Protein AF-0000000067870098 (afdb_homodimer)

Sequence (428 aa):
MPPAHSPTTKEAILSLLLEQGQATSAAIAEALAISLQAVRRHLKDLATEGLIEQEAVVAGLGRPQYHFRLSRQGRSQFPSSHDRFAVDLLDSLSEMLPPQEFEAVLAHQWRRKAETYRRQLGQGSLADRLQQLAALRQAEGFMAEVHPAPDRSPPAFVITEYNCAIASVAESFPRVCDHELALFAETLPDCHVERTHWLIDGEHRCGYLIQPQPMPPAHSPTTKEAILSLLLEQGQATSAAIAEALAISLQAVRRHLKDLATEGLIEQEAVVAGLGRPQYHFRLSRQGRSQFPSSHDRFAVDLLDSLSEMLPPQEFEAVLAHQWRRKAETYRRQLGQGSLADRLQQLAALRQAEGFMAEVHPAPDRSPPAFVITEYNCAIASVAESFPRVCDHELALFAETLPDCHVERTHWLIDGEHRCGYLIQPQP

Solvent-accessible surface area (backbone atoms only — not comparable to full-atom values): 22541 Å² total; per-residue (Å²): 120,79,74,76,69,75,70,49,71,65,51,48,50,52,52,49,24,38,70,58,36,48,42,34,61,65,55,48,13,61,74,68,71,49,51,58,67,57,42,51,52,47,49,51,51,37,39,73,69,46,30,36,42,76,42,79,37,91,45,74,100,52,74,72,40,48,36,32,26,61,25,75,62,31,55,65,72,48,58,64,32,28,48,59,49,38,43,45,47,49,51,33,40,61,73,74,39,57,70,68,57,44,50,47,46,55,50,49,38,36,50,53,49,16,53,56,47,42,73,66,35,67,87,62,54,70,69,54,26,44,50,45,48,24,48,55,38,32,75,48,22,19,55,36,42,71,44,78,41,82,98,45,87,69,72,26,33,30,43,36,27,43,37,64,21,48,47,68,42,34,73,76,40,54,69,54,56,55,44,52,53,48,24,55,31,63,42,35,74,65,35,46,66,42,79,73,42,46,37,90,75,71,41,48,31,32,29,34,39,39,31,68,53,131,118,79,74,77,69,75,70,50,70,64,52,48,50,53,51,50,23,39,70,59,37,49,43,34,61,64,55,48,14,63,75,68,70,48,53,57,67,57,42,51,50,48,48,50,50,36,40,73,72,47,31,35,42,77,43,78,38,90,46,76,99,52,74,70,41,50,37,33,27,63,24,75,61,30,56,64,73,48,58,62,31,26,47,58,48,37,43,45,48,50,51,32,40,61,71,74,37,56,70,68,57,41,50,47,44,56,51,51,37,35,51,52,49,16,51,56,48,43,73,68,34,67,87,64,54,70,71,54,26,44,49,45,47,23,50,55,39,33,74,47,22,18,54,35,42,70,44,78,41,81,97,45,89,70,73,27,33,32,42,36,26,42,36,65,22,48,46,68,42,36,72,76,38,55,70,52,56,56,45,52,53,49,25,55,32,62,42,35,75,65,36,45,64,43,78,72,44,47,38,92,75,70,41,50,32,31,28,34,39,39,31,69,52,131

Structure (mmCIF, N/CA/C/O backbone):
data_AF-0000000067870098-model_v1
#
loop_
_entity.id
_entity.type
_entity.pdbx_description
1 polymer 'Transcriptional regulator'
#
loop_
_atom_site.group_PDB
_atom_site.id
_atom_site.type_symbol
_atom_site.label_atom_id
_atom_site.label_alt_id
_atom_site.label_comp_id
_atom_site.label_asym_id
_atom_site.label_entity_id
_atom_site.label_seq_id
_atom_site.pdbx_PDB_ins_code
_atom_site.Cartn_x
_atom_site.Cartn_y
_atom_site.Cartn_z
_atom_site.occupancy
_atom_site.B_iso_or_equiv
_atom_site.auth_seq_id
_atom_site.auth_comp_id
_atom_site.auth_asym_id
_atom_site.auth_atom_id
_atom_site.pdbx_PDB_model_num
ATOM 1 N N . MET A 1 1 ? -13.336 15.953 -10.945 1 25.05 1 MET A N 1
ATOM 2 C CA . MET A 1 1 ? -13.078 15.469 -9.586 1 25.05 1 MET A CA 1
ATOM 3 C C . MET A 1 1 ? -14.094 14.414 -9.18 1 25.05 1 MET A C 1
ATOM 5 O O . MET A 1 1 ? -15.305 14.633 -9.297 1 25.05 1 MET A O 1
ATOM 9 N N . PRO A 1 2 ? -13.844 13.156 -9.312 1 34.94 2 PRO A N 1
ATOM 10 C CA . PRO A 1 2 ? -15 12.305 -9.008 1 34.94 2 PRO A CA 1
ATOM 11 C C . PRO A 1 2 ? -15.844 12.852 -7.855 1 34.94 2 PRO A C 1
ATOM 13 O O . PRO A 1 2 ? -15.32 13.555 -6.984 1 34.94 2 PRO A O 1
ATOM 16 N N . PRO A 1 3 ? -17.016 13.078 -8.07 1 39 3 PRO A N 1
ATOM 17 C CA . PRO A 1 3 ? -17.828 13.664 -7 1 39 3 PRO A CA 1
ATOM 18 C C . PRO A 1 3 ? -17.516 13.055 -5.633 1 39 3 PRO A C 1
ATOM 20 O O . PRO A 1 3 ? -17.219 11.859 -5.535 1 39 3 PRO A O 1
ATOM 23 N N . ALA A 1 4 ? -16.875 13.82 -4.824 1 45.72 4 ALA A N 1
ATOM 24 C CA . ALA A 1 4 ? -16.641 13.492 -3.42 1 45.72 4 ALA A CA 1
ATOM 25 C C . ALA A 1 4 ? -17.828 12.758 -2.818 1 45.72 4 ALA A C 1
ATOM 27 O O . ALA A 1 4 ? -18.938 13.281 -2.801 1 45.72 4 ALA A O 1
ATOM 28 N N . HIS A 1 5 ? -18.016 11.461 -3.234 1 54.72 5 HIS A N 1
ATOM 29 C CA . HIS A 1 5 ? -19.109 10.789 -2.555 1 54.72 5 HIS A CA 1
ATOM 30 C C . HIS A 1 5 ? -19.141 11.141 -1.071 1 54.72 5 HIS A C 1
ATOM 32 O O . HIS A 1 5 ? -18.094 11.375 -0.465 1 54.72 5 HIS A O 1
ATOM 38 N N . SER A 1 6 ? -20.203 11.695 -0.686 1 68.44 6 SER A N 1
ATOM 39 C CA . SER A 1 6 ? -20.422 11.984 0.728 1 68.44 6 SER A CA 1
ATOM 40 C C . SER A 1 6 ? -20.109 10.766 1.595 1 68.44 6 SER A C 1
ATOM 42 O O . SER A 1 6 ? -20.594 9.664 1.313 1 68.44 6 SER A O 1
ATOM 44 N N . PRO A 1 7 ? -19.188 10.977 2.477 1 73.5 7 PRO A N 1
ATOM 45 C CA . PRO A 1 7 ? -18.844 9.828 3.33 1 73.5 7 PRO A CA 1
ATOM 46 C C . PRO A 1 7 ? -20.078 9.258 4.043 1 73.5 7 PRO A C 1
ATOM 48 O O . PRO A 1 7 ? -20.984 10 4.406 1 73.5 7 PRO A O 1
ATOM 51 N N . THR A 1 8 ? -20.141 8.031 4.086 1 88.94 8 THR A N 1
ATOM 52 C CA . THR A 1 8 ? -21.141 7.375 4.926 1 88.94 8 THR A CA 1
ATOM 53 C C . THR A 1 8 ? -20.922 7.727 6.395 1 88.94 8 THR A C 1
ATOM 55 O O . THR A 1 8 ? -19.859 8.258 6.762 1 88.94 8 THR A O 1
ATOM 58 N N . THR A 1 9 ? -21.922 7.562 7.215 1 92.44 9 THR A N 1
ATOM 59 C CA . THR A 1 9 ? -21.812 7.832 8.648 1 92.44 9 THR A CA 1
ATOM 60 C C . THR A 1 9 ? -20.672 7.02 9.258 1 92.44 9 THR A C 1
ATOM 62 O O . THR A 1 9 ? -19.938 7.52 10.109 1 92.44 9 THR A O 1
ATOM 65 N N . LYS A 1 10 ? -20.531 5.809 8.828 1 93.88 10 LYS A N 1
ATOM 66 C CA . LYS A 1 10 ? -19.438 4.969 9.32 1 93.88 10 LYS A CA 1
ATOM 67 C C . LYS A 1 10 ? -18.078 5.578 9 1 93.88 10 LYS A C 1
ATOM 69 O O . LYS A 1 10 ? -17.188 5.613 9.859 1 93.88 10 LYS A O 1
ATOM 74 N N . GLU A 1 11 ? -18 6.086 7.754 1 94.06 11 GLU A N 1
ATOM 75 C CA . GLU A 1 11 ? -16.75 6.715 7.344 1 94.06 11 GLU A CA 1
ATOM 76 C C . GLU A 1 11 ? -16.469 7.977 8.156 1 94.06 11 GLU A C 1
ATOM 78 O O . GLU A 1 11 ? -15.32 8.25 8.523 1 94.06 11 GLU A O 1
ATOM 83 N N . ALA A 1 12 ? -17.5 8.664 8.422 1 96 12 ALA A N 1
ATOM 84 C CA . ALA A 1 12 ? -17.359 9.891 9.211 1 96 12 ALA A CA 1
ATOM 85 C C . ALA A 1 12 ? -16.906 9.578 10.633 1 96 12 ALA A C 1
ATOM 87 O O . ALA A 1 12 ? -16.078 10.305 11.195 1 96 12 ALA A O 1
ATOM 88 N N . ILE A 1 13 ? -17.406 8.555 11.18 1 97 13 ILE A N 1
ATOM 89 C CA . ILE A 1 13 ? -17.016 8.148 12.523 1 97 13 ILE A CA 1
ATOM 90 C C . ILE A 1 13 ? -15.539 7.746 12.539 1 97 13 ILE A C 1
ATOM 92 O O . ILE A 1 13 ? -14.789 8.156 13.43 1 97 13 ILE A O 1
ATOM 96 N N . LEU A 1 14 ? -15.148 7.004 11.547 1 96.62 14 LEU A N 1
ATOM 97 C CA . LEU A 1 14 ? -13.75 6.59 11.461 1 96.62 14 LEU A CA 1
ATOM 98 C C . LEU A 1 14 ? -12.828 7.805 11.352 1 96.62 14 LEU A C 1
ATOM 100 O O . LEU A 1 14 ? -11.781 7.859 12 1 96.62 14 LEU A O 1
ATOM 104 N N . SER A 1 15 ? -13.234 8.711 10.531 1 95.75 15 SER A N 1
ATOM 105 C CA . SER A 1 15 ? -12.445 9.922 10.352 1 95.75 15 SER A CA 1
ATOM 106 C C . SER A 1 15 ? -12.328 10.703 11.664 1 95.75 15 SER A C 1
ATOM 108 O O . SER A 1 15 ? -11.258 11.211 11.992 1 95.75 15 SER A O 1
ATOM 110 N N . LEU A 1 16 ? -13.406 10.773 12.359 1 96.06 16 LEU A N 1
ATOM 111 C CA . LEU A 1 16 ? -13.414 11.469 13.641 1 96.06 16 LEU A CA 1
ATOM 112 C C . LEU A 1 16 ? -12.469 10.797 14.625 1 96.06 16 LEU A C 1
ATOM 114 O O . LEU A 1 16 ? -11.711 11.469 15.32 1 96.06 16 LEU A O 1
ATOM 118 N N . LEU A 1 17 ? -12.531 9.508 14.68 1 96.06 17 LEU A N 1
ATOM 119 C CA . LEU A 1 17 ? -11.68 8.758 15.594 1 96.06 17 LEU A CA 1
ATOM 120 C C . LEU A 1 17 ? -10.211 8.898 15.203 1 96.06 17 LEU A C 1
ATOM 122 O O . LEU A 1 17 ? -9.336 8.914 16.062 1 96.06 17 LEU A O 1
ATOM 126 N N . LEU A 1 18 ? -9.977 9 13.93 1 94.69 18 LEU A N 1
ATOM 127 C CA . LEU A 1 18 ? -8.609 9.234 13.469 1 94.69 18 LEU A CA 1
ATOM 128 C C . LEU A 1 18 ? -8.078 10.562 13.984 1 94.69 18 LEU A C 1
ATOM 130 O O . LEU A 1 18 ? -6.973 10.633 14.523 1 94.69 18 LEU A O 1
ATOM 134 N N . GLU A 1 19 ? -8.859 11.531 13.852 1 93.31 19 GLU A N 1
ATOM 135 C CA . GLU A 1 19 ? -8.461 12.891 14.195 1 93.31 19 GLU A CA 1
ATOM 136 C C . GLU A 1 19 ? -8.352 13.07 15.711 1 93.31 19 GLU A C 1
ATOM 138 O O . GLU A 1 19 ? -7.418 13.719 16.188 1 93.31 19 GLU A O 1
ATOM 143 N N . GLN A 1 20 ? -9.195 12.391 16.438 1 93.69 20 GLN A N 1
ATOM 144 C CA . GLN A 1 20 ? -9.289 12.641 17.875 1 93.69 20 GLN A CA 1
ATOM 145 C C . GLN A 1 20 ? -8.531 11.578 18.656 1 93.69 20 GLN A C 1
ATOM 147 O O . GLN A 1 20 ? -8.258 11.766 19.844 1 93.69 20 GLN A O 1
ATOM 152 N N . GLY A 1 21 ? -8.258 10.547 18.047 1 93.25 21 GLY A N 1
ATOM 153 C CA . GLY A 1 21 ? -7.617 9.445 18.75 1 93.25 21 GLY A CA 1
ATOM 154 C C . GLY A 1 21 ? -8.602 8.5 19.391 1 93.25 21 GLY A C 1
ATOM 155 O O . GLY A 1 21 ? -8.523 7.281 19.203 1 93.25 21 GLY A O 1
ATOM 156 N N . GLN A 1 22 ? -9.492 9.07 20.141 1 94.06 22 GLN A N 1
ATOM 157 C CA . GLN A 1 22 ? -10.57 8.328 20.781 1 94.06 22 GLN A CA 1
ATOM 158 C C . GLN A 1 22 ? -11.758 9.234 21.094 1 94.06 22 GLN A C 1
ATOM 160 O O . GLN A 1 22 ? -11.617 10.453 21.141 1 94.06 22 GLN A O 1
ATOM 165 N N . ALA A 1 23 ? -12.938 8.578 21.281 1 95.5 23 ALA A N 1
ATOM 166 C CA . ALA A 1 23 ? -14.133 9.344 21.609 1 95.5 23 ALA A CA 1
ATOM 167 C C . ALA A 1 23 ? -15.219 8.453 22.203 1 95.5 23 ALA A C 1
ATOM 169 O O . ALA A 1 23 ? -15.234 7.242 21.969 1 95.5 23 ALA A O 1
ATOM 170 N N . THR A 1 24 ? -16.016 9.062 23.016 1 95 24 THR A N 1
ATOM 171 C CA . THR A 1 24 ? -17.203 8.367 23.516 1 95 24 THR A CA 1
ATOM 172 C C . THR A 1 24 ? -18.328 8.43 22.5 1 95 24 THR A C 1
ATOM 174 O O . THR A 1 24 ? -18.297 9.242 21.578 1 95 24 THR A O 1
ATOM 177 N N . SER A 1 25 ? -19.328 7.562 22.766 1 95.44 25 SER A N 1
ATOM 178 C CA . SER A 1 25 ? -20.5 7.602 21.891 1 95.44 25 SER A CA 1
ATOM 179 C C . SER A 1 25 ? -21.172 8.969 21.922 1 95.44 25 SER A C 1
ATOM 181 O O . SER A 1 25 ? -21.609 9.484 20.891 1 95.44 25 SER A O 1
ATOM 183 N N . ALA A 1 26 ? -21.219 9.531 23.047 1 94.62 26 ALA A N 1
ATOM 184 C CA . ALA A 1 26 ? -21.859 10.844 23.203 1 94.62 26 ALA A CA 1
ATOM 185 C C . ALA A 1 26 ? -21.094 11.922 22.453 1 94.62 26 ALA A C 1
ATOM 187 O O . ALA A 1 26 ? -21.688 12.758 21.766 1 94.62 26 ALA A O 1
ATOM 188 N N . ALA A 1 27 ? -19.828 11.867 22.531 1 95.94 27 ALA A N 1
ATOM 189 C CA . ALA A 1 27 ? -18.984 12.844 21.844 1 95.94 27 ALA A CA 1
ATOM 190 C C . ALA A 1 27 ? -19.109 12.711 20.344 1 95.94 27 ALA A C 1
ATOM 192 O O . ALA A 1 27 ? -19.141 13.711 19.625 1 95.94 27 ALA A O 1
ATOM 193 N N . ILE A 1 28 ? -19.188 11.531 19.875 1 97.38 28 ILE A N 1
ATOM 194 C CA . ILE A 1 28 ? -19.328 11.266 18.453 1 97.38 28 ILE A CA 1
ATOM 195 C C . ILE A 1 28 ? -20.688 11.789 17.969 1 97.38 28 ILE A C 1
ATOM 197 O O . ILE A 1 28 ? -20.766 12.445 16.922 1 97.38 28 ILE A O 1
ATOM 201 N N . ALA A 1 29 ? -21.656 11.516 18.734 1 97.19 29 ALA A N 1
ATOM 202 C CA . ALA A 1 29 ? -23 11.984 18.375 1 97.19 29 ALA A CA 1
ATOM 203 C C . ALA A 1 29 ? -23.031 13.508 18.266 1 97.19 29 ALA A C 1
ATOM 205 O O . ALA A 1 29 ? -23.609 14.047 17.312 1 97.19 29 ALA A O 1
ATOM 206 N N . GLU A 1 30 ? -22.453 14.109 19.156 1 97.25 30 GLU A N 1
ATOM 207 C CA . GLU A 1 30 ? -22.406 15.562 19.172 1 97.25 30 GLU A CA 1
ATOM 208 C C . GLU A 1 30 ? -21.625 16.109 17.969 1 97.25 30 GLU A C 1
ATOM 210 O O . GLU A 1 30 ? -22.078 17.016 17.281 1 97.25 30 GLU A O 1
ATOM 215 N N . ALA A 1 31 ? -20.531 15.5 17.719 1 96.75 31 ALA A N 1
ATOM 216 C CA . ALA A 1 31 ? -19.656 15.969 16.656 1 96.75 31 ALA A CA 1
ATOM 217 C C . ALA A 1 31 ? -20.297 15.789 15.289 1 96.75 31 ALA A C 1
ATOM 219 O O . ALA A 1 31 ? -20.125 16.625 14.398 1 96.75 31 ALA A O 1
ATOM 220 N N . LEU A 1 32 ? -21.062 14.727 15.078 1 96.38 32 LEU A N 1
ATOM 221 C CA . LEU A 1 32 ? -21.625 14.406 13.766 1 96.38 32 LEU A CA 1
ATOM 222 C C . LEU A 1 32 ? -23.078 14.852 13.672 1 96.38 32 LEU A C 1
ATOM 224 O O . LEU A 1 32 ? -23.703 14.727 12.617 1 96.38 32 LEU A O 1
ATOM 228 N N . ALA A 1 33 ? -23.531 15.336 14.711 1 96.62 33 ALA A N 1
ATOM 229 C CA . ALA A 1 33 ? -24.906 15.836 14.766 1 96.62 33 ALA A CA 1
ATOM 230 C C . ALA A 1 33 ? -25.891 14.75 14.359 1 96.62 33 ALA A C 1
ATOM 232 O O . ALA A 1 33 ? -26.75 14.969 13.508 1 96.62 33 ALA A O 1
ATOM 233 N N . ILE A 1 34 ? -25.75 13.586 14.969 1 96.19 34 ILE A N 1
ATOM 234 C CA . ILE A 1 34 ? -26.688 12.484 14.789 1 96.19 34 ILE A CA 1
ATOM 235 C C . ILE A 1 34 ? -27.078 11.914 16.141 1 96.19 34 ILE A C 1
ATOM 237 O O . ILE A 1 34 ? -26.5 12.266 17.172 1 96.19 34 ILE A O 1
ATOM 241 N N . SER A 1 35 ? -28.109 11.062 16.156 1 96.62 35 SER A N 1
ATOM 242 C CA . SER A 1 35 ? -28.641 10.539 17.406 1 96.62 35 SER A CA 1
ATOM 243 C C . SER A 1 35 ? -27.672 9.57 18.062 1 96.62 35 SER A C 1
ATOM 245 O O . SER A 1 35 ? -26.891 8.906 17.375 1 96.62 35 SER A O 1
ATOM 247 N N . LEU A 1 36 ? -27.781 9.602 19.359 1 95.81 36 LEU A N 1
ATOM 248 C CA . LEU A 1 36 ? -26.984 8.664 20.141 1 95.81 36 LEU A CA 1
ATOM 249 C C . LEU A 1 36 ? -27.281 7.227 19.734 1 95.81 36 LEU A C 1
ATOM 251 O O . LEU A 1 36 ? -26.359 6.406 19.625 1 95.81 36 LEU A O 1
ATOM 255 N N . GLN A 1 37 ? -28.5 6.98 19.469 1 96 37 GLN A N 1
ATOM 256 C CA . GLN A 1 37 ? -28.906 5.641 19.062 1 96 37 GLN A CA 1
ATOM 257 C C . GLN A 1 37 ? -28.281 5.238 17.734 1 96 37 GLN A C 1
ATOM 259 O O . GLN A 1 37 ? -27.828 4.105 17.578 1 96 37 GLN A O 1
ATOM 264 N N . ALA A 1 38 ? -28.266 6.113 16.844 1 96.44 38 ALA A N 1
ATOM 265 C CA . ALA A 1 38 ? -27.656 5.848 15.547 1 96.44 38 ALA A CA 1
ATOM 266 C C . ALA A 1 38 ? -26.156 5.594 15.68 1 96.44 38 ALA A C 1
ATOM 268 O O . ALA A 1 38 ? -25.625 4.66 15.078 1 96.44 38 ALA A O 1
ATOM 269 N N . VAL A 1 39 ? -25.531 6.41 16.469 1 96.88 39 VAL A N 1
ATOM 270 C CA . VAL A 1 39 ? -24.094 6.262 16.688 1 96.88 39 VAL A CA 1
ATOM 271 C C . VAL A 1 39 ? -23.797 4.891 17.281 1 96.88 39 VAL A C 1
ATOM 273 O O . VAL A 1 39 ? -22.875 4.203 16.859 1 96.88 39 VAL A O 1
ATOM 276 N N . ARG A 1 40 ? -24.547 4.512 18.234 1 95.31 40 ARG A N 1
ATOM 277 C CA . ARG A 1 40 ? -24.328 3.232 18.906 1 95.31 40 ARG A CA 1
ATOM 278 C C . ARG A 1 40 ? -24.484 2.07 17.938 1 95.31 40 ARG A C 1
ATOM 280 O O . ARG A 1 40 ? -23.719 1.098 18 1 95.31 40 ARG A O 1
ATOM 287 N N . ARG A 1 41 ? -25.422 2.193 17.047 1 96.88 41 ARG A N 1
ATOM 288 C CA . ARG A 1 41 ? -25.594 1.166 16.031 1 96.88 41 ARG A CA 1
ATOM 289 C C . ARG A 1 41 ? -24.391 1.086 15.117 1 96.88 41 ARG A C 1
ATOM 291 O O . ARG A 1 41 ? -23.891 -0.004 14.836 1 96.88 41 ARG A O 1
ATOM 298 N N . HIS A 1 42 ? -23.953 2.191 14.656 1 97.19 42 HIS A N 1
ATOM 299 C CA . HIS A 1 42 ? -22.797 2.227 13.773 1 97.19 42 HIS A CA 1
ATOM 300 C C . HIS A 1 42 ? -21.547 1.71 14.477 1 97.19 42 HIS A C 1
ATOM 302 O O . HIS A 1 42 ? -20.734 1.001 13.875 1 97.19 42 HIS A O 1
ATOM 308 N N . LEU A 1 43 ? -21.438 2.049 15.711 1 97.19 43 LEU A N 1
ATOM 309 C CA . LEU A 1 43 ? -20.281 1.601 16.484 1 97.19 43 LEU A CA 1
ATOM 310 C C . LEU A 1 43 ? -20.297 0.085 16.641 1 97.19 43 LEU A C 1
ATOM 312 O O . LEU A 1 43 ? -19.25 -0.561 16.594 1 97.19 43 LEU A O 1
ATOM 316 N N . LYS A 1 44 ? -21.438 -0.401 16.875 1 96.12 44 LYS A N 1
ATOM 317 C CA . LYS A 1 44 ? -21.562 -1.853 16.953 1 96.12 44 LYS A CA 1
ATOM 318 C C . LYS A 1 44 ? -21.141 -2.521 15.656 1 96.12 44 LYS A C 1
ATOM 320 O O . LYS A 1 44 ? -20.406 -3.514 15.672 1 96.12 44 LYS A O 1
ATOM 325 N N . ASP A 1 45 ? -21.625 -1.958 14.602 1 96.31 45 ASP A N 1
ATOM 326 C CA . ASP A 1 45 ? -21.266 -2.482 13.289 1 96.31 45 ASP A CA 1
ATOM 327 C C . ASP A 1 45 ? -19.7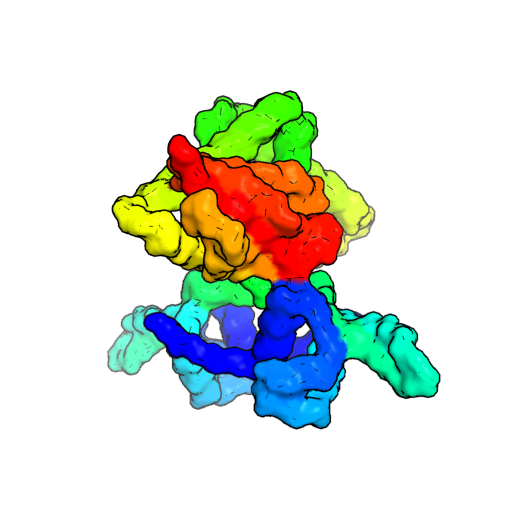5 -2.404 13.062 1 96.31 45 ASP A C 1
ATOM 329 O O . ASP A 1 45 ? -19.125 -3.375 12.617 1 96.31 45 ASP A O 1
ATOM 333 N N . LEU A 1 46 ? -19.203 -1.308 13.344 1 97.25 46 LEU A N 1
ATOM 334 C CA . LEU A 1 46 ? -17.766 -1.081 13.141 1 97.25 46 LEU A CA 1
ATOM 335 C C . LEU A 1 46 ? -16.953 -2.012 14.023 1 97.25 46 LEU A C 1
ATOM 337 O O . LEU A 1 46 ? -15.891 -2.492 13.609 1 97.25 46 LEU A O 1
ATOM 341 N N . ALA A 1 47 ? -17.422 -2.238 15.211 1 96.38 47 ALA A N 1
ATOM 342 C CA . ALA A 1 47 ? -16.75 -3.168 16.109 1 96.38 47 ALA A CA 1
ATOM 343 C C . ALA A 1 47 ? -16.812 -4.594 15.57 1 96.38 47 ALA A C 1
ATOM 345 O O . ALA A 1 47 ? -15.82 -5.328 15.609 1 96.38 47 ALA A O 1
ATOM 346 N N . THR A 1 48 ? -17.953 -4.949 15.078 1 95.56 48 THR A N 1
ATOM 347 C CA . THR A 1 48 ? -18.141 -6.273 14.5 1 95.56 48 THR A CA 1
ATOM 348 C C . THR A 1 48 ? -17.234 -6.48 13.297 1 95.56 48 THR A C 1
ATOM 350 O O . THR A 1 48 ? -16.719 -7.578 13.078 1 95.56 48 THR A O 1
ATOM 353 N N . GLU A 1 49 ? -17.078 -5.395 12.602 1 94.56 49 GLU A N 1
ATOM 354 C CA . GLU A 1 49 ? -16.219 -5.449 11.43 1 94.56 49 GLU A CA 1
ATOM 355 C C . GLU A 1 49 ? -14.742 -5.395 11.82 1 94.56 49 GLU A C 1
ATOM 357 O O . GLU A 1 49 ? -13.859 -5.531 10.969 1 94.56 49 GLU A O 1
ATOM 362 N N . GLY A 1 50 ? -14.43 -5.16 13.047 1 96.38 50 GLY A N 1
ATOM 363 C CA . GLY A 1 50 ? -13.062 -5.148 13.562 1 96.38 50 GLY A CA 1
ATOM 364 C C . GLY A 1 50 ? -12.344 -3.84 13.305 1 96.38 50 GLY A C 1
ATOM 365 O O . GLY A 1 50 ? -11.117 -3.777 13.383 1 96.38 50 GLY A O 1
ATOM 366 N N . LEU A 1 51 ? -13.07 -2.789 12.992 1 97 51 LEU A N 1
ATOM 367 C CA . LEU A 1 51 ? -12.445 -1.537 12.57 1 97 51 LEU A CA 1
ATOM 368 C C . LEU A 1 51 ? -12.195 -0.624 13.766 1 97 51 LEU A C 1
ATOM 370 O O . LEU A 1 51 ? -11.414 0.327 13.672 1 97 51 LEU A O 1
ATOM 374 N N . ILE A 1 52 ? -12.844 -0.891 14.914 1 97.69 52 ILE A N 1
ATOM 375 C CA . ILE A 1 52 ? -12.641 -0.084 16.109 1 97.69 52 ILE A CA 1
ATOM 376 C C . ILE A 1 52 ? -12.508 -0.994 17.328 1 97.69 52 ILE A C 1
ATOM 378 O O . ILE A 1 52 ? -12.844 -2.182 17.266 1 97.69 52 ILE A O 1
ATOM 382 N N . GLU A 1 53 ? -11.922 -0.42 18.312 1 96.5 53 GLU A N 1
ATOM 383 C CA . GLU A 1 53 ? -11.805 -1.041 19.641 1 96.5 53 GLU A CA 1
ATOM 384 C C . GLU A 1 53 ? -12.422 -0.159 20.719 1 96.5 53 GLU A C 1
ATOM 386 O O . GLU A 1 53 ? -12.547 1.054 20.547 1 96.5 53 GLU A O 1
ATOM 391 N N . GLN A 1 54 ? -12.906 -0.814 21.766 1 93.5 54 GLN A N 1
ATOM 392 C CA . GLN A 1 54 ? -13.5 -0.075 22.875 1 93.5 54 GLN A CA 1
ATOM 393 C C . GLN A 1 54 ? -12.742 -0.335 24.172 1 93.5 54 GLN A C 1
ATOM 395 O O . GLN A 1 54 ? -12.234 -1.437 24.391 1 93.5 54 GLN A O 1
ATOM 400 N N . GLU A 1 55 ? -12.547 0.694 24.891 1 89.44 55 GLU A N 1
ATOM 401 C CA . GLU A 1 55 ? -11.953 0.603 26.219 1 89.44 55 GLU A CA 1
ATOM 402 C C . GLU A 1 55 ? -12.875 1.216 27.281 1 89.44 55 GLU A C 1
ATOM 404 O O . GLU A 1 55 ? -13.414 2.307 27.078 1 89.44 55 GLU A O 1
ATOM 409 N N . ALA A 1 56 ? -13.008 0.428 28.359 1 84.12 56 ALA A N 1
ATOM 410 C CA . ALA A 1 56 ? -13.859 0.911 29.438 1 84.12 56 ALA A CA 1
ATOM 411 C C . ALA A 1 56 ? -13.172 2.027 30.219 1 84.12 56 ALA A C 1
ATOM 413 O O . ALA A 1 56 ? -11.969 1.962 30.484 1 84.12 56 ALA A O 1
ATOM 414 N N . VAL A 1 57 ? -13.836 3.062 30.328 1 74.38 57 VAL A N 1
ATOM 415 C CA . VAL A 1 57 ? -13.344 4.152 31.156 1 74.38 57 VAL A CA 1
ATOM 416 C C . VAL A 1 57 ? -14.109 4.172 32.5 1 74.38 57 VAL A C 1
ATOM 418 O O . VAL A 1 57 ? -15.336 4.012 32.5 1 74.38 57 VAL A O 1
ATOM 421 N N . VAL A 1 58 ? -13.414 3.629 33.625 1 63.84 58 VAL A N 1
ATOM 422 C CA . VAL A 1 58 ? -14.031 3.633 34.938 1 63.84 58 VAL A CA 1
ATOM 423 C C . VAL A 1 58 ? -14.461 5.051 35.312 1 63.84 58 VAL A C 1
ATOM 425 O O . VAL A 1 58 ? -13.625 5.945 35.438 1 63.84 58 VAL A O 1
ATOM 428 N N . ALA A 1 59 ? -15.516 5.504 34.656 1 58.78 59 ALA A N 1
ATOM 429 C CA . ALA A 1 59 ? -15.969 6.801 35.156 1 58.78 59 ALA A CA 1
ATOM 430 C C . ALA A 1 59 ? -17 6.637 36.281 1 58.78 59 ALA A C 1
ATOM 432 O O . ALA A 1 59 ? -18.109 6.172 36.031 1 58.78 59 ALA A O 1
ATOM 433 N N . GLY A 1 60 ? -16.609 6.941 37.469 1 62.31 60 GLY A N 1
ATOM 434 C CA . GLY A 1 60 ? -17.438 7.035 38.688 1 62.31 60 GLY A CA 1
ATOM 435 C C . GLY A 1 60 ? -18.438 5.902 38.812 1 62.31 60 GLY A C 1
ATOM 436 O O . GLY A 1 60 ? -18.281 4.852 38.188 1 62.31 60 GLY A O 1
ATOM 437 N N . LEU A 1 61 ? -19.391 6.082 39.75 1 63.78 61 LEU A N 1
ATOM 438 C CA . LEU A 1 61 ? -20.391 5.141 40.25 1 63.78 61 LEU A CA 1
ATOM 439 C C . LEU A 1 61 ? -21.406 4.82 39.156 1 63.78 61 LEU A C 1
ATOM 441 O O . LEU A 1 61 ? -22.266 3.955 39.344 1 63.78 61 LEU A O 1
ATOM 445 N N . GLY A 1 62 ? -21.188 5.188 37.906 1 61.72 62 GLY A N 1
ATOM 446 C CA . GLY A 1 62 ? -22.188 5 36.875 1 61.72 62 GLY A CA 1
ATOM 447 C C . GLY A 1 62 ? -21.797 3.961 35.844 1 61.72 62 GLY A C 1
ATOM 448 O O . GLY A 1 62 ? -20.812 3.232 36.031 1 61.72 62 GLY A O 1
ATOM 449 N N . ARG A 1 63 ? -22.734 3.742 34.938 1 65.81 63 ARG A N 1
ATOM 450 C CA . ARG A 1 63 ? -22.516 2.844 33.812 1 65.81 63 ARG A CA 1
ATOM 451 C C . ARG A 1 63 ? -21.156 3.1 33.156 1 65.81 63 ARG A C 1
ATOM 453 O O . ARG A 1 63 ? -20.75 4.25 33 1 65.81 63 ARG A O 1
ATOM 460 N N . PRO A 1 64 ? -20.484 2.057 33.094 1 72.31 64 PRO A N 1
ATOM 461 C CA . PRO A 1 64 ? -19.156 2.232 32.5 1 72.31 64 PRO A CA 1
ATOM 462 C C . PRO A 1 64 ? -19.203 2.996 31.172 1 72.31 64 PRO A C 1
ATOM 464 O O . PRO A 1 64 ? -20.141 2.834 30.391 1 72.31 64 PRO A O 1
ATOM 467 N N . GLN A 1 65 ? -18.562 4.086 31.047 1 81.88 65 GLN A N 1
ATOM 468 C CA . GLN A 1 65 ? -18.359 4.781 29.781 1 81.88 65 GLN A CA 1
ATOM 469 C C . GLN A 1 65 ? -17.234 4.148 28.984 1 81.88 65 GLN A C 1
ATOM 471 O O . GLN A 1 65 ? -16.281 3.621 29.562 1 81.88 65 GLN A O 1
ATOM 476 N N . TYR A 1 66 ? -17.578 4.012 27.641 1 90.62 66 TYR A N 1
ATOM 477 C CA . TYR A 1 66 ? -16.562 3.422 26.781 1 90.62 66 TYR A CA 1
ATOM 478 C C . TYR A 1 66 ? -15.938 4.477 25.875 1 90.62 66 TYR A C 1
ATOM 480 O O . TYR A 1 66 ? -16.641 5.355 25.359 1 90.62 66 TYR A O 1
ATOM 488 N N . HIS A 1 67 ? -14.656 4.387 25.781 1 94.62 67 HIS A N 1
ATOM 489 C CA . HIS A 1 67 ? -13.938 5.102 24.719 1 94.62 67 HIS A CA 1
ATOM 490 C C . HIS A 1 67 ? -13.672 4.199 23.531 1 94.62 67 HIS A C 1
ATOM 492 O O . HIS A 1 67 ? -13.266 3.043 23.688 1 94.62 67 HIS A O 1
ATOM 498 N N . PHE A 1 68 ? -13.984 4.812 22.391 1 96.56 68 PHE A N 1
ATOM 499 C CA . PHE A 1 68 ? -13.742 4.086 21.156 1 96.56 68 PHE A CA 1
ATOM 500 C C . PHE A 1 68 ? -12.516 4.633 20.438 1 96.56 68 PHE A C 1
ATOM 502 O O . PHE A 1 68 ? -12.289 5.844 20.422 1 96.56 68 PHE A O 1
ATOM 509 N N . ARG A 1 69 ? -11.758 3.691 19.891 1 96.19 69 ARG A N 1
ATOM 510 C CA . ARG A 1 69 ? -10.586 4.066 19.094 1 96.19 69 ARG A CA 1
ATOM 511 C C . ARG A 1 69 ? -10.461 3.184 17.859 1 96.19 69 ARG A C 1
ATOM 513 O O . ARG A 1 69 ? -11.062 2.109 17.797 1 96.19 69 ARG A O 1
ATOM 520 N N . LEU A 1 70 ? -9.703 3.707 16.875 1 95.19 70 LEU A N 1
ATOM 521 C CA . LEU A 1 70 ? -9.453 2.893 15.695 1 95.19 70 LEU A CA 1
ATOM 522 C C . LEU A 1 70 ? -8.609 1.67 16.047 1 95.19 70 LEU A C 1
ATOM 524 O O . LEU A 1 70 ? -7.668 1.764 16.828 1 95.19 70 LEU A O 1
ATOM 528 N N . SER A 1 71 ? -8.992 0.506 15.516 1 94 71 SER A N 1
ATOM 529 C CA . SER A 1 71 ? -8.109 -0.656 15.523 1 94 71 SER A CA 1
ATOM 530 C C . SER A 1 71 ? -7.031 -0.541 14.461 1 94 71 SER A C 1
ATOM 532 O O . SER A 1 71 ? -7.02 0.416 13.68 1 94 71 SER A O 1
ATOM 534 N N . ARG A 1 72 ? -6.113 -1.542 14.469 1 87.56 72 ARG A N 1
ATOM 535 C CA . ARG A 1 72 ? -5.129 -1.597 13.398 1 87.56 72 ARG A CA 1
ATOM 536 C C . ARG A 1 72 ? -5.809 -1.719 12.039 1 87.56 72 ARG A C 1
ATOM 538 O O . ARG A 1 72 ? -5.414 -1.052 11.078 1 87.56 72 ARG A O 1
ATOM 545 N N . GLN A 1 73 ? -6.766 -2.551 11.984 1 91 73 GLN A N 1
ATOM 546 C CA . GLN A 1 73 ? -7.531 -2.717 10.75 1 91 73 GLN A CA 1
ATOM 547 C C . GLN A 1 73 ? -8.266 -1.432 10.383 1 91 73 GLN A C 1
ATOM 549 O O . GLN A 1 73 ? -8.391 -1.096 9.203 1 91 73 GLN A O 1
ATOM 554 N N . GLY A 1 74 ? -8.781 -0.764 11.375 1 93.25 74 GLY A N 1
ATOM 555 C CA . GLY A 1 74 ? -9.422 0.52 11.133 1 93.25 74 GLY A CA 1
ATOM 556 C C . GLY A 1 74 ? -8.492 1.547 10.523 1 93.25 74 GLY A C 1
ATOM 557 O O . GLY A 1 74 ? -8.867 2.262 9.594 1 93.25 74 GLY A O 1
ATOM 558 N N . ARG A 1 75 ? -7.305 1.581 10.992 1 90.94 75 ARG A N 1
ATOM 559 C CA . ARG A 1 75 ? -6.32 2.521 10.477 1 90.94 75 ARG A CA 1
ATOM 560 C C . ARG A 1 75 ? -5.941 2.182 9.039 1 90.94 75 ARG A C 1
ATOM 562 O O . ARG A 1 75 ? -5.625 3.07 8.242 1 90.94 75 ARG A O 1
ATOM 569 N N . SER A 1 76 ? -6.027 0.929 8.68 1 88.69 76 SER A N 1
ATOM 570 C CA . SER A 1 76 ? -5.672 0.475 7.34 1 88.69 76 SER A CA 1
ATOM 571 C C . SER A 1 76 ? -6.711 0.917 6.312 1 88.69 76 SER A C 1
ATOM 573 O O . SER A 1 76 ? -6.496 0.785 5.105 1 88.69 76 SER A O 1
ATOM 575 N N . GLN A 1 77 ? -7.836 1.514 6.848 1 90.38 77 GLN A N 1
ATOM 576 C CA . GLN A 1 77 ? -8.867 2.023 5.945 1 90.38 77 GLN A CA 1
ATOM 577 C C . GLN A 1 77 ? -8.453 3.359 5.34 1 90.38 77 GLN A C 1
ATOM 579 O O . GLN A 1 77 ? -9.078 3.834 4.387 1 90.38 77 GLN A O 1
ATOM 584 N N . PHE A 1 78 ? -7.484 3.938 5.809 1 93 78 PHE A N 1
ATOM 585 C CA . PHE A 1 78 ? -7.004 5.223 5.32 1 93 78 PHE A CA 1
ATOM 586 C C . PHE A 1 78 ? -5.871 5.035 4.32 1 93 78 PHE A C 1
ATOM 588 O O . PHE A 1 78 ? -5.258 3.967 4.262 1 93 78 PHE A O 1
ATOM 595 N N . PRO A 1 79 ? -5.652 6.074 3.516 1 91.81 79 PRO A N 1
ATOM 596 C CA . PRO A 1 79 ? -4.707 5.918 2.404 1 91.81 79 PRO A CA 1
ATOM 597 C C . PRO A 1 79 ? -3.291 5.598 2.875 1 91.81 79 PRO A C 1
ATOM 599 O O . PRO A 1 79 ? -2.9 5.988 3.979 1 91.81 79 PRO A O 1
ATOM 602 N N . SER A 1 80 ? -2.613 4.828 2.068 1 93.75 80 SER A N 1
ATOM 603 C CA . SER A 1 80 ? -1.202 4.516 2.271 1 93.75 80 SER A CA 1
ATOM 604 C C . SER A 1 80 ? -0.379 4.848 1.032 1 93.75 80 SER A C 1
ATOM 606 O O . SER A 1 80 ? -0.925 4.98 -0.065 1 93.75 80 SER A O 1
ATOM 608 N N . SER A 1 81 ? 0.892 5.07 1.249 1 95.44 81 SER A N 1
ATOM 609 C CA . SER A 1 81 ? 1.789 5.375 0.139 1 95.44 81 SER A CA 1
ATOM 610 C C . SER A 1 81 ? 3.039 4.504 0.184 1 95.44 81 SER A C 1
ATOM 612 O O . SER A 1 81 ? 4.137 4.965 -0.142 1 95.44 81 SER A O 1
ATOM 614 N N . HIS A 1 82 ? 2.869 3.281 0.639 1 96.25 82 HIS A N 1
ATOM 615 C CA . HIS A 1 82 ? 4.004 2.367 0.695 1 96.25 82 HIS A CA 1
ATOM 616 C C . HIS A 1 82 ? 4.547 2.076 -0.7 1 96.25 82 HIS A C 1
ATOM 618 O O . HIS A 1 82 ? 5.738 1.799 -0.862 1 96.25 82 HIS A O 1
ATOM 624 N N . ASP A 1 83 ? 3.654 2.08 -1.675 1 95.75 83 ASP A N 1
ATOM 625 C CA . ASP A 1 83 ? 4.102 1.88 -3.051 1 95.75 83 ASP A CA 1
ATOM 626 C C . ASP A 1 83 ? 5.051 2.994 -3.486 1 95.75 83 ASP A C 1
ATOM 628 O O . ASP A 1 83 ? 6.156 2.723 -3.955 1 95.75 83 ASP A O 1
ATOM 632 N N . ARG A 1 84 ? 4.641 4.199 -3.283 1 94.38 84 ARG A N 1
ATOM 633 C CA . ARG A 1 84 ? 5.484 5.336 -3.635 1 94.38 84 ARG A CA 1
ATOM 634 C C . ARG A 1 84 ? 6.785 5.316 -2.842 1 94.38 84 ARG A C 1
ATOM 636 O O . ARG A 1 84 ? 7.859 5.57 -3.396 1 94.38 84 ARG A O 1
ATOM 643 N N . PHE A 1 85 ? 6.691 5.008 -1.611 1 96.06 85 PHE A N 1
ATOM 644 C CA . PHE A 1 85 ? 7.883 4.918 -0.774 1 96.06 85 PHE A CA 1
ATOM 645 C C . PHE A 1 85 ? 8.859 3.891 -1.329 1 96.06 85 PHE A C 1
ATOM 647 O O . PHE A 1 85 ? 10.062 4.156 -1.431 1 96.06 85 PHE A O 1
ATOM 654 N N . ALA A 1 86 ? 8.359 2.76 -1.646 1 96.75 86 ALA A N 1
ATOM 655 C CA . ALA A 1 86 ? 9.195 1.673 -2.15 1 96.75 86 ALA A CA 1
ATOM 656 C C . ALA A 1 86 ? 9.875 2.068 -3.457 1 96.75 86 ALA A C 1
ATOM 658 O O . ALA A 1 86 ? 11.078 1.836 -3.631 1 96.75 86 ALA A O 1
ATOM 659 N N . VAL A 1 87 ? 9.125 2.66 -4.352 1 96.69 87 VAL A N 1
ATOM 660 C CA . VAL A 1 87 ? 9.672 3.074 -5.637 1 96.69 87 VAL A CA 1
ATOM 661 C C . VAL A 1 87 ? 10.742 4.141 -5.422 1 96.69 87 VAL A C 1
ATOM 663 O O . VAL A 1 87 ? 11.828 4.066 -6.012 1 96.69 87 VAL A O 1
ATOM 666 N N . ASP A 1 88 ? 10.453 5.086 -4.562 1 95.56 88 ASP A N 1
ATOM 667 C CA . ASP A 1 88 ? 11.422 6.137 -4.273 1 95.56 88 ASP A CA 1
ATOM 668 C C . ASP A 1 88 ? 12.695 5.559 -3.66 1 95.56 88 ASP A C 1
ATOM 670 O O . ASP A 1 88 ? 13.805 6.008 -3.973 1 95.56 88 ASP A O 1
ATOM 674 N N . LEU A 1 89 ? 12.523 4.645 -2.775 1 95.19 89 LEU A N 1
ATOM 675 C CA . LEU A 1 89 ? 13.672 3.996 -2.146 1 95.19 89 LEU A CA 1
ATOM 676 C C . LEU A 1 89 ? 14.523 3.27 -3.182 1 95.19 89 LEU A C 1
ATOM 678 O O . LEU A 1 89 ? 15.75 3.395 -3.182 1 95.19 89 LEU A O 1
ATOM 682 N N . LEU A 1 90 ? 13.914 2.553 -4.07 1 96 90 LEU A N 1
ATOM 683 C CA . LEU A 1 90 ? 14.625 1.834 -5.121 1 96 90 LEU A CA 1
ATOM 684 C C . LEU A 1 90 ? 15.336 2.805 -6.055 1 96 90 LEU A C 1
ATOM 686 O O . LEU A 1 90 ? 16.453 2.537 -6.496 1 96 90 LEU A O 1
ATOM 690 N N . ASP A 1 91 ? 14.648 3.881 -6.352 1 95.62 91 ASP A N 1
ATOM 691 C CA . ASP A 1 91 ? 15.289 4.914 -7.156 1 95.62 91 ASP A CA 1
ATOM 692 C C . ASP A 1 91 ? 16.562 5.426 -6.488 1 95.62 91 ASP A C 1
ATOM 694 O O . ASP A 1 91 ? 17.609 5.527 -7.129 1 95.62 91 ASP A O 1
ATOM 698 N N . SER A 1 92 ? 16.453 5.719 -5.246 1 94.56 92 SER A N 1
ATOM 699 C CA . SER A 1 92 ? 17.609 6.207 -4.496 1 94.56 92 SER A CA 1
ATOM 700 C C . SER A 1 92 ? 18.719 5.168 -4.465 1 94.56 92 SER A C 1
ATOM 702 O O . SER A 1 92 ? 19.891 5.5 -4.656 1 94.56 92 SER A O 1
ATOM 704 N N . LEU A 1 93 ? 18.391 3.947 -4.238 1 94.81 93 LEU A N 1
ATOM 705 C CA . LEU A 1 93 ? 19.375 2.863 -4.223 1 94.81 93 LEU A CA 1
ATOM 706 C C . LEU A 1 93 ? 20.062 2.74 -5.57 1 94.81 93 LEU A C 1
ATOM 708 O O . LEU A 1 93 ? 21.297 2.617 -5.629 1 94.81 93 LEU A O 1
ATOM 712 N N . SER A 1 94 ? 19.281 2.783 -6.613 1 94.75 94 SER A N 1
ATOM 713 C CA . SER A 1 94 ? 19.828 2.629 -7.957 1 94.75 94 SER A CA 1
ATOM 714 C C . SER A 1 94 ? 20.781 3.764 -8.297 1 94.75 94 SER A C 1
ATOM 716 O O . SER A 1 94 ? 21.719 3.58 -9.078 1 94.75 94 SER A O 1
ATOM 718 N N . GLU A 1 95 ? 20.578 4.926 -7.699 1 94.25 95 GLU A N 1
ATOM 719 C CA . GLU A 1 95 ? 21.422 6.094 -7.949 1 94.25 95 GLU A CA 1
ATOM 720 C C . GLU A 1 95 ? 22.688 6.055 -7.094 1 94.25 95 GLU A C 1
ATOM 722 O O . GLU A 1 95 ? 23.75 6.492 -7.535 1 94.25 95 GLU A O 1
ATOM 727 N N . MET A 1 96 ? 22.625 5.539 -5.953 1 94.12 96 MET A N 1
ATOM 728 C CA . MET A 1 96 ? 23.703 5.695 -4.98 1 94.12 96 MET A CA 1
ATOM 729 C C . MET A 1 96 ? 24.625 4.484 -4.992 1 94.12 96 MET A C 1
ATOM 731 O O . MET A 1 96 ? 25.812 4.605 -4.68 1 94.12 96 MET A O 1
ATOM 735 N N . LEU A 1 97 ? 24.109 3.34 -5.312 1 93.88 97 LEU A N 1
ATOM 736 C CA . LEU A 1 97 ? 24.906 2.115 -5.27 1 93.88 97 LEU A CA 1
ATOM 737 C C . LEU A 1 97 ? 25.344 1.707 -6.668 1 93.88 97 LEU A C 1
ATOM 739 O O . LEU A 1 97 ? 24.609 1.896 -7.641 1 93.88 97 LEU A O 1
ATOM 743 N N . PRO A 1 98 ? 26.531 1.042 -6.695 1 94.5 98 PRO A N 1
ATOM 744 C CA . PRO A 1 98 ? 26.875 0.376 -7.957 1 94.5 98 PRO A CA 1
ATOM 745 C C . PRO A 1 98 ? 25.844 -0.672 -8.367 1 94.5 98 PRO A C 1
ATOM 747 O O . PRO A 1 98 ? 25.25 -1.336 -7.504 1 94.5 98 PRO A O 1
ATOM 750 N N . PRO A 1 99 ? 25.641 -0.907 -9.664 1 93.88 99 PRO A N 1
ATOM 751 C CA . PRO A 1 99 ? 24.609 -1.829 -10.164 1 93.88 99 PRO A CA 1
ATOM 752 C C . PRO A 1 99 ? 24.719 -3.215 -9.531 1 93.88 99 PRO A C 1
ATOM 754 O O . PRO A 1 99 ? 23.688 -3.818 -9.195 1 93.88 99 PRO A O 1
ATOM 757 N N . GLN A 1 100 ? 25.906 -3.668 -9.312 1 93.81 100 GLN A N 1
ATOM 758 C CA . GLN A 1 100 ? 26.078 -5.004 -8.758 1 93.81 100 GLN A CA 1
ATOM 759 C C . GLN A 1 100 ? 25.609 -5.062 -7.305 1 93.81 100 GLN A C 1
ATOM 761 O O . GLN A 1 100 ? 25.016 -6.059 -6.879 1 93.81 100 GLN A O 1
ATOM 766 N N . GLU A 1 101 ? 25.938 -4 -6.617 1 93.06 101 GLU A N 1
ATOM 767 C CA . GLU A 1 101 ? 25.5 -3.941 -5.227 1 93.06 101 GLU A CA 1
ATOM 768 C C . GLU A 1 101 ? 23.984 -3.811 -5.125 1 93.06 101 GLU A C 1
ATOM 770 O O . GLU A 1 101 ? 23.359 -4.406 -4.242 1 93.06 101 GLU A O 1
ATOM 775 N N . PHE A 1 102 ? 23.438 -3 -6.012 1 94.06 102 PHE A N 1
ATOM 776 C CA . PHE A 1 102 ? 21.984 -2.865 -6.09 1 94.06 102 PHE A CA 1
ATOM 777 C C . PHE A 1 102 ? 21.328 -4.219 -6.32 1 94.06 102 PHE A C 1
ATOM 779 O O . PHE A 1 102 ? 20.406 -4.598 -5.598 1 94.06 102 PHE A O 1
ATOM 786 N N . GLU A 1 103 ? 21.828 -4.977 -7.199 1 93.5 103 GLU A N 1
ATOM 787 C CA . GLU A 1 103 ? 21.297 -6.297 -7.523 1 93.5 103 GLU A CA 1
ATOM 788 C C . GLU A 1 103 ? 21.469 -7.262 -6.355 1 93.5 103 GLU A C 1
ATOM 790 O O . GLU A 1 103 ? 20.609 -8.117 -6.113 1 93.5 103 GLU A O 1
ATOM 795 N N . ALA A 1 104 ? 22.562 -7.09 -5.691 1 94.25 104 ALA A N 1
ATOM 796 C CA . ALA A 1 104 ? 22.844 -7.98 -4.566 1 94.25 104 ALA A CA 1
ATOM 797 C C . ALA A 1 104 ? 21.828 -7.777 -3.441 1 94.25 104 ALA A C 1
ATOM 799 O O . ALA A 1 104 ? 21.438 -8.734 -2.779 1 94.25 104 ALA A O 1
ATOM 800 N N . VAL A 1 105 ? 21.453 -6.555 -3.221 1 93.75 105 VAL A N 1
ATOM 801 C CA . VAL A 1 105 ? 20.484 -6.258 -2.178 1 93.75 105 VAL A CA 1
ATOM 802 C C . VAL A 1 105 ? 19.141 -6.895 -2.525 1 93.75 105 VAL A C 1
ATOM 804 O O . VAL A 1 105 ? 18.5 -7.516 -1.672 1 93.75 105 VAL A O 1
ATOM 807 N N . LEU A 1 106 ? 18.688 -6.754 -3.758 1 93.38 106 LEU A N 1
ATOM 808 C CA . LEU A 1 106 ? 17.406 -7.328 -4.191 1 93.38 106 LEU A CA 1
ATOM 809 C C . LEU A 1 106 ? 17.453 -8.852 -4.121 1 93.38 106 LEU A C 1
ATOM 811 O O . LEU A 1 106 ? 16.5 -9.484 -3.652 1 93.38 106 LEU A O 1
ATOM 815 N N . ALA A 1 107 ? 18.594 -9.391 -4.559 1 93.56 107 ALA A N 1
ATOM 816 C CA . ALA A 1 107 ? 18.75 -10.836 -4.516 1 93.56 107 ALA A CA 1
ATOM 817 C C . ALA A 1 107 ? 18.672 -11.352 -3.08 1 93.56 107 ALA A C 1
ATOM 819 O O . ALA A 1 107 ? 18.094 -12.406 -2.824 1 93.56 107 ALA A O 1
ATOM 820 N N . HIS A 1 108 ? 19.281 -10.594 -2.201 1 94.5 108 HIS A N 1
ATOM 821 C CA . HIS A 1 108 ? 19.266 -10.969 -0.792 1 94.5 108 HIS A CA 1
ATOM 822 C C . HIS A 1 108 ? 17.844 -11.023 -0.255 1 94.5 108 HIS A C 1
ATOM 824 O O . HIS A 1 108 ? 17.484 -11.945 0.476 1 94.5 108 HIS A O 1
ATOM 830 N N . GLN A 1 109 ? 17.031 -10.07 -0.558 1 91.94 109 GLN A N 1
ATOM 831 C CA . GLN A 1 109 ? 15.641 -10.008 -0.125 1 91.94 109 GLN A CA 1
ATOM 832 C C . GLN A 1 109 ? 14.859 -11.227 -0.608 1 91.94 109 GLN A C 1
ATOM 834 O O . GLN A 1 109 ? 14.117 -11.836 0.161 1 91.94 109 GLN A O 1
ATOM 839 N N . TRP A 1 110 ? 15.062 -11.617 -1.791 1 93.06 110 TRP A N 1
ATOM 840 C CA . TRP A 1 110 ? 14.297 -12.711 -2.385 1 93.06 110 TRP A CA 1
ATOM 841 C C . TRP A 1 110 ? 14.75 -14.055 -1.834 1 93.06 110 TRP A C 1
ATOM 843 O O . TRP A 1 110 ? 13.945 -14.977 -1.681 1 93.06 110 TRP A O 1
ATOM 853 N N . ARG A 1 111 ? 16.062 -14.164 -1.584 1 93.31 111 ARG A N 1
ATOM 854 C CA . ARG A 1 111 ? 16.562 -15.391 -0.976 1 93.31 111 ARG A CA 1
ATOM 855 C C . ARG A 1 111 ? 15.984 -15.594 0.418 1 93.31 111 ARG A C 1
ATOM 857 O O . ARG A 1 111 ? 15.609 -16.719 0.788 1 93.31 111 ARG A O 1
ATOM 864 N N . ARG A 1 112 ? 15.938 -14.539 1.133 1 94.12 112 ARG A N 1
ATOM 865 C CA . ARG A 1 112 ? 15.352 -14.602 2.467 1 94.12 112 ARG A CA 1
ATOM 866 C C . ARG A 1 112 ? 13.883 -15.008 2.404 1 94.12 112 ARG A C 1
ATOM 868 O O . ARG A 1 112 ? 13.422 -15.828 3.199 1 94.12 112 ARG A O 1
ATOM 875 N N . LYS A 1 113 ? 13.188 -14.461 1.531 1 95.75 113 LYS A N 1
ATOM 876 C CA . LYS A 1 113 ? 11.773 -14.797 1.358 1 95.75 113 LYS A CA 1
ATOM 877 C C . LYS A 1 113 ? 11.609 -16.266 0.946 1 95.75 113 LYS A C 1
ATOM 879 O O . LYS A 1 113 ? 10.719 -16.953 1.436 1 95.75 113 LYS A O 1
ATOM 884 N N . ALA A 1 114 ? 12.461 -16.703 0.038 1 96.56 114 ALA A N 1
ATOM 885 C CA . ALA A 1 114 ? 12.414 -18.094 -0.406 1 96.56 114 ALA A CA 1
ATOM 886 C C . ALA A 1 114 ? 12.641 -19.047 0.761 1 96.56 114 ALA A C 1
ATOM 888 O O . ALA A 1 114 ? 11.977 -20.078 0.859 1 96.56 114 ALA A O 1
ATOM 889 N N . GLU A 1 115 ? 13.562 -18.672 1.597 1 95.31 115 GLU A N 1
ATOM 890 C CA . GLU A 1 115 ? 13.828 -19.5 2.775 1 95.31 115 GLU A CA 1
ATOM 891 C C . GLU A 1 115 ? 12.602 -19.578 3.678 1 95.31 115 GLU A C 1
ATOM 893 O O . GLU A 1 115 ? 12.266 -20.641 4.191 1 95.31 115 GLU A O 1
ATOM 898 N N . THR A 1 116 ? 12.039 -18.422 3.824 1 95.25 116 THR A N 1
ATOM 899 C CA . THR A 1 116 ? 10.82 -18.375 4.629 1 95.25 116 THR A CA 1
ATOM 900 C C . THR A 1 116 ? 9.742 -19.266 4.027 1 95.25 116 THR A C 1
ATOM 902 O O . THR A 1 116 ? 9.07 -20.016 4.742 1 95.25 116 THR A O 1
ATOM 905 N N . TYR A 1 117 ? 9.539 -19.234 2.707 1 97 117 TYR A N 1
ATOM 906 C CA . TYR A 1 117 ? 8.555 -20.062 2.016 1 97 117 TYR A CA 1
ATOM 907 C C . TYR A 1 117 ? 8.875 -21.547 2.197 1 97 117 TYR A C 1
ATOM 909 O O . TYR A 1 117 ? 7.992 -22.344 2.516 1 97 117 TYR A O 1
ATOM 917 N N . ARG A 1 118 ? 10.102 -21.875 2.062 1 95.31 118 ARG A N 1
ATOM 918 C CA . ARG A 1 118 ? 10.516 -23.281 2.148 1 95.31 118 ARG A CA 1
ATOM 919 C C . ARG A 1 118 ? 10.156 -23.875 3.502 1 95.31 118 ARG A C 1
ATOM 921 O O . ARG A 1 118 ? 9.703 -25.016 3.58 1 95.31 118 ARG A O 1
ATOM 928 N N . ARG A 1 119 ? 10.305 -23.031 4.488 1 94.94 119 ARG A N 1
ATOM 929 C CA . ARG A 1 119 ? 10.023 -23.5 5.844 1 94.94 119 ARG A CA 1
ATOM 930 C C . ARG A 1 119 ? 8.531 -23.734 6.035 1 94.94 119 ARG A C 1
ATOM 932 O O . ARG A 1 119 ? 8.125 -24.531 6.891 1 94.94 119 ARG A O 1
ATOM 939 N N . GLN A 1 120 ? 7.781 -23.203 5.152 1 96.31 120 GLN A N 1
ATOM 940 C CA . GLN A 1 120 ? 6.336 -23.266 5.34 1 96.31 120 GLN A CA 1
ATOM 941 C C . GLN A 1 120 ? 5.703 -24.281 4.395 1 96.31 120 GLN A C 1
ATOM 943 O O . GLN A 1 120 ? 4.527 -24.625 4.535 1 96.31 120 GLN A O 1
ATOM 948 N N . LEU A 1 121 ? 6.348 -24.719 3.326 1 94.88 121 LEU A N 1
ATOM 949 C CA . LEU A 1 121 ? 5.781 -25.594 2.305 1 94.88 121 LEU A CA 1
ATOM 950 C C . LEU A 1 121 ? 5.609 -27 2.838 1 94.88 121 LEU A C 1
ATOM 952 O O . LEU A 1 121 ? 4.746 -27.75 2.365 1 94.88 121 LEU A O 1
ATOM 956 N N . GLY A 1 122 ? 6.406 -27.469 3.768 1 86.75 122 GLY A N 1
ATOM 957 C CA . GLY A 1 122 ? 6.344 -28.828 4.277 1 86.75 122 GLY A CA 1
ATOM 958 C C . GLY A 1 122 ? 7.055 -29.844 3.393 1 86.75 122 GLY A C 1
ATOM 959 O O . GLY A 1 122 ? 7.844 -29.469 2.523 1 86.75 122 GLY A O 1
ATOM 960 N N . GLN A 1 123 ? 6.773 -31.234 3.641 1 87.06 123 GLN A N 1
ATOM 961 C CA . GLN A 1 123 ? 7.488 -32.312 2.969 1 87.06 123 GLN A CA 1
ATOM 962 C C . GLN A 1 123 ? 6.531 -33.188 2.164 1 87.06 123 GLN A C 1
ATOM 964 O O . GLN A 1 123 ? 6.863 -34.344 1.82 1 87.06 123 GLN A O 1
ATOM 969 N N . GLY A 1 124 ? 5.438 -32.625 1.823 1 92.06 124 GLY A N 1
ATOM 970 C CA . GLY A 1 124 ? 4.461 -33.375 1.074 1 92.06 124 GLY A CA 1
ATOM 971 C C . GLY A 1 124 ? 4.793 -33.5 -0.402 1 92.06 124 GLY A C 1
ATOM 972 O O . GLY A 1 124 ? 5.922 -33.219 -0.812 1 92.06 124 GLY A O 1
ATOM 973 N N . SER A 1 125 ? 3.785 -34.031 -1.204 1 94.06 125 SER A N 1
ATOM 974 C CA . SER A 1 125 ? 3.943 -34.125 -2.65 1 94.06 125 SER A CA 1
ATOM 975 C C . SER A 1 125 ? 4.172 -32.75 -3.287 1 94.06 125 SER A C 1
ATOM 977 O O . SER A 1 125 ? 3.924 -31.734 -2.658 1 94.06 125 SER A O 1
ATOM 979 N N . LEU A 1 126 ? 4.629 -32.75 -4.484 1 94.69 126 LEU A N 1
ATOM 980 C CA . LEU A 1 126 ? 4.809 -31.484 -5.195 1 94.69 126 LEU A CA 1
ATOM 981 C C . LEU A 1 126 ? 3.492 -30.719 -5.281 1 94.69 126 LEU A C 1
ATOM 983 O O . LEU A 1 126 ? 3.465 -29.5 -5.094 1 94.69 126 LEU A O 1
ATOM 987 N N . ALA A 1 127 ? 2.428 -31.469 -5.578 1 94.62 127 ALA A N 1
ATOM 988 C CA . ALA A 1 127 ? 1.107 -30.844 -5.668 1 94.62 127 ALA A CA 1
ATOM 989 C C . ALA A 1 127 ? 0.73 -30.172 -4.355 1 94.62 127 ALA A C 1
ATOM 991 O O . ALA A 1 127 ? 0.224 -29.047 -4.352 1 94.62 127 ALA A O 1
ATOM 992 N N . ASP A 1 128 ? 0.976 -30.828 -3.244 1 96 128 ASP A N 1
ATOM 993 C CA . ASP A 1 128 ? 0.672 -30.266 -1.928 1 96 128 ASP A CA 1
ATOM 994 C C . ASP A 1 128 ? 1.519 -29.031 -1.643 1 96 128 ASP A C 1
ATOM 996 O O . ASP A 1 128 ? 1.012 -28.031 -1.133 1 96 128 ASP A O 1
ATOM 1000 N N . ARG A 1 129 ? 2.764 -29.156 -1.941 1 97.25 129 ARG A N 1
ATOM 1001 C CA . ARG A 1 129 ? 3.68 -28.047 -1.705 1 97.25 129 ARG A CA 1
ATOM 1002 C C . ARG A 1 129 ? 3.299 -26.828 -2.551 1 97.25 129 ARG A C 1
ATOM 1004 O O . ARG A 1 129 ? 3.354 -25.703 -2.076 1 97.25 129 ARG A O 1
ATOM 1011 N N . LEU A 1 130 ? 2.881 -27.078 -3.723 1 97.38 130 LEU A N 1
ATOM 1012 C CA . LEU A 1 130 ? 2.52 -25.984 -4.621 1 97.38 130 LEU A CA 1
ATOM 1013 C C . LEU A 1 130 ? 1.213 -25.328 -4.184 1 97.38 130 LEU A C 1
ATOM 1015 O O . LEU A 1 130 ? 1.038 -24.109 -4.336 1 97.38 130 LEU A O 1
ATOM 1019 N N . GLN A 1 131 ? 0.331 -26.094 -3.672 1 97.25 131 GLN A N 1
ATOM 1020 C CA . GLN A 1 131 ? -0.889 -25.531 -3.111 1 97.25 131 GLN A CA 1
ATOM 1021 C C . GLN A 1 131 ? -0.576 -24.609 -1.926 1 97.25 131 GLN A C 1
ATOM 1023 O O . GLN A 1 131 ? -1.177 -23.547 -1.779 1 97.25 131 GLN A O 1
ATOM 1028 N N . GLN A 1 132 ? 0.296 -25.047 -1.123 1 97.88 132 GLN A N 1
ATOM 1029 C CA . GLN A 1 132 ? 0.721 -24.219 -0 1 97.88 132 GLN A CA 1
ATOM 1030 C C . GLN A 1 132 ? 1.417 -22.953 -0.485 1 97.88 132 GLN A C 1
ATOM 1032 O O . GLN A 1 132 ? 1.209 -21.875 0.072 1 97.88 132 GLN A O 1
ATOM 1037 N N . LEU A 1 133 ? 2.246 -23.094 -1.483 1 98.06 133 LEU A N 1
ATOM 1038 C CA . LEU A 1 133 ? 2.928 -21.953 -2.061 1 98.06 133 LEU A CA 1
ATOM 1039 C C . LEU A 1 133 ? 1.923 -20.953 -2.623 1 98.06 133 LEU A C 1
ATOM 1041 O O . LEU A 1 133 ? 2.051 -19.734 -2.402 1 98.06 133 LEU A O 1
ATOM 1045 N N . ALA A 1 134 ? 0.95 -21.469 -3.314 1 97.69 134 ALA A N 1
ATOM 1046 C CA . ALA A 1 134 ? -0.096 -20.609 -3.855 1 97.69 134 ALA A CA 1
ATOM 1047 C C . ALA A 1 134 ? -0.853 -19.906 -2.738 1 97.69 134 ALA A C 1
ATOM 1049 O O . ALA A 1 134 ? -1.21 -18.719 -2.869 1 97.69 134 ALA A O 1
ATOM 1050 N N . ALA A 1 135 ? -1.094 -20.594 -1.68 1 97.56 135 ALA A N 1
ATOM 1051 C CA . ALA A 1 135 ? -1.783 -20.016 -0.536 1 97.56 135 ALA A CA 1
ATOM 1052 C C . ALA A 1 135 ? -0.962 -18.875 0.073 1 97.56 135 ALA A C 1
ATOM 1054 O O . ALA A 1 135 ? -1.512 -17.844 0.458 1 97.56 135 ALA A O 1
ATOM 1055 N N . LEU A 1 136 ? 0.33 -19.078 0.208 1 97.44 136 LEU A N 1
ATOM 1056 C CA . LEU A 1 136 ? 1.216 -18.031 0.72 1 97.44 136 LEU A CA 1
ATOM 1057 C C . LEU A 1 136 ? 1.201 -16.812 -0.191 1 97.44 136 LEU A C 1
ATOM 1059 O O . LEU A 1 136 ? 1.104 -15.68 0.286 1 97.44 136 LEU A O 1
ATOM 1063 N N . ARG A 1 137 ? 1.247 -17.078 -1.479 1 97.25 137 ARG A N 1
ATOM 1064 C CA . ARG A 1 137 ? 1.216 -15.984 -2.451 1 97.25 137 ARG A CA 1
ATOM 1065 C C . ARG A 1 137 ? -0.132 -15.273 -2.43 1 97.25 137 ARG A C 1
ATOM 1067 O O . ARG A 1 137 ? -0.196 -14.047 -2.572 1 97.25 137 ARG A O 1
ATOM 1074 N N . GLN A 1 138 ? -1.208 -16.016 -2.225 1 96.12 138 GLN A N 1
ATOM 1075 C CA . GLN A 1 138 ? -2.539 -15.422 -2.104 1 96.12 138 GLN A CA 1
ATOM 1076 C C . GLN A 1 138 ? -2.627 -14.508 -0.887 1 96.12 138 GLN A C 1
ATOM 1078 O O . GLN A 1 138 ? -3.191 -13.414 -0.969 1 96.12 138 GLN A O 1
ATOM 1083 N N . ALA A 1 139 ? -2.076 -14.969 0.15 1 95.5 139 ALA A N 1
ATOM 1084 C CA . ALA A 1 139 ? -2.102 -14.195 1.389 1 95.5 139 ALA A CA 1
ATOM 1085 C C . ALA A 1 139 ? -1.356 -12.875 1.226 1 95.5 139 ALA A C 1
ATOM 1087 O O . ALA A 1 139 ? -1.684 -11.891 1.885 1 95.5 139 ALA A O 1
ATOM 1088 N N . GLU A 1 140 ? -0.443 -12.883 0.308 1 95.81 140 GLU A N 1
ATOM 1089 C CA . GLU A 1 140 ? 0.339 -11.68 0.065 1 95.81 140 GLU A CA 1
ATOM 1090 C C . GLU A 1 140 ? -0.313 -10.805 -1.002 1 95.81 140 GLU A C 1
ATOM 1092 O O . GLU A 1 140 ? 0.171 -9.703 -1.296 1 95.81 140 GLU A O 1
ATOM 1097 N N . GLY A 1 141 ? -1.352 -11.297 -1.604 1 96.06 141 GLY A N 1
ATOM 1098 C CA . GLY A 1 141 ? -2.139 -10.438 -2.471 1 96.06 141 GLY A CA 1
ATOM 1099 C C . GLY A 1 141 ? -1.926 -10.719 -3.945 1 96.06 141 GLY A C 1
ATOM 1100 O O . GLY A 1 141 ? -2.375 -9.953 -4.801 1 96.06 141 GLY A O 1
ATOM 1101 N N . PHE A 1 142 ? -1.333 -11.852 -4.352 1 96.38 142 PHE A N 1
ATOM 1102 C CA . PHE A 1 142 ? -0.972 -12.094 -5.742 1 96.38 142 PHE A CA 1
ATOM 1103 C C . PHE A 1 142 ? -2.086 -12.836 -6.469 1 96.38 142 PHE A C 1
ATOM 1105 O O . PHE A 1 142 ? -2.027 -13.016 -7.688 1 96.38 142 PHE A O 1
ATOM 1112 N N . MET A 1 143 ? -3.096 -13.258 -5.727 1 95.5 143 MET A N 1
ATOM 1113 C CA . MET A 1 143 ? -4.195 -14.031 -6.297 1 95.5 143 MET A CA 1
ATOM 1114 C C . MET A 1 143 ? -3.67 -15.211 -7.105 1 95.5 143 MET A C 1
ATOM 1116 O O . MET A 1 143 ? -4 -15.359 -8.281 1 95.5 143 MET A O 1
ATOM 1120 N N . ALA A 1 144 ? -2.99 -16.031 -6.488 1 96.94 144 ALA A N 1
ATOM 1121 C CA . ALA A 1 144 ? -2.271 -17.141 -7.113 1 96.94 144 ALA A CA 1
ATOM 1122 C C . ALA A 1 144 ? -3.107 -18.422 -7.098 1 96.94 144 ALA A C 1
ATOM 1124 O O . ALA A 1 144 ? -3.832 -18.688 -6.137 1 96.94 144 ALA A O 1
ATOM 1125 N N . GLU A 1 145 ? -3.012 -19.172 -8.133 1 96.25 145 GLU A N 1
ATOM 1126 C CA . GLU A 1 145 ? -3.625 -20.5 -8.258 1 96.25 145 GLU A CA 1
ATOM 1127 C C . GLU A 1 145 ? -2.66 -21.5 -8.883 1 96.25 145 GLU A C 1
ATOM 1129 O O . GLU A 1 145 ? -1.727 -21.109 -9.586 1 96.25 145 GLU A O 1
ATOM 1134 N N . VAL A 1 146 ? -2.902 -22.766 -8.562 1 96.94 146 VAL A N 1
ATOM 1135 C CA . VAL A 1 146 ? -2.109 -23.844 -9.141 1 96.94 146 VAL A CA 1
ATOM 1136 C C . VAL A 1 146 ? -3.004 -24.734 -10 1 96.94 146 VAL A C 1
ATOM 1138 O O . VAL A 1 146 ? -4.121 -25.078 -9.602 1 96.94 146 VAL A O 1
ATOM 1141 N N . HIS A 1 147 ? -2.553 -25.031 -11.172 1 94.5 147 HIS A N 1
ATOM 1142 C CA . HIS A 1 147 ? -3.229 -25.953 -12.07 1 94.5 147 HIS A CA 1
ATOM 1143 C C . HIS A 1 147 ? -2.25 -26.969 -12.656 1 94.5 147 HIS A C 1
ATOM 1145 O O . HIS A 1 147 ? -1.087 -26.641 -12.906 1 94.5 147 HIS A O 1
ATOM 1151 N N . PRO A 1 148 ? -2.705 -28.188 -12.875 1 93.75 148 PRO A N 1
ATOM 1152 C CA . PRO A 1 148 ? -1.842 -29.141 -13.578 1 93.75 148 PRO A CA 1
ATOM 1153 C C . PRO A 1 148 ? -1.547 -28.734 -15.016 1 93.75 148 PRO A C 1
ATOM 1155 O O . PRO A 1 148 ? -2.408 -28.156 -15.688 1 93.75 148 PRO A O 1
ATOM 1158 N N . ALA A 1 149 ? -0.301 -28.953 -15.391 1 91.69 149 ALA A N 1
ATOM 1159 C CA . ALA A 1 149 ? 0.048 -28.766 -16.797 1 91.69 149 ALA A CA 1
ATOM 1160 C C . ALA A 1 149 ? -0.308 -30 -17.625 1 91.69 149 ALA A C 1
ATOM 1162 O O . ALA A 1 149 ? 0.025 -31.125 -17.234 1 91.69 149 ALA A O 1
ATOM 1163 N N . PRO A 1 150 ? -0.986 -29.797 -18.719 1 84.62 150 PRO A N 1
ATOM 1164 C CA . PRO A 1 150 ? -1.407 -30.984 -19.484 1 84.62 150 PRO A CA 1
ATOM 1165 C C . PRO A 1 150 ? -0.24 -31.688 -20.172 1 84.62 150 PRO A C 1
ATOM 1167 O O . PRO A 1 150 ? 0.75 -31.047 -20.531 1 84.62 150 PRO A O 1
ATOM 1170 N N . ASP A 1 151 ? -0.397 -33 -20.375 1 81.69 151 ASP A N 1
ATOM 1171 C CA . ASP A 1 151 ? 0.363 -33.938 -21.219 1 81.69 151 ASP A CA 1
ATOM 1172 C C . ASP A 1 151 ? 1.854 -33.875 -20.891 1 81.69 151 ASP A C 1
ATOM 1174 O O . ASP A 1 151 ? 2.689 -33.812 -21.797 1 81.69 151 ASP A O 1
ATOM 1178 N N . ARG A 1 152 ? 2.094 -33.75 -19.609 1 78.38 152 ARG A N 1
ATOM 1179 C CA . ARG A 1 152 ? 3.496 -33.75 -19.203 1 78.38 152 ARG A CA 1
ATOM 1180 C C . ARG A 1 152 ? 3.812 -34.969 -18.328 1 78.38 152 ARG A C 1
ATOM 1182 O O . ARG A 1 152 ? 2.975 -35.406 -17.547 1 78.38 152 ARG A O 1
ATOM 1189 N N . SER A 1 153 ? 4.965 -35.688 -18.609 1 82.56 153 SER A N 1
ATOM 1190 C CA . SER A 1 153 ? 5.523 -36.75 -17.797 1 82.56 153 SER A CA 1
ATOM 1191 C C . SER A 1 153 ? 6.988 -36.469 -17.469 1 82.56 153 SER A C 1
ATOM 1193 O O . SER A 1 153 ? 7.816 -36.312 -18.359 1 82.56 153 SER A O 1
ATOM 1195 N N . PRO A 1 154 ? 7.223 -36.344 -16.109 1 86.31 154 PRO A N 1
ATOM 1196 C CA . PRO A 1 154 ? 6.375 -36.375 -14.914 1 86.31 154 PRO A CA 1
ATOM 1197 C C . PRO A 1 154 ? 5.41 -35.188 -14.828 1 86.31 154 PRO A C 1
ATOM 1199 O O . PRO A 1 154 ? 5.574 -34.219 -15.547 1 86.31 154 PRO A O 1
ATOM 1202 N N . PRO A 1 155 ? 4.453 -35.344 -13.93 1 89 155 PRO A N 1
ATOM 1203 C CA . PRO A 1 155 ? 3.459 -34.281 -13.805 1 89 155 PRO A CA 1
ATOM 1204 C C . PRO A 1 155 ? 4.09 -32.906 -13.508 1 89 155 PRO A C 1
ATOM 1206 O O . PRO A 1 155 ? 5.039 -32.844 -12.727 1 89 155 PRO A O 1
ATOM 1209 N N . ALA A 1 156 ? 3.66 -31.953 -14.25 1 93.94 156 ALA A N 1
ATOM 1210 C CA . ALA A 1 156 ? 4.078 -30.562 -14.062 1 93.94 156 ALA A CA 1
ATOM 1211 C C . ALA A 1 156 ? 2.887 -29.672 -13.695 1 93.94 156 ALA A C 1
ATOM 1213 O O . ALA A 1 156 ? 1.736 -30.109 -13.766 1 93.94 156 ALA A O 1
ATOM 1214 N N . PHE A 1 157 ? 3.215 -28.547 -13.156 1 96.56 157 PHE A N 1
ATOM 1215 C CA . PHE A 1 157 ? 2.172 -27.625 -12.703 1 96.56 157 PHE A CA 1
ATOM 1216 C C . PHE A 1 157 ? 2.453 -26.219 -13.18 1 96.56 157 PHE A C 1
ATOM 1218 O O . PHE A 1 157 ? 3.59 -25.875 -13.516 1 96.56 157 PHE A O 1
ATOM 1225 N N . VAL A 1 158 ? 1.379 -25.469 -13.219 1 96.12 158 VAL A N 1
ATOM 1226 C CA . VAL A 1 158 ? 1.507 -24.047 -13.5 1 96.12 158 VAL A CA 1
ATOM 1227 C C . VAL A 1 158 ? 0.941 -23.234 -12.336 1 96.12 158 VAL A C 1
ATOM 1229 O O . VAL A 1 158 ? -0.194 -23.453 -11.906 1 96.12 158 VAL A O 1
ATOM 1232 N N . ILE A 1 159 ? 1.758 -22.375 -11.781 1 96.75 159 ILE A N 1
ATOM 1233 C CA . ILE A 1 159 ? 1.256 -21.375 -10.867 1 96.75 159 ILE A CA 1
ATOM 1234 C C . ILE A 1 159 ? 0.904 -20.094 -11.633 1 96.75 159 ILE A C 1
ATOM 1236 O O . ILE A 1 159 ? 1.732 -19.562 -12.375 1 96.75 159 ILE A O 1
ATOM 1240 N N . THR A 1 160 ? -0.315 -19.656 -11.469 1 96.25 160 THR A N 1
ATOM 1241 C CA . THR A 1 160 ? -0.79 -18.438 -12.125 1 96.25 160 THR A CA 1
ATOM 1242 C C . THR A 1 160 ? -1.095 -17.359 -11.102 1 96.25 160 THR A C 1
ATOM 1244 O O . THR A 1 160 ? -1.78 -17.609 -10.109 1 96.25 160 THR A O 1
ATOM 1247 N N . GLU A 1 161 ? -0.584 -16.203 -11.336 1 96.25 161 GLU A N 1
ATOM 1248 C CA . GLU A 1 161 ? -0.888 -15.023 -10.531 1 96.25 161 GLU A CA 1
ATOM 1249 C C . GLU A 1 161 ? -1.661 -13.984 -11.344 1 96.25 161 GLU A C 1
ATOM 1251 O O . GLU A 1 161 ? -1.165 -13.484 -12.359 1 96.25 161 GLU A O 1
ATOM 1256 N N . TYR A 1 162 ? -2.795 -13.617 -10.859 1 94.81 162 TYR A N 1
ATOM 1257 C CA . TYR A 1 162 ? -3.664 -12.719 -11.609 1 94.81 162 TYR A CA 1
ATOM 1258 C C . TYR A 1 162 ? -3.459 -11.273 -11.188 1 94.81 162 TYR A C 1
ATOM 1260 O O . TYR A 1 162 ? -3.887 -10.352 -11.883 1 94.81 162 TYR A O 1
ATOM 1268 N N . ASN A 1 163 ? -2.846 -11.125 -10.102 1 93.94 163 ASN A N 1
ATOM 1269 C CA . ASN A 1 163 ? -2.564 -9.805 -9.547 1 93.94 163 ASN A CA 1
ATOM 1270 C C . ASN A 1 163 ? -1.114 -9.688 -9.086 1 93.94 163 ASN A C 1
ATOM 1272 O O . ASN A 1 163 ? -0.569 -10.617 -8.492 1 93.94 163 ASN A O 1
ATOM 1276 N N . CYS A 1 164 ? -0.564 -8.586 -9.453 1 93.88 164 CYS A N 1
ATOM 1277 C CA . CYS A 1 164 ? 0.755 -8.289 -8.906 1 93.88 164 CYS A CA 1
ATOM 1278 C C . CYS A 1 164 ? 0.649 -7.398 -7.672 1 93.88 164 CYS A C 1
ATOM 1280 O O . CYS A 1 164 ? 0.339 -6.211 -7.785 1 93.88 164 CYS A O 1
ATOM 1282 N N . ALA A 1 165 ? 1.005 -7.969 -6.531 1 95.25 165 ALA A N 1
ATOM 1283 C CA . ALA A 1 165 ? 0.856 -7.273 -5.258 1 95.25 165 ALA A CA 1
ATOM 1284 C C . ALA A 1 165 ? 1.884 -6.152 -5.117 1 95.25 165 ALA A C 1
ATOM 1286 O O . ALA A 1 165 ? 1.798 -5.332 -4.203 1 95.25 165 ALA A O 1
ATOM 1287 N N . ILE A 1 166 ? 2.861 -6.078 -5.973 1 95.62 166 ILE A N 1
ATOM 1288 C CA . ILE A 1 166 ? 3.857 -5.016 -5.977 1 95.62 166 ILE A CA 1
ATOM 1289 C C . ILE A 1 166 ? 3.922 -4.375 -7.363 1 95.62 166 ILE A C 1
ATOM 1291 O O . ILE A 1 166 ? 5.008 -4.133 -7.891 1 95.62 166 ILE A O 1
ATOM 1295 N N . ALA A 1 167 ? 2.803 -4.102 -7.953 1 92.62 167 ALA A N 1
ATOM 1296 C CA . ALA A 1 167 ? 2.66 -3.666 -9.344 1 92.62 167 ALA A CA 1
ATOM 1297 C C . ALA A 1 167 ? 3.424 -2.369 -9.594 1 92.62 167 ALA A C 1
ATOM 1299 O O . ALA A 1 167 ? 4.102 -2.229 -10.609 1 92.62 167 ALA A O 1
ATOM 1300 N N . SER A 1 168 ? 3.32 -1.401 -8.688 1 93.12 168 SER A N 1
ATOM 1301 C CA . SER A 1 168 ? 3.996 -0.121 -8.859 1 93.12 168 SER A CA 1
ATOM 1302 C C . SER A 1 168 ? 5.508 -0.301 -8.938 1 93.12 168 SER A C 1
ATOM 1304 O O . SER A 1 168 ? 6.18 0.343 -9.742 1 93.12 168 SER A O 1
ATOM 1306 N N . VAL A 1 169 ? 6.035 -1.147 -8.109 1 94.69 169 VAL A N 1
ATOM 1307 C CA . VAL A 1 169 ? 7.461 -1.457 -8.109 1 94.69 169 VAL A CA 1
ATOM 1308 C C . VAL A 1 169 ? 7.848 -2.141 -9.414 1 94.69 169 VAL A C 1
ATOM 1310 O O . VAL A 1 169 ? 8.82 -1.752 -10.062 1 94.69 169 VAL A O 1
ATOM 1313 N N . ALA A 1 170 ? 7.055 -3.104 -9.82 1 92.62 170 ALA A N 1
ATOM 1314 C CA . ALA A 1 170 ? 7.324 -3.85 -11.047 1 92.62 170 ALA A CA 1
ATOM 1315 C C . ALA A 1 170 ? 7.293 -2.93 -12.266 1 92.62 170 ALA A C 1
ATOM 1317 O O . ALA A 1 170 ? 8.07 -3.109 -13.203 1 92.62 170 ALA A O 1
ATOM 1318 N N . GLU A 1 171 ? 6.402 -1.988 -12.281 1 90.62 171 GLU A N 1
ATOM 1319 C CA . GLU A 1 171 ? 6.277 -1.047 -13.391 1 90.62 171 GLU A CA 1
ATOM 1320 C C . GLU A 1 171 ? 7.504 -0.149 -13.5 1 90.62 171 GLU A C 1
ATOM 1322 O O . GLU A 1 171 ? 7.988 0.121 -14.602 1 90.62 171 GLU A O 1
ATOM 1327 N N . SER A 1 172 ? 8.031 0.223 -12.383 1 92.12 172 SER A N 1
ATOM 1328 C CA . SER A 1 172 ? 9.164 1.143 -12.359 1 92.12 172 SER A CA 1
ATOM 1329 C C . SER A 1 172 ? 10.484 0.393 -12.477 1 92.12 172 SER A C 1
ATOM 1331 O O . SER A 1 172 ? 11.461 0.922 -13.008 1 92.12 172 SER A O 1
ATOM 1333 N N . PHE A 1 173 ? 10.5 -0.781 -11.969 1 92.75 173 PHE A N 1
ATOM 1334 C CA . PHE A 1 173 ? 11.68 -1.634 -11.977 1 92.75 173 PHE A CA 1
ATOM 1335 C C . PHE A 1 173 ? 11.328 -3.043 -12.438 1 92.75 173 PHE A C 1
ATOM 1337 O O . PHE A 1 173 ? 11.336 -3.982 -11.633 1 92.75 173 PHE A O 1
ATOM 1344 N N . PRO A 1 174 ? 11.195 -3.264 -13.711 1 90.06 174 PRO A N 1
ATOM 1345 C CA . PRO A 1 174 ? 10.711 -4.539 -14.242 1 90.06 174 PRO A CA 1
ATOM 1346 C C . PRO A 1 174 ? 11.617 -5.711 -13.875 1 90.06 174 PRO A C 1
ATOM 1348 O O . PRO A 1 174 ? 11.156 -6.852 -13.797 1 90.06 174 PRO A O 1
ATOM 1351 N N . ARG A 1 175 ? 12.852 -5.465 -13.594 1 88 175 ARG A N 1
ATOM 1352 C CA . ARG A 1 175 ? 13.797 -6.516 -13.234 1 88 175 ARG A CA 1
ATOM 1353 C C . ARG A 1 175 ? 13.359 -7.23 -11.961 1 88 175 ARG A C 1
ATOM 1355 O O . ARG A 1 175 ? 13.789 -8.352 -11.688 1 88 175 ARG A O 1
ATOM 1362 N N . VAL A 1 176 ? 12.508 -6.656 -11.18 1 90.56 176 VAL A N 1
ATOM 1363 C CA . VAL A 1 176 ? 12.008 -7.289 -9.961 1 90.56 176 VAL A CA 1
ATOM 1364 C C . VAL A 1 176 ? 11.203 -8.531 -10.312 1 90.56 176 VAL A C 1
ATOM 1366 O O . VAL A 1 176 ? 11.094 -9.461 -9.516 1 90.56 176 VAL A O 1
ATOM 1369 N N . CYS A 1 177 ? 10.555 -8.539 -11.492 1 90.75 177 CYS A N 1
ATOM 1370 C CA . CYS A 1 177 ? 9.789 -9.703 -11.93 1 90.75 177 CYS A CA 1
ATOM 1371 C C . CYS A 1 177 ? 10.695 -10.914 -12.125 1 90.75 177 CYS A C 1
ATOM 1373 O O . CYS A 1 177 ? 10.281 -12.047 -11.898 1 90.75 177 CYS A O 1
ATOM 1375 N N . ASP A 1 178 ? 11.93 -10.648 -12.555 1 90.81 178 ASP A N 1
ATOM 1376 C CA . ASP A 1 178 ? 12.922 -11.719 -12.633 1 90.81 178 ASP A CA 1
ATOM 1377 C C . ASP A 1 178 ? 13.227 -12.289 -11.25 1 90.81 178 ASP A C 1
ATOM 1379 O O . ASP A 1 178 ? 13.477 -13.492 -11.109 1 90.81 178 ASP A O 1
ATOM 1383 N N . HIS A 1 179 ? 13.234 -11.492 -10.336 1 89.06 179 HIS A N 1
ATOM 1384 C CA . HIS A 1 179 ? 13.492 -11.938 -8.977 1 89.06 179 HIS A CA 1
ATOM 1385 C C . HIS A 1 179 ? 12.344 -12.781 -8.445 1 89.06 179 HIS A C 1
ATOM 1387 O O . HIS A 1 179 ? 12.555 -13.695 -7.633 1 89.06 179 HIS A O 1
ATOM 1393 N N . GLU A 1 180 ? 11.156 -12.5 -8.891 1 90.62 180 GLU A N 1
ATOM 1394 C CA . GLU A 1 180 ? 10.039 -13.367 -8.531 1 90.62 180 GLU A CA 1
ATOM 1395 C C . GLU A 1 180 ? 10.227 -14.781 -9.07 1 90.62 180 GLU A C 1
ATOM 1397 O O . GLU A 1 180 ? 9.922 -15.758 -8.391 1 90.62 180 GLU A O 1
ATOM 1402 N N . LEU A 1 181 ? 10.68 -14.875 -10.336 1 93.44 181 LEU A N 1
ATOM 1403 C CA . LEU A 1 181 ? 11.031 -16.172 -10.906 1 93.44 181 LEU A CA 1
ATOM 1404 C C . LEU A 1 181 ? 12.078 -16.891 -10.047 1 93.44 181 LEU A C 1
ATOM 1406 O O . LEU A 1 181 ? 11.938 -18.078 -9.75 1 93.44 181 LEU A O 1
ATOM 1410 N N . ALA A 1 182 ? 13.102 -16.125 -9.703 1 93.94 182 ALA A N 1
ATOM 1411 C CA . ALA A 1 182 ? 14.164 -16.672 -8.867 1 93.94 182 ALA A CA 1
ATOM 1412 C C . ALA A 1 182 ? 13.617 -17.125 -7.516 1 93.94 182 ALA A C 1
ATOM 1414 O O . ALA A 1 182 ? 14.078 -18.109 -6.949 1 93.94 182 ALA A O 1
ATOM 1415 N N . LEU A 1 183 ? 12.656 -16.422 -7.02 1 95.69 183 LEU A N 1
ATOM 1416 C CA . LEU A 1 183 ? 12.008 -16.766 -5.758 1 95.69 183 LEU A CA 1
ATOM 1417 C C . LEU A 1 183 ? 11.398 -18.156 -5.824 1 95.69 183 LEU A C 1
ATOM 1419 O O . LEU A 1 183 ? 11.625 -18.984 -4.938 1 95.69 183 LEU A O 1
ATOM 1423 N N . PHE A 1 184 ? 10.625 -18.406 -6.895 1 96.5 184 PHE A N 1
ATOM 1424 C CA . PHE A 1 184 ? 9.992 -19.703 -7.043 1 96.5 184 PHE A CA 1
ATOM 1425 C C . PHE A 1 184 ? 11.031 -20.812 -7.215 1 96.5 184 PHE A C 1
ATOM 1427 O O . PHE A 1 184 ? 10.922 -21.875 -6.605 1 96.5 184 PHE A O 1
ATOM 1434 N N . ALA A 1 185 ? 12.07 -20.516 -7.988 1 95.88 185 ALA A N 1
ATOM 1435 C CA . ALA A 1 185 ? 13.125 -21.484 -8.242 1 95.88 185 ALA A CA 1
ATOM 1436 C C . ALA A 1 185 ? 13.859 -21.844 -6.953 1 95.88 185 ALA A C 1
ATOM 1438 O O . ALA A 1 185 ? 14.164 -23.016 -6.703 1 95.88 185 ALA A O 1
ATOM 1439 N N . GLU A 1 186 ? 14.148 -20.844 -6.176 1 95.62 186 GLU A N 1
ATOM 1440 C CA . GLU A 1 186 ? 14.859 -21.062 -4.918 1 95.62 186 GLU A CA 1
ATOM 1441 C C . GLU A 1 186 ? 13.984 -21.766 -3.895 1 95.62 186 GLU A C 1
ATOM 1443 O O . GLU A 1 186 ? 14.484 -22.531 -3.061 1 95.62 186 GLU A O 1
ATOM 1448 N N . THR A 1 187 ? 12.719 -21.5 -3.941 1 97.25 187 THR A N 1
ATOM 1449 C CA . THR A 1 187 ? 11.773 -22.125 -3.018 1 97.25 187 THR A CA 1
ATOM 1450 C C . THR A 1 187 ? 11.625 -23.609 -3.32 1 97.25 187 THR A C 1
ATOM 1452 O O . THR A 1 187 ? 11.367 -24.406 -2.418 1 97.25 187 THR A O 1
ATOM 1455 N N . LEU A 1 188 ? 11.781 -23.984 -4.617 1 96.56 188 LEU A N 1
ATOM 1456 C CA . LEU A 1 188 ? 11.602 -25.359 -5.078 1 96.56 188 LEU A CA 1
ATOM 1457 C C . LEU A 1 188 ? 12.875 -25.875 -5.742 1 96.56 188 LEU A C 1
ATOM 1459 O O . LEU A 1 188 ? 12.898 -26.109 -6.953 1 96.56 188 LEU A O 1
ATOM 1463 N N . PRO A 1 189 ? 13.891 -26.25 -4.914 1 93.5 189 PRO A N 1
ATOM 1464 C CA . PRO A 1 189 ? 15.18 -26.625 -5.5 1 93.5 189 PRO A CA 1
ATOM 1465 C C . PRO A 1 189 ? 15.125 -27.938 -6.273 1 93.5 189 PRO A C 1
ATOM 1467 O O . PRO A 1 189 ? 16 -28.219 -7.086 1 93.5 189 PRO A O 1
ATOM 1470 N N . ASP A 1 190 ? 14.203 -28.656 -6.059 1 95 190 ASP A N 1
ATOM 1471 C CA . ASP A 1 190 ? 14.062 -29.953 -6.73 1 95 190 ASP A CA 1
ATOM 1472 C C . A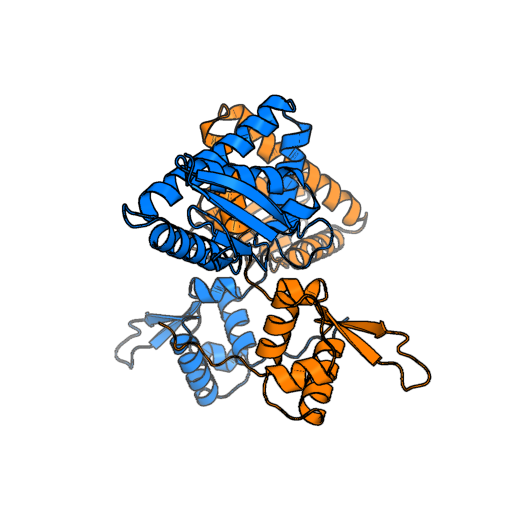SP A 1 190 ? 13.242 -29.812 -8.016 1 95 190 ASP A C 1
ATOM 1474 O O . ASP A 1 190 ? 12.898 -30.812 -8.648 1 95 190 ASP A O 1
ATOM 1478 N N . CYS A 1 191 ? 12.938 -28.562 -8.414 1 96.56 191 CYS A N 1
ATOM 1479 C CA . CYS A 1 191 ? 12.141 -28.328 -9.609 1 96.56 191 CYS A CA 1
ATOM 1480 C C . CYS A 1 191 ? 12.82 -27.328 -10.539 1 96.56 191 CYS A C 1
ATOM 1482 O O . CYS A 1 191 ? 13.68 -26.562 -10.109 1 96.56 191 CYS A O 1
ATOM 1484 N N . HIS A 1 192 ? 12.484 -27.453 -11.82 1 95.69 192 HIS A N 1
ATOM 1485 C CA . HIS A 1 192 ? 12.773 -26.422 -12.797 1 95.69 192 HIS A CA 1
ATOM 1486 C C . HIS A 1 192 ? 11.594 -25.469 -12.953 1 95.69 192 HIS A C 1
ATOM 1488 O O . HIS A 1 192 ? 10.453 -25.906 -13.117 1 95.69 192 HIS A O 1
ATOM 1494 N N . VAL A 1 193 ? 11.883 -24.188 -12.891 1 96 193 VAL A N 1
ATOM 1495 C CA . VAL A 1 193 ? 10.828 -23.188 -12.977 1 96 193 VAL A CA 1
ATOM 1496 C C . VAL A 1 193 ? 11.07 -22.281 -14.188 1 96 193 VAL A C 1
ATOM 1498 O O . VAL A 1 193 ? 12.188 -21.797 -14.391 1 96 193 VAL A O 1
ATOM 1501 N N . GLU A 1 194 ? 9.984 -22.109 -14.953 1 94.44 194 GLU A N 1
ATOM 1502 C CA . GLU A 1 194 ? 10.062 -21.25 -16.125 1 94.44 194 GLU A CA 1
ATOM 1503 C C . GLU A 1 194 ? 8.867 -20.297 -16.203 1 94.44 194 GLU A C 1
ATOM 1505 O O . GLU A 1 194 ? 7.73 -20.703 -15.945 1 94.44 194 GLU A O 1
ATOM 1510 N N . ARG A 1 195 ? 9.148 -19.062 -16.562 1 92.38 195 ARG A N 1
ATOM 1511 C CA . ARG A 1 195 ? 8.062 -18.109 -16.75 1 92.38 195 ARG A CA 1
ATOM 1512 C C . ARG A 1 195 ? 7.316 -18.375 -18.047 1 92.38 195 ARG A C 1
ATOM 1514 O O . ARG A 1 195 ? 7.938 -18.609 -19.094 1 92.38 195 ARG A O 1
ATOM 1521 N N . THR A 1 196 ? 6.043 -18.359 -17.969 1 89.44 196 THR A N 1
ATOM 1522 C CA . THR A 1 196 ? 5.25 -18.609 -19.156 1 89.44 196 THR A CA 1
ATOM 1523 C C . THR A 1 196 ? 4.523 -17.359 -19.625 1 89.44 196 THR A C 1
ATOM 1525 O O . THR A 1 196 ? 4.293 -17.156 -20.812 1 89.44 196 THR A O 1
ATOM 1528 N N . HIS A 1 197 ? 4.086 -16.516 -18.719 1 84 197 HIS A N 1
ATOM 1529 C CA . HIS A 1 197 ? 3.379 -15.266 -18.969 1 84 197 HIS A CA 1
ATOM 1530 C C . HIS A 1 197 ? 3.912 -14.141 -18.094 1 84 197 HIS A C 1
ATOM 1532 O O . HIS A 1 197 ? 4.453 -14.391 -17.016 1 84 197 HIS A O 1
ATOM 1538 N N . TRP A 1 198 ? 3.85 -12.812 -18.641 1 80.5 198 TRP A N 1
ATOM 1539 C CA . TRP A 1 198 ? 4.293 -11.633 -17.922 1 80.5 198 TRP A CA 1
ATOM 1540 C C . TRP A 1 198 ? 3.186 -10.586 -17.844 1 80.5 198 TRP A C 1
ATOM 1542 O O . TRP A 1 198 ? 2.777 -10.031 -18.859 1 80.5 198 TRP A O 1
ATOM 1552 N N . LEU A 1 199 ? 2.84 -10.258 -16.719 1 78.12 199 LEU A N 1
ATOM 1553 C CA . LEU A 1 199 ? 1.853 -9.203 -16.516 1 78.12 199 LEU A CA 1
ATOM 1554 C C . LEU A 1 199 ? 2.396 -7.855 -16.984 1 78.12 199 LEU A C 1
ATOM 1556 O O . LEU A 1 199 ? 1.687 -7.086 -17.625 1 78.12 199 LEU A O 1
ATOM 1560 N N . ILE A 1 200 ? 3.621 -7.598 -16.75 1 72.44 200 ILE A N 1
ATOM 1561 C CA . ILE A 1 200 ? 4.207 -6.293 -17.031 1 72.44 200 ILE A CA 1
ATOM 1562 C C . ILE A 1 200 ? 4.297 -6.09 -18.547 1 72.44 200 ILE A C 1
ATOM 1564 O O . ILE A 1 200 ? 4.426 -4.957 -19.016 1 72.44 200 ILE A O 1
ATOM 1568 N N . ASP A 1 201 ? 4.215 -7.094 -19.203 1 66.75 201 ASP A N 1
ATOM 1569 C CA . ASP A 1 201 ? 4.285 -7.023 -20.656 1 66.75 201 ASP A CA 1
ATOM 1570 C C . ASP A 1 201 ? 2.889 -6.977 -21.281 1 66.75 201 ASP A C 1
ATOM 1572 O O . ASP A 1 201 ? 2.715 -7.289 -22.453 1 66.75 201 ASP A O 1
ATOM 1576 N N . GLY A 1 202 ? 1.984 -6.738 -20.469 1 73.31 202 GLY A N 1
ATOM 1577 C CA . GLY A 1 202 ? 0.66 -6.469 -21.016 1 73.31 202 GLY A CA 1
ATOM 1578 C C . GLY A 1 202 ? -0.295 -7.637 -20.859 1 73.31 202 GLY A C 1
ATOM 1579 O O . GLY A 1 202 ? -1.493 -7.504 -21.125 1 73.31 202 GLY A O 1
ATOM 1580 N N . GLU A 1 203 ? 0.316 -8.727 -20.438 1 81.06 203 GLU A N 1
ATOM 1581 C CA . GLU A 1 203 ? -0.583 -9.836 -20.156 1 81.06 203 GLU A CA 1
ATOM 1582 C C . GLU A 1 203 ? -1.412 -9.578 -18.906 1 81.06 203 GLU A C 1
ATOM 1584 O O . GLU A 1 203 ? -1.117 -8.664 -18.141 1 81.06 203 GLU A O 1
ATOM 1589 N N . HIS A 1 204 ? -2.49 -10.305 -18.766 1 83.44 204 HIS A N 1
ATOM 1590 C CA . HIS A 1 204 ? -3.389 -10.047 -17.656 1 83.44 204 HIS A CA 1
ATOM 1591 C C . HIS A 1 204 ? -3.018 -10.898 -16.438 1 83.44 204 HIS A C 1
ATOM 1593 O O . HIS A 1 204 ? -3.666 -10.805 -15.398 1 83.44 204 HIS A O 1
ATOM 1599 N N . ARG A 1 205 ? -1.943 -11.711 -16.641 1 90.94 205 ARG A N 1
ATOM 1600 C CA . ARG A 1 205 ? -1.503 -12.586 -15.562 1 90.94 205 ARG A CA 1
ATOM 1601 C C . ARG A 1 205 ? -0.019 -12.914 -15.695 1 90.94 205 ARG A C 1
ATOM 1603 O O . ARG A 1 205 ? 0.571 -12.727 -16.766 1 90.94 205 ARG A O 1
ATOM 1610 N N . CYS A 1 206 ? 0.571 -13.359 -14.602 1 94.88 206 CYS A N 1
ATOM 1611 C CA . CYS A 1 206 ? 1.881 -14 -14.609 1 94.88 206 CYS A CA 1
ATOM 1612 C C . CYS A 1 206 ? 1.751 -15.508 -14.414 1 94.88 206 CYS A C 1
ATOM 1614 O O . CYS A 1 206 ? 0.892 -15.969 -13.664 1 94.88 206 CYS A O 1
ATOM 1616 N N . GLY A 1 207 ? 2.566 -16.219 -15.148 1 95.25 207 GLY A N 1
ATOM 1617 C CA . GLY A 1 207 ? 2.543 -17.672 -15.07 1 95.25 207 GLY A CA 1
ATOM 1618 C C . GLY A 1 207 ? 3.924 -18.281 -14.914 1 95.25 207 GLY A C 1
ATOM 1619 O O . GLY A 1 207 ? 4.895 -17.781 -15.484 1 95.25 207 GLY A O 1
ATOM 1620 N N . TYR A 1 208 ? 3.994 -19.391 -14.188 1 96.5 208 TYR A N 1
ATOM 1621 C CA . TYR A 1 208 ? 5.23 -20.125 -13.938 1 96.5 208 TYR A CA 1
ATOM 1622 C C . TYR A 1 208 ? 5.02 -21.625 -14.109 1 96.5 208 TYR A C 1
ATOM 1624 O O . TYR A 1 208 ? 4.219 -22.219 -13.391 1 96.5 208 TYR A O 1
ATOM 1632 N N . LEU A 1 209 ? 5.746 -22.172 -15.031 1 96 209 LEU A N 1
ATOM 1633 C CA . LEU A 1 209 ? 5.738 -23.609 -15.203 1 96 209 LEU A CA 1
ATOM 1634 C C . LEU A 1 209 ? 6.73 -24.281 -14.258 1 96 209 LEU A C 1
ATOM 1636 O O . LEU A 1 209 ? 7.906 -23.906 -14.227 1 96 209 LEU A O 1
ATOM 1640 N N . ILE A 1 210 ? 6.246 -25.203 -13.492 1 96.62 210 ILE A N 1
ATOM 1641 C CA . ILE A 1 210 ? 7.055 -25.906 -12.5 1 96.62 210 ILE A CA 1
ATOM 1642 C C . ILE A 1 210 ? 7.137 -27.391 -12.859 1 96.62 210 ILE A C 1
ATOM 1644 O O . ILE A 1 210 ? 6.125 -28.094 -12.844 1 96.62 210 ILE A O 1
ATOM 1648 N N . GLN A 1 211 ? 8.328 -27.781 -13.078 1 95.19 211 GLN A N 1
ATOM 1649 C CA . GLN A 1 211 ? 8.57 -29.172 -13.469 1 95.19 211 GLN A CA 1
ATOM 1650 C C . GLN A 1 211 ? 9.602 -29.828 -12.555 1 95.19 211 GLN A C 1
ATOM 1652 O O . GLN A 1 211 ? 10.648 -29.234 -12.273 1 95.19 211 GLN A O 1
ATOM 1657 N N . PRO A 1 212 ? 9.242 -31.078 -12.078 1 93.12 212 PRO A N 1
ATOM 1658 C CA . PRO A 1 212 ? 10.273 -31.766 -11.297 1 93.12 212 PRO A CA 1
ATOM 1659 C C . PRO A 1 212 ? 11.555 -32 -12.086 1 93.12 212 PRO A C 1
ATOM 1661 O O . PRO A 1 212 ? 11.5 -32.25 -13.289 1 93.12 212 PRO A O 1
ATOM 1664 N N . GLN A 1 213 ? 12.648 -31.734 -11.352 1 87.94 213 GLN A N 1
ATOM 1665 C CA . GLN A 1 213 ? 13.914 -32.062 -11.992 1 87.94 213 GLN A CA 1
ATOM 1666 C C . GLN A 1 213 ? 14.133 -33.594 -12.008 1 87.94 213 GLN A C 1
ATOM 1668 O O . GLN A 1 213 ? 13.734 -34.281 -11.07 1 87.94 213 GLN A O 1
ATOM 1673 N N . PRO A 1 214 ? 14.68 -34.031 -13.227 1 75.38 214 PRO A N 1
ATOM 1674 C CA . PRO A 1 214 ? 14.945 -35.469 -13.289 1 75.38 214 PRO A CA 1
ATOM 1675 C C . PRO A 1 214 ? 15.875 -35.938 -12.18 1 75.38 214 PRO A C 1
ATOM 1677 O O . PRO A 1 214 ? 16.703 -35.156 -11.68 1 75.38 214 PRO A O 1
ATOM 1680 N N . MET B 1 1 ? -13.062 -16.453 11.32 1 25.02 1 MET B N 1
ATOM 1681 C CA . MET B 1 1 ? -12.836 -15.992 9.953 1 25.02 1 MET B CA 1
ATOM 1682 C C . MET B 1 1 ? -13.859 -14.93 9.562 1 25.02 1 MET B C 1
ATOM 1684 O O . MET B 1 1 ? -15.062 -15.141 9.703 1 25.02 1 MET B O 1
ATOM 1688 N N . PRO B 1 2 ? -13.594 -13.656 9.688 1 35.09 2 PRO B N 1
ATOM 1689 C CA . PRO B 1 2 ? -14.75 -12.812 9.383 1 35.09 2 PRO B CA 1
ATOM 1690 C C . PRO B 1 2 ? -15.609 -13.359 8.25 1 35.09 2 PRO B C 1
ATOM 1692 O O . PRO B 1 2 ? -15.109 -14.07 7.375 1 35.09 2 PRO B O 1
ATOM 1695 N N . PRO B 1 3 ? -16.766 -13.602 8.477 1 39.47 3 PRO B N 1
ATOM 1696 C CA . PRO B 1 3 ? -17.578 -14.195 7.422 1 39.47 3 PRO B CA 1
ATOM 1697 C C . PRO B 1 3 ? -17.312 -13.578 6.047 1 39.47 3 PRO B C 1
ATOM 1699 O O . PRO B 1 3 ? -17.047 -12.383 5.945 1 39.47 3 PRO B O 1
ATOM 1702 N N . ALA B 1 4 ? -16.656 -14.336 5.234 1 45.94 4 ALA B N 1
ATOM 1703 C CA . ALA B 1 4 ? -16.438 -13.992 3.832 1 45.94 4 ALA B CA 1
ATOM 1704 C C . ALA B 1 4 ? -17.656 -13.281 3.25 1 45.94 4 ALA B C 1
ATOM 1706 O O . ALA B 1 4 ? -18.766 -13.828 3.244 1 45.94 4 ALA B O 1
ATOM 1707 N N . HIS B 1 5 ? -17.875 -11.977 3.654 1 54.91 5 HIS B N 1
ATOM 1708 C CA . HIS B 1 5 ? -19 -11.32 3.004 1 54.91 5 HIS B CA 1
ATOM 1709 C C . HIS B 1 5 ? -19.062 -11.672 1.523 1 54.91 5 HIS B C 1
ATOM 1711 O O . HIS B 1 5 ? -18.031 -11.906 0.889 1 54.91 5 HIS B O 1
ATOM 1717 N N . SER B 1 6 ? -20.125 -12.242 1.167 1 68.19 6 SER B N 1
ATOM 1718 C CA . SER B 1 6 ? -20.375 -12.539 -0.24 1 68.19 6 SER B CA 1
ATOM 1719 C C . SER B 1 6 ? -20.109 -11.312 -1.115 1 68.19 6 SER B C 1
ATOM 1721 O O . SER B 1 6 ? -20.594 -10.219 -0.824 1 68.19 6 SER B O 1
ATOM 1723 N N . PRO B 1 7 ? -19.188 -11.516 -2.025 1 73.44 7 PRO B N 1
ATOM 1724 C CA . PRO B 1 7 ? -18.891 -10.367 -2.887 1 73.44 7 PRO B CA 1
ATOM 1725 C C 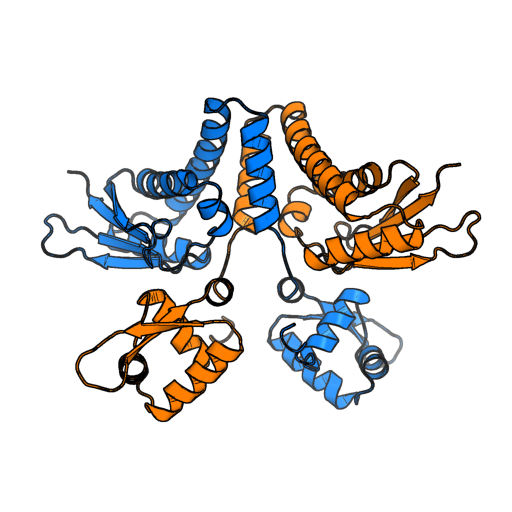. PRO B 1 7 ? -20.141 -9.797 -3.561 1 73.44 7 PRO B C 1
ATOM 1727 O O . PRO B 1 7 ? -21.062 -10.555 -3.896 1 73.44 7 PRO B O 1
ATOM 1730 N N . THR B 1 8 ? -20.234 -8.578 -3.598 1 89.12 8 THR B N 1
ATOM 1731 C CA . THR B 1 8 ? -21.25 -7.926 -4.41 1 89.12 8 THR B CA 1
ATOM 1732 C C . THR B 1 8 ? -21.078 -8.273 -5.883 1 89.12 8 THR B C 1
ATOM 1734 O O . THR B 1 8 ? -20.047 -8.797 -6.285 1 89.12 8 THR B O 1
ATOM 1737 N N . THR B 1 9 ? -22.109 -8.125 -6.668 1 92.38 9 THR B N 1
ATOM 1738 C CA . THR B 1 9 ? -22.047 -8.391 -8.102 1 92.38 9 THR B CA 1
ATOM 1739 C C . THR B 1 9 ? -20.938 -7.574 -8.75 1 92.38 9 THR B C 1
ATOM 1741 O O . THR B 1 9 ? -20.219 -8.07 -9.625 1 92.38 9 THR B O 1
ATOM 1744 N N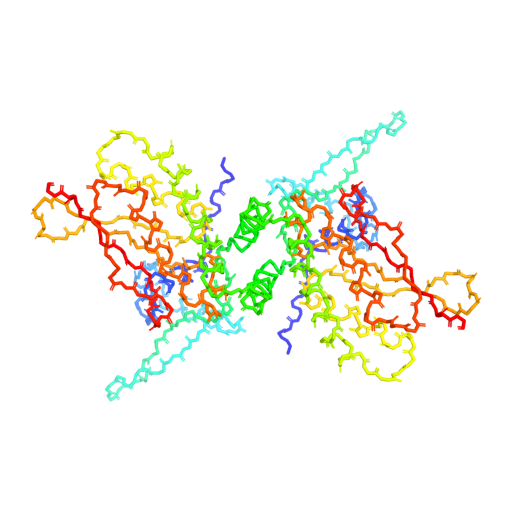 . LYS B 1 10 ? -20.781 -6.371 -8.32 1 94 10 LYS B N 1
ATOM 1745 C CA . LYS B 1 10 ? -19.719 -5.52 -8.852 1 94 10 LYS B CA 1
ATOM 1746 C C . LYS B 1 10 ? -18.344 -6.121 -8.57 1 94 10 LYS B C 1
ATOM 1748 O O . LYS B 1 10 ? -17.484 -6.145 -9.453 1 94 10 LYS B O 1
ATOM 1753 N N . GLU B 1 11 ? -18.203 -6.625 -7.332 1 94.06 11 GLU B N 1
ATOM 1754 C CA . GLU B 1 11 ? -16.938 -7.246 -6.965 1 94.06 11 GLU B CA 1
ATOM 1755 C C . GLU B 1 11 ? -16.688 -8.5 -7.785 1 94.06 11 GLU B C 1
ATOM 1757 O O . GLU B 1 11 ? -15.547 -8.766 -8.188 1 94.06 11 GLU B O 1
ATOM 1762 N N . ALA B 1 12 ? -17.719 -9.195 -8.016 1 96.06 12 ALA B N 1
ATOM 1763 C CA . ALA B 1 12 ? -17.594 -10.414 -8.805 1 96.06 12 ALA B CA 1
ATOM 1764 C C . ALA B 1 12 ? -17.188 -10.102 -10.242 1 96.06 12 ALA B C 1
ATOM 1766 O O . ALA B 1 12 ? -16.375 -10.82 -10.828 1 96.06 12 ALA B O 1
ATOM 1767 N N . ILE B 1 13 ? -17.719 -9.078 -10.766 1 97 13 ILE B N 1
ATOM 1768 C CA . ILE B 1 13 ? -17.375 -8.672 -12.125 1 97 13 ILE B CA 1
ATOM 1769 C C . ILE B 1 13 ? -15.906 -8.266 -12.188 1 97 13 ILE B C 1
ATOM 1771 O O . ILE B 1 13 ? -15.188 -8.664 -13.102 1 97 13 ILE B O 1
ATOM 1775 N N . LEU B 1 14 ? -15.477 -7.512 -11.219 1 96.62 14 LEU B N 1
ATOM 1776 C CA . LEU B 1 14 ? -14.086 -7.09 -11.18 1 96.62 14 LEU B CA 1
ATOM 1777 C C . LEU B 1 14 ? -13.148 -8.289 -11.102 1 96.62 14 LEU B C 1
ATOM 1779 O O . LEU B 1 14 ? -12.125 -8.344 -11.781 1 96.62 14 LEU B O 1
ATOM 1783 N N . SER B 1 15 ? -13.523 -9.211 -10.266 1 95.81 15 SER B N 1
ATOM 1784 C CA . SER B 1 15 ? -12.719 -10.414 -10.117 1 95.81 15 SER B CA 1
ATOM 1785 C C . SER B 1 15 ? -12.641 -11.188 -11.43 1 95.81 15 SER B C 1
ATOM 1787 O O . SER B 1 15 ? -11.578 -11.695 -11.797 1 95.81 15 SER B O 1
ATOM 1789 N N . LEU B 1 16 ? -13.742 -11.273 -12.078 1 96.12 16 LEU B N 1
ATOM 1790 C CA . LEU B 1 16 ? -13.789 -11.969 -13.359 1 96.12 16 LEU B CA 1
ATOM 1791 C C . LEU B 1 16 ? -12.883 -11.281 -14.383 1 96.12 16 LEU B C 1
ATOM 1793 O O . LEU B 1 16 ? -12.133 -11.953 -15.102 1 96.12 16 LEU B O 1
ATOM 1797 N N . LEU B 1 1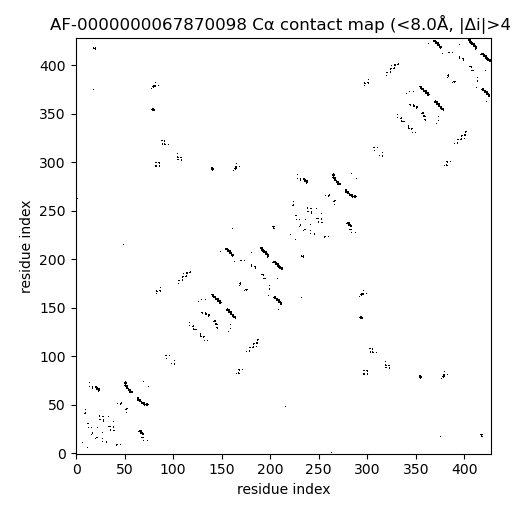7 ? -12.961 -10 -14.43 1 96.12 17 LEU B N 1
ATOM 1798 C CA . LEU B 1 17 ? -12.141 -9.242 -15.375 1 96.12 17 LEU B CA 1
ATOM 1799 C C . LEU B 1 17 ? -10.664 -9.375 -15.031 1 96.12 17 LEU B C 1
ATOM 1801 O O . LEU B 1 17 ? -9.812 -9.375 -15.93 1 96.12 17 LEU B O 1
ATOM 1805 N N . LEU B 1 18 ? -10.375 -9.477 -13.773 1 94.75 18 LEU B N 1
ATOM 1806 C CA . LEU B 1 18 ? -8.992 -9.695 -13.359 1 94.75 18 LEU B CA 1
ATOM 1807 C C . LEU B 1 18 ? -8.469 -11.023 -13.891 1 94.75 18 LEU B C 1
ATOM 1809 O O . LEU B 1 18 ? -7.383 -11.086 -14.461 1 94.75 18 LEU B O 1
ATOM 1813 N N . GLU B 1 19 ? -9.234 -12 -13.734 1 93.38 19 GLU B N 1
ATOM 1814 C CA . GLU B 1 19 ? -8.836 -13.359 -14.094 1 93.38 19 GLU B CA 1
ATOM 1815 C C . GLU B 1 19 ? -8.773 -13.539 -15.602 1 93.38 19 GLU B C 1
ATOM 1817 O O . GLU B 1 19 ? -7.855 -14.18 -16.125 1 93.38 19 GLU B O 1
ATOM 1822 N N . GLN B 1 20 ? -9.656 -12.859 -16.297 1 93.69 20 GLN B N 1
ATOM 1823 C CA . GLN B 1 20 ? -9.797 -13.109 -17.734 1 93.69 20 GLN B CA 1
ATOM 1824 C C . GLN B 1 20 ? -9.086 -12.039 -18.547 1 93.69 20 GLN B C 1
ATOM 1826 O O . GLN B 1 20 ? -8.852 -12.227 -19.75 1 93.69 20 GLN B O 1
ATOM 1831 N N . GLY B 1 21 ? -8.781 -11.008 -17.953 1 93.38 21 GLY B N 1
ATOM 1832 C CA . GLY B 1 21 ? -8.18 -9.898 -18.672 1 93.38 21 GLY B CA 1
ATOM 1833 C C . GLY B 1 21 ? -9.195 -8.961 -19.297 1 93.38 21 GLY B C 1
ATOM 1834 O O . GLY B 1 21 ? -9.125 -7.746 -19.094 1 93.38 21 GLY B O 1
ATOM 1835 N N . GLN B 1 22 ? -10.102 -9.539 -20 1 94.12 22 GLN B N 1
ATOM 1836 C CA . GLN B 1 22 ? -11.203 -8.805 -20.625 1 94.12 22 GLN B CA 1
ATOM 1837 C C . GLN B 1 22 ? -12.398 -9.719 -20.891 1 94.12 22 GLN B C 1
ATOM 1839 O O . GLN B 1 22 ? -12.25 -10.938 -20.922 1 94.12 22 GLN B O 1
ATOM 1844 N N . ALA B 1 23 ? -13.594 -9.078 -21.031 1 95.56 23 ALA B N 1
ATOM 1845 C CA . ALA B 1 23 ? -14.797 -9.859 -21.312 1 95.56 23 ALA B CA 1
ATOM 1846 C C . ALA B 1 23 ? -15.906 -8.969 -21.875 1 95.56 23 ALA B C 1
ATOM 1848 O O . ALA B 1 23 ? -15.922 -7.762 -21.625 1 95.56 23 ALA B O 1
ATOM 1849 N N . THR B 1 24 ? -16.734 -9.57 -22.656 1 95.06 24 THR B N 1
ATOM 1850 C CA . THR B 1 24 ? -17.938 -8.891 -23.109 1 95.06 24 THR B CA 1
ATOM 1851 C C . THR B 1 24 ? -19.031 -8.961 -22.062 1 95.06 24 THR B C 1
ATOM 1853 O O . THR B 1 24 ? -18.969 -9.773 -21.141 1 95.06 24 THR B O 1
ATOM 1856 N N . SER B 1 25 ? -20.047 -8.102 -22.281 1 95.5 25 SER B N 1
ATOM 1857 C CA . SER B 1 25 ? -21.188 -8.156 -21.375 1 95.5 25 SER B CA 1
ATOM 1858 C C . SER B 1 25 ? -21.844 -9.531 -21.391 1 95.5 25 SER B C 1
ATOM 1860 O O . SER B 1 25 ? -22.234 -10.047 -20.344 1 95.5 25 SER B O 1
ATOM 1862 N N . ALA B 1 26 ? -21.938 -10.086 -22.5 1 94.56 26 ALA B N 1
ATOM 1863 C CA . ALA B 1 26 ? -22.562 -11.406 -22.641 1 94.56 26 ALA B CA 1
ATOM 1864 C C . ALA B 1 26 ? -21.75 -12.477 -21.906 1 94.56 26 ALA B C 1
ATOM 1866 O O . ALA B 1 26 ? -22.328 -13.32 -21.219 1 94.56 26 ALA B O 1
ATOM 1867 N N . ALA B 1 27 ? -20.5 -12.414 -22.047 1 95.94 27 ALA B N 1
ATOM 1868 C CA . ALA B 1 27 ? -19.625 -13.383 -21.391 1 95.94 27 ALA B CA 1
ATOM 1869 C C . ALA B 1 27 ? -19.703 -13.25 -19.875 1 95.94 27 ALA B C 1
ATOM 1871 O O . ALA B 1 27 ? -19.703 -14.258 -19.156 1 95.94 27 ALA B O 1
ATOM 1872 N N . ILE B 1 28 ? -19.766 -12.07 -19.406 1 97.44 28 ILE B N 1
ATOM 1873 C CA . ILE B 1 28 ? -19.859 -11.812 -17.984 1 97.44 28 ILE B CA 1
ATOM 1874 C C . ILE B 1 28 ? -21.203 -12.344 -17.453 1 97.44 28 ILE B C 1
ATOM 1876 O O . ILE B 1 28 ? -21.234 -12.992 -16.406 1 97.44 28 ILE B O 1
ATOM 1880 N N . ALA B 1 29 ? -22.203 -12.07 -18.172 1 97.19 29 ALA B N 1
ATOM 1881 C CA . ALA B 1 29 ? -23.516 -12.547 -17.781 1 97.19 29 ALA B CA 1
ATOM 1882 C C . ALA B 1 29 ? -23.547 -14.07 -17.656 1 97.19 29 ALA B C 1
ATOM 1884 O O . ALA B 1 29 ? -24.078 -14.617 -16.703 1 97.19 29 ALA B O 1
ATOM 1885 N N . GLU B 1 30 ? -23 -14.672 -18.578 1 97.25 30 GLU B N 1
ATOM 1886 C CA . GLU B 1 30 ? -22.938 -16.125 -18.594 1 97.25 30 GLU B CA 1
ATOM 1887 C C . GLU B 1 30 ? -22.109 -16.656 -17.438 1 97.25 30 GLU B C 1
ATOM 1889 O O . GLU B 1 30 ? -22.531 -17.562 -16.719 1 97.25 30 GLU B O 1
ATOM 1894 N N . ALA B 1 31 ? -21.016 -16.047 -17.219 1 96.75 31 ALA B N 1
ATOM 1895 C CA . ALA B 1 31 ? -20.094 -16.516 -16.188 1 96.75 31 ALA B CA 1
ATOM 1896 C C . ALA B 1 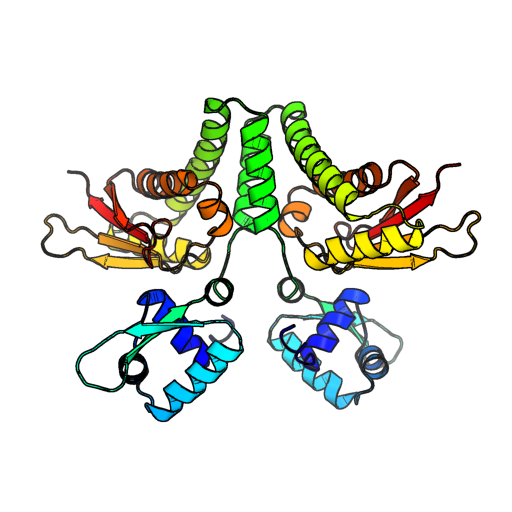31 ? -20.688 -16.344 -14.789 1 96.75 31 ALA B C 1
ATOM 1898 O O . ALA B 1 31 ? -20.469 -17.172 -13.906 1 96.75 31 ALA B O 1
ATOM 1899 N N . LEU B 1 32 ? -21.453 -15.273 -14.562 1 96.38 32 LEU B N 1
ATOM 1900 C CA . LEU B 1 32 ? -21.969 -14.953 -13.234 1 96.38 32 LEU B CA 1
ATOM 1901 C C . LEU B 1 32 ? -23.422 -15.414 -13.094 1 96.38 32 LEU B C 1
ATOM 1903 O O . LEU B 1 32 ? -24 -15.297 -12.016 1 96.38 32 LEU B O 1
ATOM 1907 N N . ALA B 1 33 ? -23.906 -15.898 -14.117 1 96.69 33 ALA B N 1
ATOM 1908 C CA . ALA B 1 33 ? -25.266 -16.406 -14.125 1 96.69 33 ALA B CA 1
ATOM 1909 C C . ALA B 1 33 ? -26.25 -15.328 -13.68 1 96.69 33 ALA B C 1
ATOM 1911 O O . ALA B 1 33 ? -27.094 -15.562 -12.805 1 96.69 33 ALA B O 1
ATOM 1912 N N . ILE B 1 34 ? -26.156 -14.172 -14.289 1 96.19 34 ILE B N 1
ATOM 1913 C CA . ILE B 1 34 ? -27.094 -13.078 -14.078 1 96.19 34 ILE B CA 1
ATOM 1914 C C . ILE B 1 34 ? -27.531 -12.508 -15.422 1 96.19 34 ILE B C 1
ATOM 1916 O O . ILE B 1 34 ? -26.984 -12.852 -16.469 1 96.19 34 ILE B O 1
ATOM 1920 N N . SER B 1 35 ? -28.578 -11.672 -15.398 1 96.69 35 SER B N 1
ATOM 1921 C CA . SER B 1 35 ? -29.156 -11.148 -16.625 1 96.69 35 SER B CA 1
ATOM 1922 C C . SER B 1 35 ? -28.219 -10.172 -17.312 1 96.69 35 SER B C 1
ATOM 1924 O O . SER B 1 35 ? -27.422 -9.5 -16.656 1 96.69 35 SER B O 1
ATOM 1926 N N . LEU B 1 36 ? -28.375 -10.211 -18.625 1 95.81 36 LEU B N 1
ATOM 1927 C CA . LEU B 1 36 ? -27.594 -9.266 -19.422 1 95.81 36 LEU B CA 1
ATOM 1928 C C . LEU B 1 36 ? -27.891 -7.832 -19 1 95.81 36 LEU B C 1
ATOM 1930 O O . LEU B 1 36 ? -26.969 -7.004 -18.922 1 95.81 36 LEU B O 1
ATOM 1934 N N . GLN B 1 37 ? -29.094 -7.586 -18.688 1 96 37 GLN B N 1
ATOM 1935 C CA . GLN B 1 37 ? -29.5 -6.246 -18.266 1 96 37 GLN B CA 1
ATOM 1936 C C . GLN B 1 37 ? -28.828 -5.84 -16.969 1 96 37 GLN B C 1
ATOM 1938 O O . GLN B 1 37 ? -28.375 -4.703 -16.812 1 96 37 GLN B O 1
ATOM 1943 N N . ALA B 1 38 ? -28.797 -6.719 -16.078 1 96.44 38 ALA B N 1
ATOM 1944 C CA . ALA B 1 38 ? -28.141 -6.449 -14.797 1 96.44 38 ALA B CA 1
ATOM 1945 C C . ALA B 1 38 ? -26.656 -6.188 -14.977 1 96.44 38 ALA B C 1
ATOM 1947 O O . ALA B 1 38 ? -26.109 -5.25 -14.391 1 96.44 38 ALA B O 1
ATOM 1948 N N . VAL B 1 39 ? -26.047 -7.004 -15.781 1 96.88 39 VAL B N 1
ATOM 1949 C CA . VAL B 1 39 ? -24.609 -6.844 -16.047 1 96.88 39 VAL B CA 1
ATOM 1950 C C . VAL B 1 39 ? -24.344 -5.473 -16.656 1 96.88 39 VAL B C 1
ATOM 1952 O O . VAL B 1 39 ? -23.406 -4.777 -16.266 1 96.88 39 VAL B O 1
ATOM 1955 N N . ARG B 1 40 ? -25.141 -5.098 -17.578 1 95.31 40 ARG B N 1
ATOM 1956 C CA . ARG B 1 40 ? -24.938 -3.818 -18.266 1 95.31 40 ARG B CA 1
ATOM 1957 C C . ARG B 1 40 ? -25.062 -2.654 -17.281 1 95.31 40 ARG B C 1
ATOM 1959 O O . ARG B 1 40 ? -24.328 -1.677 -17.375 1 95.31 40 ARG B O 1
ATOM 1966 N N . ARG B 1 41 ? -25.969 -2.781 -16.375 1 96.88 41 ARG B N 1
ATOM 1967 C CA . ARG B 1 41 ? -26.125 -1.756 -15.344 1 96.88 41 ARG B CA 1
ATOM 1968 C C . ARG B 1 41 ? -24.891 -1.668 -14.469 1 96.88 41 ARG B C 1
ATOM 1970 O O . ARG B 1 41 ? -24.375 -0.575 -14.203 1 96.88 41 ARG B O 1
ATOM 1977 N N . HIS B 1 42 ? -24.422 -2.768 -14.031 1 97.19 42 HIS B N 1
ATOM 1978 C CA . HIS B 1 42 ? -23.234 -2.797 -13.188 1 97.19 42 HIS B CA 1
ATOM 1979 C C . HIS B 1 42 ? -22.016 -2.271 -13.93 1 97.19 42 HIS B C 1
ATOM 1981 O O . HIS B 1 42 ? -21.188 -1.557 -13.352 1 97.19 42 HIS B O 1
ATOM 1987 N N . LEU B 1 43 ? -21.969 -2.613 -15.172 1 97.19 43 LEU B N 1
ATOM 1988 C CA . LEU B 1 43 ? -20.828 -2.156 -15.977 1 97.19 43 LEU B CA 1
ATOM 1989 C C . LEU B 1 43 ? -20.859 -0.642 -16.141 1 97.19 43 LEU B C 1
ATOM 1991 O O . LEU B 1 43 ? -19.812 0.011 -16.125 1 97.19 43 LEU B O 1
ATOM 1995 N N . LYS B 1 44 ? -22.016 -0.161 -16.328 1 96.12 44 LYS B N 1
ATOM 1996 C CA . LYS B 1 44 ? -22.172 1.289 -16.406 1 96.12 44 LYS B CA 1
ATOM 1997 C C . LYS B 1 44 ? -21.703 1.963 -15.125 1 96.12 44 LYS B C 1
ATOM 1999 O O . LYS B 1 44 ? -20.969 2.963 -15.164 1 96.12 44 LYS B O 1
ATOM 2004 N N . ASP B 1 45 ? -22.141 1.398 -14.039 1 96.31 45 ASP B N 1
ATOM 2005 C CA . ASP B 1 45 ? -21.734 1.929 -12.742 1 96.31 45 ASP B CA 1
ATOM 2006 C C . ASP B 1 45 ? -20.219 1.862 -12.57 1 96.31 45 ASP B C 1
ATOM 2008 O O . ASP B 1 45 ? -19.578 2.836 -12.148 1 96.31 45 ASP B O 1
ATOM 2012 N N . LEU B 1 46 ? -19.672 0.761 -12.867 1 97.19 46 LEU B N 1
ATOM 2013 C CA . LEU B 1 46 ? -18.234 0.544 -12.719 1 97.19 46 LEU B CA 1
ATOM 2014 C C . LEU B 1 46 ? -17.438 1.481 -13.625 1 97.19 46 LEU B C 1
ATOM 2016 O O . LEU B 1 46 ? -16.375 1.971 -13.242 1 97.19 46 LEU B O 1
ATOM 2020 N N . ALA B 1 47 ? -17.953 1.698 -14.805 1 96.44 47 ALA B N 1
ATOM 2021 C CA . ALA B 1 47 ? -17.328 2.633 -15.727 1 96.44 47 ALA B CA 1
ATOM 2022 C C . ALA B 1 47 ? -17.375 4.059 -15.188 1 96.44 47 ALA B C 1
ATOM 2024 O O . ALA B 1 47 ? -16.391 4.797 -15.258 1 96.44 47 ALA B O 1
ATOM 2025 N N . THR B 1 48 ? -18.5 4.41 -14.648 1 95.62 48 THR B N 1
ATOM 2026 C CA . THR B 1 48 ? -18.688 5.734 -14.07 1 95.62 48 THR B CA 1
ATOM 2027 C C . THR B 1 48 ? -17.734 5.949 -12.891 1 95.62 48 THR B C 1
ATOM 2029 O O . THR B 1 48 ? -17.219 7.051 -12.695 1 95.62 48 THR B O 1
ATOM 2032 N N . GLU B 1 49 ? -17.531 4.867 -12.203 1 94.5 49 GLU B N 1
ATOM 2033 C CA . GLU B 1 49 ? -16.641 4.926 -11.055 1 94.5 49 GLU B CA 1
ATOM 2034 C C . GLU B 1 49 ? -15.18 4.883 -11.5 1 94.5 49 GLU B C 1
ATOM 2036 O O . GLU B 1 49 ? -14.266 5.027 -10.68 1 94.5 49 GLU B O 1
ATOM 2041 N N . GLY B 1 50 ? -14.906 4.656 -12.734 1 96.44 50 GLY B N 1
ATOM 2042 C CA . GLY B 1 50 ? -13.562 4.656 -13.297 1 96.44 50 GLY B CA 1
ATOM 2043 C C . GLY B 1 50 ? -12.82 3.352 -13.062 1 96.44 50 GLY B C 1
ATOM 2044 O O . GLY B 1 50 ? -11.594 3.297 -13.188 1 96.44 50 GLY B O 1
ATOM 2045 N N . LEU B 1 51 ? -13.531 2.289 -12.727 1 97.06 51 LEU B N 1
ATOM 2046 C CA . LEU B 1 51 ? -12.883 1.044 -12.328 1 97.06 51 LEU B CA 1
ATOM 2047 C C . LEU B 1 51 ? -12.672 0.13 -13.531 1 97.06 51 LEU B C 1
ATOM 2049 O O . LEU B 1 51 ? -11.883 -0.818 -13.461 1 97.06 51 LEU B O 1
ATOM 2053 N N . ILE B 1 52 ? -13.359 0.394 -14.664 1 97.69 52 ILE B N 1
ATOM 2054 C CA . ILE B 1 52 ? -13.188 -0.411 -15.867 1 97.69 52 ILE B CA 1
ATOM 2055 C C . ILE B 1 52 ? -13.102 0.5 -17.094 1 97.69 52 ILE B C 1
ATOM 2057 O O . ILE B 1 52 ? -13.438 1.686 -17.016 1 97.69 52 ILE B O 1
ATOM 2061 N N . GLU B 1 53 ? -12.547 -0.069 -18.109 1 96.56 53 GLU B N 1
ATOM 2062 C CA . GLU B 1 53 ? -12.477 0.55 -19.422 1 96.56 53 GLU B CA 1
ATOM 2063 C C . GLU B 1 53 ? -13.125 -0.336 -20.484 1 96.56 53 GLU B C 1
ATOM 2065 O O . GLU B 1 53 ? -13.242 -1.55 -20.297 1 96.56 53 GLU B O 1
ATOM 2070 N N . GLN B 1 54 ? -13.648 0.321 -21.516 1 93.5 54 GLN B N 1
ATOM 2071 C CA . GLN B 1 54 ? -14.273 -0.422 -22.594 1 93.5 54 GLN B CA 1
ATOM 2072 C C . GLN B 1 54 ? -13.57 -0.16 -23.922 1 93.5 54 GLN B C 1
ATOM 2074 O O . GLN B 1 54 ? -13.07 0.942 -24.156 1 93.5 54 GLN B O 1
ATOM 2079 N N . GLU B 1 55 ? -13.391 -1.196 -24.656 1 89.56 55 GLU B N 1
ATOM 2080 C CA . GLU B 1 55 ? -12.852 -1.103 -26.016 1 89.56 55 GLU B CA 1
ATOM 2081 C C . GLU B 1 55 ? -13.805 -1.725 -27.031 1 89.56 55 GLU B C 1
ATOM 2083 O O . GLU B 1 55 ? -14.328 -2.816 -26.812 1 89.56 55 GLU B O 1
ATOM 2088 N N . ALA B 1 56 ? -13.969 -0.944 -28.125 1 84.19 56 ALA B N 1
ATOM 2089 C CA . ALA B 1 56 ? -14.852 -1.438 -29.172 1 84.19 56 ALA B CA 1
ATOM 2090 C C . ALA B 1 56 ? -14.195 -2.557 -29.969 1 84.19 56 ALA B C 1
ATOM 2092 O O . ALA B 1 56 ? -13 -2.492 -30.266 1 84.19 56 ALA B O 1
ATOM 2093 N N . VAL B 1 57 ? -14.867 -3.594 -30.047 1 74.56 57 VAL B N 1
ATOM 2094 C CA . VAL B 1 57 ? -14.406 -4.688 -30.891 1 74.56 57 VAL B CA 1
ATOM 2095 C C . VAL B 1 57 ? -15.211 -4.707 -32.188 1 74.56 57 VAL B C 1
ATOM 2097 O O . VAL B 1 57 ? -16.422 -4.52 -32.188 1 74.56 57 VAL B O 1
ATOM 2100 N N . VAL B 1 58 ? -14.547 -4.172 -33.344 1 64.31 58 VAL B N 1
ATOM 2101 C CA . VAL B 1 58 ? -15.203 -4.191 -34.656 1 64.31 58 VAL B CA 1
ATOM 2102 C C . VAL B 1 58 ? -15.648 -5.613 -34.969 1 64.31 58 VAL B C 1
ATOM 2104 O O . VAL B 1 58 ? -14.82 -6.516 -35.094 1 64.31 58 VAL B O 1
ATOM 2107 N N . ALA B 1 59 ? -16.703 -6.066 -34.312 1 59.38 59 ALA B N 1
ATOM 2108 C CA . ALA B 1 59 ? -17.188 -7.371 -34.75 1 59.38 59 ALA B CA 1
ATOM 2109 C C . ALA B 1 59 ? -18.234 -7.219 -35.844 1 59.38 59 ALA B C 1
ATOM 2111 O O . ALA B 1 59 ? -19.344 -6.742 -35.594 1 59.38 59 ALA B O 1
ATOM 2112 N N . GLY B 1 60 ? -17.875 -7.547 -37.062 1 62.25 60 GLY B N 1
ATOM 2113 C CA . GLY B 1 60 ? -18.734 -7.652 -38.219 1 62.25 60 GLY B CA 1
ATOM 2114 C C . GLY B 1 60 ? -19.734 -6.523 -38.344 1 62.25 60 GLY B C 1
ATOM 2115 O O . GLY B 1 60 ? -19.547 -5.465 -37.75 1 62.25 60 GLY B O 1
ATOM 2116 N N . LEU B 1 61 ? -20.734 -6.707 -39.25 1 64.19 61 LEU B N 1
ATOM 2117 C CA . LEU B 1 61 ? -21.75 -5.773 -39.688 1 64.19 61 LEU B CA 1
ATOM 2118 C C . LEU B 1 61 ? -22.75 -5.457 -38.594 1 64.19 61 LEU B C 1
ATOM 2120 O O . LEU B 1 61 ? -23.641 -4.629 -38.781 1 64.19 61 LEU B O 1
ATOM 2124 N N . GLY B 1 62 ? -22.453 -5.754 -37.344 1 62.03 62 GLY B N 1
ATOM 2125 C CA . GLY B 1 62 ? -23.422 -5.559 -36.281 1 62.03 62 GLY B CA 1
ATOM 2126 C C . GLY B 1 62 ? -23 -4.516 -35.25 1 62.03 62 GLY B C 1
ATOM 2127 O O . GLY B 1 62 ? -22.031 -3.781 -35.469 1 62.03 62 GLY B O 1
ATOM 2128 N N . ARG B 1 63 ? -23.906 -4.309 -34.312 1 66.31 63 ARG B N 1
ATOM 2129 C CA . ARG B 1 63 ? -23.641 -3.404 -33.219 1 66.31 63 ARG B CA 1
ATOM 2130 C C . ARG B 1 63 ? -22.266 -3.654 -32.625 1 66.31 63 ARG B C 1
ATOM 2132 O O . ARG B 1 63 ? -21.844 -4.805 -32.469 1 66.31 63 ARG B O 1
ATOM 2139 N N . PRO B 1 64 ? -21.594 -2.611 -32.562 1 72.81 64 PRO B N 1
ATOM 2140 C CA . PRO B 1 64 ? -20.25 -2.781 -32.031 1 72.81 64 PRO B CA 1
ATOM 2141 C C . PRO B 1 64 ? -20.234 -3.539 -30.703 1 72.81 64 PRO B C 1
ATOM 2143 O O . PRO B 1 64 ? -21.156 -3.375 -29.891 1 72.81 64 PRO B O 1
ATOM 2146 N N . GLN B 1 65 ? -19.594 -4.629 -30.594 1 82 65 GLN B N 1
ATOM 2147 C CA . GLN B 1 65 ? -19.359 -5.316 -29.328 1 82 65 GLN B CA 1
ATOM 2148 C C . GLN B 1 65 ? -18.188 -4.676 -28.578 1 82 65 GLN B C 1
ATOM 2150 O O . GLN B 1 65 ? -17.266 -4.148 -29.188 1 82 65 GLN B O 1
ATOM 2155 N N . TYR B 1 66 ? -18.5 -4.543 -27.219 1 90.69 66 TYR B N 1
ATOM 2156 C CA . TYR B 1 66 ? -17.469 -3.945 -26.391 1 90.69 66 TYR B CA 1
ATOM 2157 C C . TYR B 1 66 ? -16.797 -4.996 -25.516 1 90.69 66 TYR B C 1
ATOM 2159 O O . TYR B 1 66 ? -17.469 -5.875 -24.969 1 90.69 66 TYR B O 1
ATOM 2167 N N . HIS B 1 67 ? -15.508 -4.906 -25.453 1 94.69 67 HIS B N 1
ATOM 2168 C CA . HIS B 1 67 ? -14.75 -5.613 -24.422 1 94.69 67 HIS B CA 1
ATOM 2169 C C . HIS B 1 67 ? -14.445 -4.707 -23.234 1 94.69 67 HIS B C 1
ATOM 2171 O O . HIS B 1 67 ? -14.062 -3.549 -23.422 1 94.69 67 HIS B O 1
ATOM 2177 N N . PHE B 1 68 ? -14.703 -5.32 -22.094 1 96.56 68 PHE B N 1
ATOM 2178 C CA . PHE B 1 68 ? -14.422 -4.59 -20.859 1 96.56 68 PHE B CA 1
ATOM 2179 C C . PHE B 1 68 ? -13.164 -5.129 -20.188 1 96.56 68 PHE B C 1
ATOM 2181 O O . PHE B 1 68 ? -12.93 -6.34 -20.172 1 96.56 68 PHE B O 1
ATOM 2188 N N . ARG B 1 69 ? -12.398 -4.188 -19.672 1 96.25 69 ARG B N 1
ATOM 2189 C CA . ARG B 1 69 ? -11.203 -4.551 -18.906 1 96.25 69 ARG B CA 1
ATOM 2190 C C . ARG B 1 69 ? -11.039 -3.668 -17.688 1 96.25 69 ARG B C 1
ATOM 2192 O O . ARG B 1 69 ? -11.648 -2.6 -17.594 1 96.25 69 ARG B O 1
ATOM 2199 N N . LEU B 1 70 ? -10.242 -4.191 -16.734 1 95.25 70 LEU B N 1
ATOM 2200 C CA . LEU B 1 70 ? -9.961 -3.375 -15.555 1 95.25 70 LEU B CA 1
ATOM 2201 C C . LEU B 1 70 ? -9.141 -2.148 -15.93 1 95.25 70 LEU B C 1
ATOM 2203 O O . LEU B 1 70 ? -8.219 -2.238 -16.75 1 95.25 70 LEU B O 1
ATOM 2207 N N . SER B 1 71 ? -9.508 -0.982 -15.391 1 94.12 71 SER B N 1
ATOM 2208 C CA . SER B 1 71 ? -8.633 0.185 -15.438 1 94.12 71 SER B CA 1
ATOM 2209 C C . SER B 1 71 ? -7.516 0.078 -14.406 1 94.12 71 SER B C 1
ATOM 2211 O O . SER B 1 71 ? -7.473 -0.877 -13.625 1 94.12 71 SER B O 1
ATOM 2213 N N . ARG B 1 72 ? -6.613 1.085 -14.453 1 87.69 72 ARG B N 1
ATOM 2214 C CA . ARG B 1 72 ? -5.598 1.148 -13.406 1 87.69 72 ARG B CA 1
ATOM 2215 C C . ARG B 1 72 ? -6.234 1.267 -12.023 1 87.69 72 ARG B C 1
ATOM 2217 O O . ARG B 1 72 ? -5.809 0.602 -11.078 1 87.69 72 ARG B O 1
ATOM 2224 N N . GLN B 1 73 ? -7.195 2.104 -11.938 1 91.06 73 GLN B N 1
ATOM 2225 C CA . GLN B 1 73 ? -7.922 2.264 -10.68 1 91.06 73 GLN B CA 1
ATOM 2226 C C . GLN B 1 73 ? -8.641 0.974 -10.289 1 91.06 73 GLN B C 1
ATOM 2228 O O . GLN B 1 73 ? -8.719 0.638 -9.102 1 91.06 73 GLN B O 1
ATOM 2233 N N . GLY B 1 74 ? -9.18 0.298 -11.258 1 93.31 74 GLY B N 1
ATOM 2234 C CA . GLY B 1 74 ? -9.805 -0.991 -11 1 93.31 74 GLY B CA 1
ATOM 2235 C C . GLY B 1 74 ? -8.844 -2.012 -10.422 1 93.31 74 GLY B C 1
ATOM 2236 O O . GLY B 1 74 ? -9.188 -2.729 -9.477 1 93.31 74 GLY B O 1
ATOM 2237 N N . ARG B 1 75 ? -7.668 -2.039 -10.93 1 91.12 75 ARG B N 1
ATOM 2238 C CA . ARG B 1 75 ? -6.656 -2.973 -10.445 1 91.12 75 ARG B CA 1
ATOM 2239 C C . ARG B 1 75 ? -6.234 -2.627 -9.016 1 91.12 75 ARG B C 1
ATOM 2241 O O . ARG B 1 75 ? -5.887 -3.514 -8.234 1 91.12 75 ARG B O 1
ATOM 2248 N N . SER B 1 76 ? -6.316 -1.367 -8.664 1 88.81 76 SER B N 1
ATOM 2249 C CA . SER B 1 76 ? -5.926 -0.911 -7.336 1 88.81 76 SER B CA 1
ATOM 2250 C C . SER B 1 76 ? -6.926 -1.36 -6.277 1 88.81 76 SER B C 1
ATOM 2252 O O . SER B 1 76 ? -6.676 -1.22 -5.078 1 88.81 76 SER B O 1
ATOM 2254 N N . GLN B 1 77 ? -8.055 -1.97 -6.773 1 90.44 77 GLN B N 1
ATOM 2255 C CA . GLN B 1 77 ? -9.047 -2.488 -5.836 1 90.44 77 GLN B CA 1
ATOM 2256 C C . GLN B 1 77 ? -8.602 -3.82 -5.242 1 90.44 77 GLN B C 1
ATOM 2258 O O . GLN B 1 77 ? -9.188 -4.301 -4.27 1 90.44 77 GLN B O 1
ATOM 2263 N N . PHE B 1 78 ? -7.652 -4.395 -5.738 1 93 78 PHE B N 1
ATOM 2264 C CA . PHE B 1 78 ? -7.145 -5.68 -5.266 1 93 78 PHE B CA 1
ATOM 2265 C C . PHE B 1 78 ? -5.98 -5.48 -4.305 1 93 78 PHE B C 1
ATOM 2267 O O . PHE B 1 78 ? -5.375 -4.406 -4.266 1 93 78 PHE B O 1
ATOM 2274 N N . PRO B 1 79 ? -5.723 -6.512 -3.508 1 91.94 79 PRO B N 1
ATOM 2275 C CA . PRO B 1 79 ? -4.742 -6.344 -2.432 1 91.94 79 PRO B CA 1
ATOM 2276 C C . PRO B 1 79 ? -3.344 -6.012 -2.953 1 91.94 79 PRO B C 1
ATOM 2278 O O . PRO B 1 79 ? -2.988 -6.402 -4.07 1 91.94 79 PRO B O 1
ATOM 2281 N N . SER B 1 80 ? -2.65 -5.242 -2.17 1 93.81 80 SER B N 1
ATOM 2282 C CA . SER B 1 80 ? -1.249 -4.918 -2.428 1 93.81 80 SER B CA 1
ATOM 2283 C C . SER B 1 80 ? -0.377 -5.242 -1.219 1 93.81 80 SER B C 1
ATOM 2285 O O . SER B 1 80 ? -0.88 -5.375 -0.102 1 93.81 80 SER B O 1
ATOM 2287 N N . SER B 1 81 ? 0.888 -5.445 -1.479 1 95.5 81 SER B N 1
ATOM 2288 C CA . SER B 1 81 ? 1.828 -5.738 -0.402 1 95.5 81 SER B CA 1
ATOM 2289 C C . SER B 1 81 ? 3.068 -4.855 -0.496 1 95.5 81 SER B C 1
ATOM 2291 O O . SER B 1 81 ? 4.18 -5.309 -0.219 1 95.5 81 SER B O 1
ATOM 2293 N N . HIS B 1 82 ? 2.863 -3.641 -0.938 1 96.38 82 HIS B N 1
ATOM 2294 C CA . HIS B 1 82 ? 3.988 -2.717 -1.036 1 96.38 82 HIS B CA 1
ATOM 2295 C C . HIS B 1 82 ? 4.578 -2.418 0.338 1 96.38 82 HIS B C 1
ATOM 2297 O O . HIS B 1 82 ? 5.77 -2.127 0.457 1 96.38 82 HIS B O 1
ATOM 2303 N N . ASP B 1 83 ? 3.725 -2.434 1.343 1 95.75 83 ASP B N 1
ATOM 2304 C CA . ASP B 1 83 ? 4.219 -2.229 2.701 1 95.75 83 ASP B CA 1
ATOM 2305 C C . ASP B 1 83 ? 5.195 -3.332 3.102 1 95.75 83 ASP B C 1
ATOM 2307 O O . ASP B 1 83 ? 6.316 -3.053 3.529 1 95.75 83 ASP B O 1
ATOM 2311 N N . ARG B 1 84 ? 4.785 -4.543 2.914 1 94.44 84 ARG B N 1
ATOM 2312 C CA . ARG B 1 84 ? 5.648 -5.672 3.234 1 94.44 84 ARG B CA 1
ATOM 2313 C C . ARG B 1 84 ? 6.926 -5.641 2.398 1 94.44 84 ARG B C 1
ATOM 2315 O O . ARG B 1 84 ? 8.016 -5.883 2.912 1 94.44 84 ARG B O 1
ATOM 2322 N N . PHE B 1 85 ? 6.789 -5.328 1.172 1 96.06 85 PHE B N 1
ATOM 2323 C CA . PHE B 1 85 ? 7.949 -5.23 0.293 1 96.06 85 PHE B CA 1
ATOM 2324 C C . PHE B 1 85 ? 8.938 -4.191 0.812 1 96.06 85 PHE B C 1
ATOM 2326 O O . PHE B 1 85 ? 10.141 -4.449 0.874 1 96.06 85 PHE B O 1
ATOM 2333 N N . ALA B 1 86 ? 8.43 -3.066 1.149 1 96.75 86 ALA B N 1
ATOM 2334 C CA . ALA B 1 86 ? 9.273 -1.972 1.624 1 96.75 86 ALA B CA 1
ATOM 2335 C C . ALA B 1 86 ? 10.008 -2.359 2.904 1 96.75 86 ALA B C 1
ATOM 2337 O O . ALA B 1 86 ? 11.211 -2.115 3.037 1 96.75 86 ALA B O 1
ATOM 2338 N N . VAL B 1 87 ? 9.289 -2.951 3.82 1 96.69 87 VAL B N 1
ATOM 2339 C CA . VAL B 1 87 ? 9.883 -3.359 5.09 1 96.69 87 VAL B CA 1
ATOM 2340 C C . VAL B 1 87 ? 10.961 -4.414 4.836 1 96.69 87 VAL B C 1
ATOM 2342 O O . VAL B 1 87 ? 12.062 -4.332 5.387 1 96.69 87 VAL B O 1
ATOM 2345 N N . ASP B 1 88 ? 10.648 -5.363 3.986 1 95.56 88 ASP B N 1
ATOM 2346 C CA . ASP B 1 88 ? 11.617 -6.406 3.662 1 95.56 88 ASP B CA 1
ATOM 2347 C C . ASP B 1 88 ? 12.867 -5.816 3.006 1 95.56 88 ASP B C 1
ATOM 2349 O O . ASP B 1 88 ? 13.984 -6.25 3.281 1 95.56 88 ASP B O 1
ATOM 2353 N N . LEU B 1 89 ? 12.656 -4.91 2.123 1 95.19 89 LEU B N 1
ATOM 2354 C CA . LEU B 1 89 ? 13.773 -4.25 1.454 1 95.19 89 LEU B CA 1
ATOM 2355 C C . LEU B 1 89 ? 14.656 -3.514 2.459 1 95.19 89 LEU B C 1
ATOM 2357 O O . LEU B 1 89 ? 15.883 -3.631 2.418 1 95.19 89 LEU B O 1
ATOM 2361 N N . LEU B 1 90 ? 14.062 -2.797 3.373 1 96.06 90 LEU B N 1
ATOM 2362 C CA . LEU B 1 90 ? 14.805 -2.072 4.398 1 96.06 90 LEU B CA 1
ATOM 2363 C C . LEU B 1 90 ? 15.562 -3.037 5.309 1 96.06 90 LEU B C 1
ATOM 2365 O O . LEU B 1 90 ? 16.688 -2.758 5.707 1 96.06 90 LEU B O 1
ATOM 2369 N N . ASP B 1 91 ? 14.898 -4.125 5.633 1 95.75 91 ASP B N 1
ATOM 2370 C CA . ASP B 1 91 ? 15.57 -5.152 6.414 1 95.75 91 ASP B CA 1
ATOM 2371 C C . ASP B 1 91 ? 16.828 -5.652 5.699 1 95.75 91 ASP B C 1
ATOM 2373 O O . ASP B 1 91 ? 17.891 -5.746 6.305 1 95.75 91 ASP B O 1
ATOM 2377 N N . SER B 1 92 ? 16.672 -5.953 4.461 1 94.5 92 SER B N 1
ATOM 2378 C CA . SER B 1 92 ? 17.797 -6.43 3.67 1 94.5 92 SER B CA 1
ATOM 2379 C C . SER B 1 92 ? 18.906 -5.379 3.6 1 94.5 92 SER B C 1
ATOM 2381 O O . SER B 1 92 ? 20.078 -5.707 3.746 1 94.5 92 SER B O 1
ATOM 2383 N N . LEU B 1 93 ? 18.562 -4.156 3.381 1 94.88 93 LEU B N 1
ATOM 2384 C CA . LEU B 1 93 ? 19.531 -3.064 3.328 1 94.88 93 LEU B CA 1
ATOM 2385 C C . LEU B 1 93 ? 20.281 -2.936 4.652 1 94.88 93 LEU B C 1
ATOM 2387 O O . LEU B 1 93 ? 21.5 -2.805 4.664 1 94.88 93 LEU B O 1
ATOM 2391 N N . SER B 1 94 ? 19.516 -2.986 5.719 1 94.81 94 SER B N 1
ATOM 2392 C CA . SER B 1 94 ? 20.109 -2.826 7.047 1 94.81 94 SER B CA 1
ATOM 2393 C C . SER B 1 94 ? 21.078 -3.953 7.355 1 94.81 94 SER B C 1
ATOM 2395 O O . SER B 1 94 ? 22.047 -3.76 8.102 1 94.81 94 SER B O 1
ATOM 2397 N N . GLU B 1 95 ? 20.875 -5.113 6.766 1 94.25 95 GLU B N 1
ATOM 2398 C CA . GLU B 1 95 ? 21.734 -6.273 6.992 1 94.25 95 GLU B CA 1
ATOM 2399 C C . GLU B 1 95 ? 22.969 -6.227 6.098 1 94.25 95 GLU B C 1
ATOM 2401 O O . GLU B 1 95 ? 24.047 -6.652 6.508 1 94.25 95 GLU B O 1
ATOM 2406 N N . MET B 1 96 ? 22.859 -5.715 4.953 1 94.19 96 MET B N 1
ATOM 2407 C CA . MET B 1 96 ? 23.906 -5.863 3.945 1 94.19 96 MET B CA 1
ATOM 2408 C C . MET B 1 96 ? 24.828 -4.645 3.934 1 94.19 96 MET B C 1
ATOM 2410 O O . MET B 1 96 ? 26 -4.758 3.59 1 94.19 96 MET B O 1
ATOM 2414 N N . LEU B 1 97 ? 24.312 -3.498 4.258 1 93.88 97 LEU B N 1
ATOM 2415 C CA . LEU B 1 97 ? 25.094 -2.268 4.191 1 93.88 97 LEU B CA 1
ATOM 2416 C C . LEU B 1 97 ? 25.578 -1.856 5.574 1 93.88 97 LEU B C 1
ATOM 2418 O O . LEU B 1 97 ? 24.875 -2.051 6.57 1 93.88 97 LEU B O 1
ATOM 2422 N N . PRO B 1 98 ? 26.766 -1.179 5.574 1 94.5 98 PRO B N 1
ATOM 2423 C CA . PRO B 1 98 ? 27.125 -0.511 6.828 1 94.5 98 PRO B CA 1
ATOM 2424 C C . PRO B 1 98 ? 26.109 0.529 7.266 1 94.5 98 PRO B C 1
ATOM 2426 O O . PRO B 1 98 ? 25.484 1.186 6.422 1 94.5 98 PRO B O 1
ATOM 2429 N N . PRO B 1 99 ? 25.953 0.759 8.57 1 93.88 99 PRO B N 1
ATOM 2430 C CA . PRO B 1 99 ? 24.938 1.671 9.102 1 93.88 99 PRO B CA 1
ATOM 2431 C C . PRO B 1 99 ? 25 3.057 8.469 1 93.88 99 PRO B C 1
ATOM 2433 O O . PRO B 1 99 ? 23.953 3.65 8.172 1 93.88 99 PRO B O 1
ATOM 2436 N N . GLN B 1 100 ? 26.172 3.52 8.195 1 93.81 100 GLN B N 1
ATOM 2437 C CA . GLN B 1 100 ? 26.312 4.855 7.633 1 93.81 100 GLN B CA 1
ATOM 2438 C C . GLN B 1 100 ? 25.797 4.91 6.199 1 93.81 100 GLN B C 1
ATOM 2440 O O . GLN B 1 100 ? 25.188 5.902 5.793 1 93.81 100 GLN B O 1
ATOM 2445 N N . GLU B 1 101 ? 26.094 3.852 5.5 1 93 101 GLU B N 1
ATOM 2446 C CA . GLU B 1 101 ? 25.625 3.785 4.121 1 93 101 GLU B CA 1
ATOM 2447 C C . GLU B 1 101 ? 24.109 3.639 4.07 1 93 101 GLU B C 1
ATOM 2449 O O . GLU B 1 101 ? 23.453 4.223 3.205 1 93 101 GLU B O 1
ATOM 2454 N N . PHE B 1 102 ? 23.594 2.822 4.984 1 94.06 102 PHE B N 1
ATOM 2455 C CA . PHE B 1 102 ? 22.156 2.674 5.109 1 94.06 102 PHE B CA 1
ATOM 2456 C C . PHE B 1 102 ? 21.5 4.023 5.359 1 94.06 102 PHE B C 1
ATOM 2458 O O . PHE B 1 102 ? 20.547 4.395 4.664 1 94.06 102 PHE B O 1
ATOM 2465 N N . GLU B 1 103 ? 22 4.785 6.227 1 93.62 103 GLU B N 1
ATOM 2466 C CA . GLU B 1 103 ? 21.469 6.098 6.566 1 93.62 103 GLU B CA 1
ATOM 2467 C C . GLU B 1 103 ? 21.594 7.066 5.395 1 93.62 103 GLU B C 1
ATOM 2469 O O . GLU B 1 103 ? 20.719 7.91 5.184 1 93.62 103 GLU B O 1
ATOM 2474 N N . ALA B 1 104 ? 22.672 6.91 4.691 1 94.31 104 ALA B N 1
ATOM 2475 C CA . ALA B 1 104 ? 22.906 7.801 3.561 1 94.31 104 ALA B CA 1
ATOM 2476 C C . ALA B 1 104 ? 21.859 7.59 2.469 1 94.31 104 ALA B C 1
ATOM 2478 O O . ALA B 1 104 ? 21.438 8.547 1.821 1 94.31 104 ALA B O 1
ATOM 2479 N N . VAL B 1 105 ? 21.484 6.363 2.264 1 93.88 105 VAL B N 1
ATOM 2480 C CA . VAL B 1 105 ? 20.484 6.059 1.253 1 93.88 105 VAL B CA 1
ATOM 2481 C C . VAL B 1 105 ? 19.141 6.684 1.647 1 93.88 105 VAL B C 1
ATOM 2483 O O . VAL B 1 105 ? 18.469 7.297 0.817 1 93.88 105 VAL B O 1
ATOM 2486 N N . LEU B 1 106 ? 18.734 6.539 2.898 1 93.56 106 LEU B N 1
ATOM 2487 C CA . LEU B 1 106 ? 17.469 7.102 3.375 1 93.56 106 LEU B CA 1
ATOM 2488 C C . LEU B 1 106 ? 17.5 8.625 3.303 1 93.56 106 LEU B C 1
ATOM 2490 O O . LEU B 1 106 ? 16.531 9.25 2.865 1 93.56 106 LEU B O 1
ATOM 2494 N N . ALA B 1 107 ? 18.641 9.172 3.697 1 93.69 107 ALA B N 1
ATOM 2495 C CA . ALA B 1 107 ? 18.797 10.625 3.646 1 93.69 107 ALA B CA 1
ATOM 2496 C C . ALA B 1 107 ? 18.656 11.141 2.217 1 93.69 107 ALA B C 1
ATOM 2498 O O . ALA B 1 107 ? 18.047 12.188 1.983 1 93.69 107 ALA B O 1
ATOM 2499 N N . HIS B 1 108 ? 19.25 10.391 1.316 1 94.62 108 HIS B N 1
ATOM 2500 C CA . HIS B 1 108 ? 19.172 10.766 -0.09 1 94.62 108 HIS B CA 1
ATOM 2501 C C . HIS B 1 108 ? 17.734 10.797 -0.578 1 94.62 108 HIS B C 1
ATOM 2503 O O . HIS B 1 108 ? 17.328 11.727 -1.291 1 94.62 108 HIS B O 1
ATOM 2509 N N . GLN B 1 109 ? 16.953 9.836 -0.248 1 92.12 109 GLN B N 1
ATOM 2510 C CA . GLN B 1 109 ? 15.547 9.766 -0.633 1 92.12 109 GLN B CA 1
ATOM 2511 C C . GLN B 1 109 ? 14.766 10.969 -0.118 1 92.12 109 GLN B C 1
ATOM 2513 O O . GLN B 1 109 ? 13.992 11.578 -0.86 1 92.12 109 GLN B O 1
ATOM 2518 N N . TRP B 1 110 ? 15 11.359 1.062 1 93.19 110 TRP B N 1
ATOM 2519 C CA . TRP B 1 110 ? 14.25 12.445 1.686 1 93.19 110 TRP B CA 1
ATOM 2520 C C . TRP B 1 110 ? 14.664 13.797 1.121 1 93.19 110 TRP B C 1
ATOM 2522 O O . TRP B 1 110 ? 13.844 14.711 0.999 1 93.19 110 TRP B O 1
ATOM 2532 N N . ARG B 1 111 ? 15.961 13.93 0.812 1 93.5 111 ARG B N 1
ATOM 2533 C CA . ARG B 1 111 ? 16.438 15.164 0.188 1 93.5 111 ARG B CA 1
ATOM 2534 C C . ARG B 1 111 ? 15.797 15.359 -1.185 1 93.5 111 ARG B C 1
ATOM 2536 O O . ARG B 1 111 ? 15.398 16.469 -1.538 1 93.5 111 ARG B O 1
ATOM 2543 N N . ARG B 1 112 ? 15.734 14.305 -1.901 1 94.25 112 ARG B N 1
ATOM 2544 C CA . ARG B 1 112 ? 15.102 14.359 -3.213 1 94.25 112 ARG B CA 1
ATOM 2545 C C . ARG B 1 112 ? 13.633 14.75 -3.096 1 94.25 112 ARG B C 1
ATOM 2547 O O . ARG B 1 112 ? 13.133 15.562 -3.875 1 94.25 112 ARG B O 1
ATOM 2554 N N . LYS B 1 113 ? 12.977 14.188 -2.189 1 95.81 113 LYS B N 1
ATOM 2555 C CA . LYS B 1 113 ? 11.57 14.516 -1.966 1 95.81 113 LYS B CA 1
ATOM 2556 C C . LYS B 1 113 ? 11.414 15.977 -1.549 1 95.81 113 LYS B C 1
ATOM 2558 O O . LYS B 1 113 ? 10.492 16.656 -2.004 1 95.81 113 LYS B O 1
ATOM 2563 N N . ALA B 1 114 ? 12.289 16.422 -0.687 1 96.62 114 ALA B N 1
ATOM 2564 C CA . ALA B 1 114 ? 12.242 17.812 -0.243 1 96.62 114 ALA B CA 1
ATOM 2565 C C . ALA B 1 114 ? 12.414 18.781 -1.42 1 96.62 114 ALA B C 1
ATOM 2567 O O . ALA B 1 114 ? 11.742 19.812 -1.493 1 96.62 114 ALA B O 1
ATOM 2568 N N . GLU B 1 115 ? 13.312 18.406 -2.289 1 95.38 115 GLU B N 1
ATOM 2569 C CA . GLU B 1 115 ? 13.516 19.234 -3.477 1 95.38 115 GLU B CA 1
ATOM 2570 C C . GLU B 1 115 ? 12.258 19.297 -4.332 1 95.38 115 GLU B C 1
ATOM 2572 O O . GLU B 1 115 ? 11.891 20.359 -4.832 1 95.38 115 GLU B O 1
ATOM 2577 N N . THR B 1 116 ? 11.703 18.141 -4.453 1 95.31 116 THR B N 1
ATOM 2578 C CA . THR B 1 116 ? 10.461 18.094 -5.215 1 95.31 116 THR B CA 1
ATOM 2579 C C . THR B 1 116 ? 9.391 18.969 -4.57 1 95.31 116 THR B C 1
ATOM 2581 O O . THR B 1 116 ? 8.688 19.703 -5.266 1 95.31 116 THR B O 1
ATOM 2584 N N . TYR B 1 117 ? 9.242 18.938 -3.246 1 97 117 TYR B N 1
ATOM 2585 C CA . TYR B 1 117 ? 8.281 19.75 -2.521 1 97 117 TYR B CA 1
ATOM 2586 C C . TYR B 1 117 ? 8.578 21.234 -2.717 1 97 117 TYR B C 1
ATOM 2588 O O . TYR B 1 117 ? 7.68 22.031 -3 1 97 117 TYR B O 1
ATOM 2596 N N . ARG B 1 118 ? 9.797 21.578 -2.627 1 95.38 118 ARG B N 1
ATOM 2597 C CA . ARG B 1 118 ? 10.203 22.984 -2.73 1 95.38 118 ARG B CA 1
ATOM 2598 C C . ARG B 1 118 ? 9.781 23.578 -4.07 1 95.38 118 ARG B C 1
ATOM 2600 O O . ARG B 1 118 ? 9.32 24.719 -4.133 1 95.38 118 ARG B O 1
ATOM 2607 N N . ARG B 1 119 ? 9.906 22.734 -5.062 1 95.06 119 ARG B N 1
ATOM 2608 C CA . ARG B 1 119 ? 9.57 23.188 -6.402 1 95.06 119 ARG B CA 1
ATOM 2609 C C . ARG B 1 119 ? 8.07 23.422 -6.539 1 95.06 119 ARG B C 1
ATOM 2611 O O . ARG B 1 119 ? 7.629 24.203 -7.387 1 95.06 119 ARG B O 1
ATOM 2618 N N . GLN B 1 120 ? 7.363 22.875 -5.617 1 96.31 120 GLN B N 1
ATOM 2619 C CA . GLN B 1 120 ? 5.91 22.922 -5.754 1 96.31 120 GLN B CA 1
ATOM 2620 C C . GLN B 1 120 ? 5.301 23.938 -4.785 1 96.31 120 GLN B C 1
ATOM 2622 O O . GLN B 1 120 ? 4.117 24.266 -4.887 1 96.31 120 GLN B O 1
ATOM 2627 N N . LEU B 1 121 ? 5.977 24.375 -3.748 1 94.88 121 LEU B N 1
ATOM 2628 C CA . LEU B 1 121 ? 5.438 25.25 -2.707 1 94.88 121 LEU B CA 1
ATOM 2629 C C . LEU B 1 121 ? 5.238 26.672 -3.234 1 94.88 121 LEU B C 1
ATOM 2631 O O . LEU B 1 121 ? 4.387 27.406 -2.736 1 94.88 121 LEU B O 1
ATOM 2635 N N . GLY B 1 122 ? 6.004 27.141 -4.18 1 86.75 122 GLY B N 1
ATOM 2636 C CA . GLY B 1 122 ? 5.91 28.5 -4.688 1 86.75 122 GLY B CA 1
ATOM 2637 C C . GLY B 1 122 ? 6.645 29.516 -3.822 1 86.75 122 GLY B C 1
ATOM 2638 O O . GLY B 1 122 ? 7.457 29.141 -2.977 1 86.75 122 GLY B O 1
ATOM 2639 N N . GLN B 1 123 ? 6.355 30.891 -4.062 1 86.94 123 GLN B N 1
ATOM 2640 C CA . GLN B 1 123 ? 7.086 31.984 -3.416 1 86.94 123 GLN B CA 1
ATOM 2641 C C . GLN B 1 123 ? 6.152 32.844 -2.576 1 86.94 123 GLN B C 1
ATOM 2643 O O . GLN B 1 123 ? 6.484 33.969 -2.242 1 86.94 123 GLN B O 1
ATOM 2648 N N . GLY B 1 124 ? 5.07 32.281 -2.195 1 92 124 GLY B N 1
ATOM 2649 C CA . GLY B 1 124 ? 4.113 33.031 -1.414 1 92 124 GLY B CA 1
ATOM 2650 C C . GLY B 1 124 ? 4.492 33.156 0.05 1 92 124 GLY B C 1
ATOM 2651 O O . GLY B 1 124 ? 5.641 32.875 0.422 1 92 124 GLY B O 1
ATOM 2652 N N . SER B 1 125 ? 3.516 33.656 0.887 1 94.06 125 SER B N 1
ATOM 2653 C CA . SER B 1 125 ? 3.723 33.75 2.328 1 94.06 125 SER B CA 1
ATOM 2654 C C . SER B 1 125 ? 3.984 32.406 2.955 1 94.06 125 SER B C 1
ATOM 2656 O O . SER B 1 125 ? 3.725 31.359 2.336 1 94.06 125 SER B O 1
ATOM 2658 N N . LEU B 1 126 ? 4.48 32.406 4.141 1 94.75 126 LEU B N 1
ATOM 2659 C CA . LEU B 1 126 ? 4.695 31.141 4.848 1 94.75 126 LEU B CA 1
ATOM 2660 C C . LEU B 1 126 ? 3.391 30.359 4.98 1 94.75 126 LEU B C 1
ATOM 2662 O O . LEU B 1 126 ? 3.369 29.141 4.797 1 94.75 126 LEU B O 1
ATOM 2666 N N . ALA B 1 127 ? 2.332 31.094 5.305 1 94.62 127 ALA B N 1
ATOM 2667 C CA . ALA B 1 127 ? 1.022 30.469 5.445 1 94.62 127 ALA B CA 1
ATOM 2668 C C . ALA B 1 127 ? 0.604 29.781 4.145 1 94.62 127 ALA B C 1
ATOM 2670 O O . ALA B 1 127 ? 0.111 28.641 4.16 1 94.62 127 ALA B O 1
ATOM 2671 N N . ASP B 1 128 ? 0.798 30.438 3.029 1 96.06 128 ASP B N 1
ATOM 2672 C CA . ASP B 1 128 ? 0.45 29.891 1.726 1 96.06 128 ASP B CA 1
ATOM 2673 C C . ASP B 1 128 ? 1.297 28.656 1.41 1 96.06 128 ASP B C 1
ATOM 2675 O O . ASP B 1 128 ? 0.78 27.656 0.918 1 96.06 128 ASP B O 1
ATOM 2679 N N . ARG B 1 129 ? 2.557 28.781 1.655 1 97.25 129 ARG B N 1
ATOM 2680 C CA . ARG B 1 129 ? 3.473 27.688 1.386 1 97.25 129 ARG B CA 1
ATOM 2681 C C . ARG B 1 129 ? 3.131 26.469 2.242 1 97.25 129 ARG B C 1
ATOM 2683 O O . ARG B 1 129 ? 3.178 25.328 1.766 1 97.25 129 ARG B O 1
ATOM 2690 N N . LEU B 1 130 ? 2.754 26.703 3.43 1 97.44 130 LEU B N 1
ATOM 2691 C CA . LEU B 1 130 ? 2.436 25.609 4.34 1 97.44 130 LEU B CA 1
ATOM 2692 C C . LEU B 1 130 ? 1.119 24.953 3.953 1 97.44 130 LEU B C 1
ATOM 2694 O O . LEU B 1 130 ? 0.958 23.734 4.113 1 97.44 130 LEU B O 1
ATOM 2698 N N . GLN B 1 131 ? 0.217 25.703 3.482 1 97.25 131 GLN B N 1
ATOM 2699 C CA . GLN B 1 131 ? -1.018 25.125 2.965 1 97.25 131 GLN B CA 1
ATOM 2700 C C . GLN B 1 131 ? -0.741 24.219 1.77 1 97.25 131 GLN B C 1
ATOM 2702 O O . GLN B 1 131 ? -1.336 23.156 1.646 1 97.25 131 GLN B O 1
ATOM 2707 N N . GLN B 1 132 ? 0.099 24.656 0.935 1 97.88 132 GLN B N 1
ATOM 2708 C CA . GLN B 1 132 ? 0.488 23.828 -0.205 1 97.88 132 GLN B CA 1
ATOM 2709 C C . GLN B 1 132 ? 1.213 22.578 0.253 1 97.88 132 GLN B C 1
ATOM 2711 O O . GLN B 1 132 ? 0.994 21.484 -0.297 1 97.88 132 GLN B O 1
ATOM 2716 N N . LEU B 1 133 ? 2.074 22.734 1.217 1 98.06 133 LEU B N 1
ATOM 2717 C CA . LEU B 1 133 ? 2.787 21.578 1.766 1 98.06 133 LEU B CA 1
ATOM 2718 C C . LEU B 1 133 ? 1.812 20.578 2.365 1 98.06 133 LEU B C 1
ATOM 2720 O O . LEU B 1 133 ? 1.941 19.375 2.139 1 98.06 133 LEU B O 1
ATOM 2724 N N . ALA B 1 134 ? 0.865 21.094 3.092 1 97.69 134 ALA B N 1
ATOM 2725 C CA . ALA B 1 134 ? -0.152 20.219 3.672 1 97.69 134 ALA B CA 1
ATOM 2726 C C . ALA B 1 134 ? -0.944 19.5 2.582 1 97.69 134 ALA B C 1
ATOM 2728 O O . ALA B 1 134 ? -1.284 18.328 2.725 1 97.69 134 ALA B O 1
ATOM 2729 N N . ALA B 1 135 ? -1.231 20.203 1.536 1 97.62 135 ALA B N 1
ATOM 2730 C CA . ALA B 1 135 ? -1.958 19.609 0.418 1 97.62 135 ALA B CA 1
ATOM 2731 C C . ALA B 1 135 ? -1.15 18.484 -0.223 1 97.62 135 ALA B C 1
ATOM 2733 O O . ALA B 1 135 ? -1.704 17.453 -0.588 1 97.62 135 ALA B O 1
ATOM 2734 N N . LEU B 1 136 ? 0.137 18.688 -0.403 1 97.5 136 LEU B N 1
ATOM 2735 C CA . LEU B 1 136 ? 1.012 17.656 -0.95 1 97.5 136 LEU B CA 1
ATOM 2736 C C . LEU B 1 136 ? 1.041 16.422 -0.041 1 97.5 136 LEU B C 1
ATOM 2738 O O . LEU B 1 136 ? 0.938 15.297 -0.516 1 97.5 136 LEU B O 1
ATOM 2742 N N . ARG B 1 137 ? 1.129 16.688 1.242 1 97.25 137 ARG B N 1
ATOM 2743 C CA . ARG B 1 137 ? 1.141 15.602 2.211 1 97.25 137 ARG B CA 1
ATOM 2744 C C . ARG B 1 137 ? -0.201 14.875 2.236 1 97.25 137 ARG B C 1
ATOM 2746 O O . ARG B 1 137 ? -0.249 13.656 2.379 1 97.25 137 ARG B O 1
ATOM 2753 N N . GLN B 1 138 ? -1.288 15.617 2.066 1 96.19 138 GLN B N 1
ATOM 2754 C CA . GLN B 1 138 ? -2.617 15.016 1.988 1 96.19 138 GLN B CA 1
ATOM 2755 C C . GLN B 1 138 ? -2.736 14.102 0.776 1 96.19 138 GLN B C 1
ATOM 2757 O O . GLN B 1 138 ? -3.285 13 0.875 1 96.19 138 GLN B O 1
ATOM 2762 N N . ALA B 1 139 ? -2.227 14.578 -0.272 1 95.56 139 ALA B N 1
ATOM 2763 C CA . ALA B 1 139 ? -2.287 13.805 -1.51 1 95.56 139 ALA B CA 1
ATOM 2764 C C . ALA B 1 139 ? -1.525 12.492 -1.372 1 95.56 139 ALA B C 1
ATOM 2766 O O . ALA B 1 139 ? -1.867 11.5 -2.02 1 95.56 139 ALA B O 1
ATOM 2767 N N . GLU B 1 140 ? -0.581 12.492 -0.484 1 95.88 140 GLU B N 1
ATOM 2768 C CA . GLU B 1 140 ? 0.223 11.297 -0.27 1 95.88 140 GLU B CA 1
ATOM 2769 C C . GLU B 1 140 ? -0.381 10.414 0.821 1 95.88 140 GLU B C 1
ATOM 2771 O O . GLU B 1 140 ? 0.127 9.328 1.1 1 95.88 140 GLU B O 1
ATOM 2776 N N . GLY B 1 141 ? -1.403 10.898 1.458 1 96.19 141 GLY B N 1
ATOM 2777 C CA . GLY B 1 141 ? -2.148 10.023 2.352 1 96.19 141 GLY B CA 1
ATOM 2778 C C . GLY B 1 141 ? -1.891 10.312 3.818 1 96.19 141 GLY B C 1
ATOM 2779 O O . GLY B 1 141 ? -2.311 9.547 4.688 1 96.19 141 GLY B O 1
ATOM 2780 N N . PHE B 1 142 ? -1.292 11.453 4.191 1 96.38 142 PHE B N 1
ATOM 2781 C CA . PHE B 1 142 ? -0.885 11.703 5.57 1 96.38 142 PHE B CA 1
ATOM 2782 C C . PHE B 1 142 ? -1.979 12.43 6.336 1 96.38 142 PHE B C 1
ATOM 2784 O O . PHE B 1 142 ? -1.883 12.609 7.555 1 96.38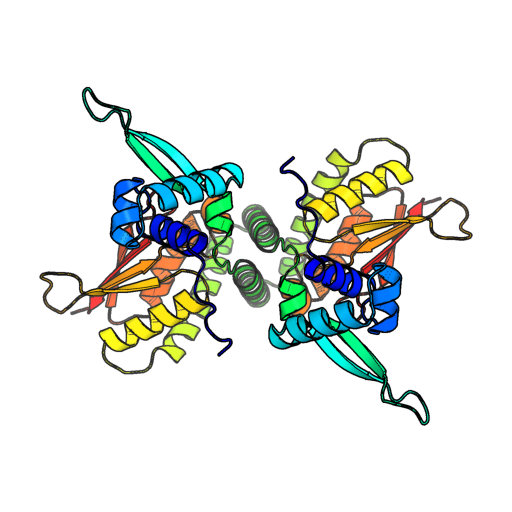 142 PHE B O 1
ATOM 2791 N N . MET B 1 143 ? -3.02 12.859 5.641 1 95.56 143 MET B N 1
ATOM 2792 C CA . MET B 1 143 ? -4.109 13.617 6.25 1 95.56 143 MET B CA 1
ATOM 2793 C C . MET B 1 143 ? -3.568 14.805 7.039 1 95.56 143 MET B C 1
ATOM 2795 O O . MET B 1 143 ? -3.859 14.953 8.227 1 95.56 143 MET B O 1
ATOM 2799 N N . ALA B 1 144 ? -2.91 15.633 6.395 1 96.94 144 ALA B N 1
ATOM 2800 C CA . ALA B 1 144 ? -2.18 16.75 6.996 1 96.94 144 ALA B CA 1
ATOM 2801 C C . ALA B 1 144 ? -3.025 18.016 7.008 1 96.94 144 ALA B C 1
ATOM 2803 O O . ALA B 1 144 ? -3.783 18.281 6.07 1 96.94 144 ALA B O 1
ATOM 2804 N N . GLU B 1 145 ? -2.902 18.766 8.039 1 96.25 145 GLU B N 1
ATOM 2805 C CA . GLU B 1 145 ? -3.523 20.078 8.188 1 96.25 145 GLU B CA 1
ATOM 2806 C C . GLU B 1 145 ? -2.541 21.094 8.773 1 96.25 145 GLU B C 1
ATOM 2808 O O . GLU B 1 145 ? -1.579 20.719 9.445 1 96.25 145 GLU B O 1
ATOM 2813 N N . VAL B 1 146 ? -2.807 22.344 8.469 1 96.94 146 VAL B N 1
ATOM 2814 C CA . VAL B 1 146 ? -2.002 23.438 9.016 1 96.94 146 VAL B CA 1
ATOM 2815 C C . VAL B 1 146 ? -2.873 24.328 9.898 1 96.94 146 VAL B C 1
ATOM 2817 O O . VAL B 1 146 ? -4.008 24.656 9.539 1 96.94 146 VAL B O 1
ATOM 2820 N N . HIS B 1 147 ? -2.375 24.641 11.062 1 94.5 147 HIS B N 1
ATOM 2821 C CA . HIS B 1 147 ? -3.029 25.562 11.977 1 94.5 147 HIS B CA 1
ATOM 2822 C C . HIS B 1 147 ? -2.037 26.578 12.539 1 94.5 147 HIS B C 1
ATOM 2824 O O . HIS B 1 147 ? -0.866 26.25 12.75 1 94.5 147 HIS B O 1
ATOM 2830 N N . PRO B 1 148 ? -2.498 27.797 12.773 1 93.69 148 PRO B N 1
ATOM 2831 C CA . PRO B 1 148 ? -1.616 28.75 13.445 1 93.69 148 PRO B CA 1
ATOM 2832 C C . PRO B 1 148 ? -1.269 28.344 14.867 1 93.69 148 PRO B C 1
ATOM 2834 O O . PRO B 1 148 ? -2.102 27.75 15.57 1 93.69 148 PRO B O 1
ATOM 2837 N N . ALA B 1 149 ? -0.008 28.578 15.195 1 91.62 149 ALA B N 1
ATOM 2838 C CA . ALA B 1 149 ? 0.39 28.391 16.594 1 91.62 149 ALA B CA 1
ATOM 2839 C C . ALA B 1 149 ? 0.055 29.625 17.422 1 91.62 149 ALA B C 1
ATOM 2841 O O . ALA B 1 149 ? 0.361 30.75 17.031 1 91.62 149 ALA B O 1
ATOM 2842 N N . PRO B 1 150 ? -0.585 29.406 18.547 1 84.56 150 PRO B N 1
ATOM 2843 C CA . PRO B 1 150 ? -0.982 30.578 19.328 1 84.56 150 PRO B CA 1
ATOM 2844 C C . PRO B 1 150 ? 0.207 31.297 19.969 1 84.56 150 PRO B C 1
ATOM 2846 O O . PRO B 1 150 ? 1.217 30.656 20.281 1 84.56 150 PRO B O 1
ATOM 2849 N N . ASP B 1 151 ? 0.057 32.625 20.188 1 81.81 151 ASP B N 1
ATOM 2850 C CA . ASP B 1 151 ? 0.843 33.562 21.016 1 81.81 151 ASP B CA 1
ATOM 2851 C C . ASP B 1 151 ? 2.32 33.5 20.625 1 81.81 151 ASP B C 1
ATOM 2853 O O . ASP B 1 151 ? 3.191 33.438 21.5 1 81.81 151 ASP B O 1
ATOM 2857 N N . ARG B 1 152 ? 2.512 33.375 19.328 1 78.38 152 ARG B N 1
ATOM 2858 C CA . ARG B 1 152 ? 3.896 33.406 18.859 1 78.38 152 ARG B CA 1
ATOM 2859 C C . ARG B 1 152 ? 4.168 34.594 17.984 1 78.38 152 ARG B C 1
ATOM 2861 O O . ARG B 1 152 ? 3.297 35.031 17.219 1 78.38 152 ARG B O 1
ATOM 2868 N N . SER B 1 153 ? 5.32 35.344 18.219 1 82.38 153 SER B N 1
ATOM 2869 C CA . SER B 1 153 ? 5.84 36.406 17.391 1 82.38 153 SER B CA 1
ATOM 2870 C C . SER B 1 153 ? 7.289 36.156 17 1 82.38 153 SER B C 1
ATOM 2872 O O . SER B 1 153 ? 8.156 36 17.859 1 82.38 153 SER B O 1
ATOM 2874 N N . PRO B 1 154 ? 7.473 36 15.625 1 86.12 154 PRO B N 1
ATOM 2875 C CA . PRO B 1 154 ? 6.574 36.031 14.469 1 86.12 154 PRO B CA 1
ATOM 2876 C C . PRO B 1 154 ? 5.617 34.844 14.422 1 86.12 154 PRO B C 1
ATOM 2878 O O . PRO B 1 154 ? 5.824 33.875 15.125 1 86.12 154 PRO B O 1
ATOM 2881 N N . PRO B 1 155 ? 4.637 34.969 13.562 1 89.06 155 PRO B N 1
ATOM 2882 C CA . PRO B 1 155 ? 3.648 33.906 13.477 1 89.06 155 PRO B CA 1
ATOM 2883 C C . PRO B 1 155 ? 4.277 32.562 13.148 1 89.06 155 PRO B C 1
ATOM 2885 O O . PRO B 1 155 ? 5.199 32.469 12.336 1 89.06 155 PRO B O 1
ATOM 2888 N N . ALA B 1 156 ? 3.887 31.578 13.922 1 93.94 156 ALA B N 1
ATOM 2889 C CA . ALA B 1 156 ? 4.305 30.203 13.719 1 93.94 156 ALA B CA 1
ATOM 2890 C C . ALA B 1 156 ? 3.107 29.312 13.391 1 93.94 156 ALA B C 1
ATOM 2892 O O . ALA B 1 156 ? 1.958 29.734 13.5 1 93.94 156 ALA B O 1
ATOM 2893 N N . PHE B 1 157 ? 3.428 28.188 12.844 1 96.5 157 PHE B N 1
ATOM 2894 C CA . PHE B 1 157 ? 2.377 27.266 12.422 1 96.5 157 PHE B CA 1
ATOM 2895 C C . PHE B 1 157 ? 2.686 25.844 12.883 1 96.5 157 PHE B C 1
ATOM 2897 O O . PHE B 1 157 ? 3.836 25.516 13.18 1 96.5 157 PHE B O 1
ATOM 2904 N N . VAL B 1 158 ? 1.619 25.094 12.969 1 96 158 VAL B N 1
ATOM 2905 C CA . VAL B 1 158 ? 1.768 23.672 13.242 1 96 158 VAL B CA 1
ATOM 2906 C C . VAL B 1 158 ? 1.166 22.859 12.102 1 96 158 VAL B C 1
ATOM 2908 O O . VAL B 1 158 ? 0.013 23.062 11.719 1 96 158 VAL B O 1
ATOM 2911 N N . ILE B 1 159 ? 1.968 22.016 11.516 1 96.81 159 ILE B N 1
ATOM 2912 C CA . ILE B 1 159 ? 1.443 20.984 10.609 1 96.81 159 ILE B CA 1
ATOM 2913 C C . ILE B 1 159 ? 1.135 19.719 11.398 1 96.81 159 ILE B C 1
ATOM 2915 O O . ILE B 1 159 ? 1.997 19.188 12.102 1 96.81 159 ILE B O 1
ATOM 2919 N N . THR B 1 160 ? -0.082 19.266 11.281 1 96.25 160 THR B N 1
ATOM 2920 C CA . THR B 1 160 ? -0.518 18.047 11.961 1 96.25 160 THR B CA 1
ATOM 2921 C C . THR B 1 160 ? -0.851 16.953 10.945 1 96.25 160 THR B C 1
ATOM 2923 O O . THR B 1 160 ? -1.576 17.188 9.984 1 96.25 160 THR B O 1
ATOM 2926 N N . GLU B 1 161 ? -0.325 15.805 11.164 1 96.25 161 GLU B N 1
ATOM 2927 C CA . GLU B 1 161 ? -0.648 14.617 10.367 1 96.25 161 GLU B CA 1
ATOM 2928 C C . GLU B 1 161 ? -1.384 13.578 11.211 1 96.25 161 GLU B C 1
ATOM 2930 O O . GLU B 1 161 ? -0.849 13.086 12.203 1 96.25 161 GLU B O 1
ATOM 2935 N N . TYR B 1 162 ? -2.52 13.203 10.758 1 94.75 162 TYR B N 1
ATOM 2936 C CA . TYR B 1 162 ? -3.355 12.305 11.547 1 94.75 162 TYR B CA 1
ATOM 2937 C C . TYR B 1 162 ? -3.154 10.859 11.109 1 94.75 162 TYR B C 1
ATOM 2939 O O . TYR B 1 162 ? -3.551 9.93 11.82 1 94.75 162 TYR B O 1
ATOM 2947 N N . ASN B 1 163 ? -2.586 10.711 10 1 93.81 163 ASN B N 1
ATOM 2948 C CA . ASN B 1 163 ? -2.314 9.398 9.438 1 93.81 163 ASN B CA 1
ATOM 2949 C C . ASN B 1 163 ? -0.881 9.289 8.922 1 93.81 163 ASN B C 1
ATOM 2951 O O . ASN B 1 163 ? -0.367 10.234 8.312 1 93.81 163 ASN B O 1
ATOM 2955 N N . CYS B 1 164 ? -0.312 8.195 9.266 1 93.75 164 CYS B N 1
ATOM 2956 C CA . CYS B 1 164 ? 0.989 7.914 8.672 1 93.75 164 CYS B CA 1
ATOM 2957 C C . CYS B 1 164 ? 0.846 7.02 7.445 1 93.75 164 CYS B C 1
ATOM 2959 O O . CYS B 1 164 ? 0.549 5.832 7.57 1 93.75 164 CYS B O 1
ATOM 2961 N N . ALA B 1 165 ? 1.155 7.59 6.297 1 95.31 165 ALA B N 1
ATOM 2962 C CA . ALA B 1 165 ? 0.968 6.891 5.027 1 95.31 165 ALA B CA 1
ATOM 2963 C C . ALA B 1 165 ? 2.002 5.785 4.855 1 95.31 165 ALA B C 1
ATOM 2965 O O . ALA B 1 165 ? 1.893 4.961 3.941 1 95.31 165 ALA B O 1
ATOM 2966 N N . ILE B 1 166 ? 3.012 5.723 5.672 1 95.62 166 ILE B N 1
ATOM 2967 C CA . ILE B 1 166 ? 4.02 4.664 5.645 1 95.62 166 ILE B CA 1
ATOM 2968 C C . ILE B 1 166 ? 4.141 4.027 7.027 1 95.62 166 ILE B C 1
ATOM 2970 O O . ILE B 1 166 ? 5.246 3.795 7.512 1 95.62 166 ILE B O 1
ATOM 2974 N N . ALA B 1 167 ? 3.047 3.754 7.652 1 92.62 167 ALA B N 1
ATOM 2975 C CA . ALA B 1 167 ? 2.959 3.32 9.047 1 92.62 167 ALA B CA 1
ATOM 2976 C C . ALA B 1 167 ? 3.742 2.029 9.266 1 92.62 167 ALA B C 1
ATOM 2978 O O . ALA B 1 167 ? 4.461 1.896 10.258 1 92.62 167 ALA B O 1
ATOM 2979 N N . SER B 1 168 ? 3.605 1.056 8.375 1 93.06 168 SER B N 1
ATOM 2980 C CA . SER B 1 168 ? 4.301 -0.219 8.531 1 93.06 168 SER B CA 1
ATOM 2981 C C . SER B 1 168 ? 5.812 -0.025 8.547 1 93.06 168 SER B C 1
ATOM 2983 O O . SER B 1 168 ? 6.52 -0.663 9.328 1 93.06 168 SER B O 1
ATOM 2985 N N . VAL B 1 169 ? 6.309 0.83 7.703 1 94.75 169 VAL B N 1
ATOM 2986 C CA . VAL B 1 169 ? 7.73 1.15 7.648 1 94.75 169 VAL B CA 1
ATOM 2987 C C . VAL B 1 169 ? 8.156 1.838 8.945 1 94.75 169 VAL B C 1
ATOM 2989 O O . VAL B 1 169 ? 9.156 1.458 9.555 1 94.75 169 VAL B O 1
ATOM 2992 N N . ALA B 1 170 ? 7.367 2.795 9.367 1 92.69 170 ALA B N 1
ATOM 2993 C CA . ALA B 1 170 ? 7.676 3.541 10.586 1 92.69 170 ALA B CA 1
ATOM 2994 C C . ALA B 1 170 ? 7.695 2.621 11.797 1 92.69 170 ALA B C 1
ATOM 2996 O O . ALA B 1 170 ? 8.508 2.805 12.711 1 92.69 170 ALA B O 1
ATOM 2997 N N . GLU B 1 171 ? 6.816 1.666 11.859 1 90.62 171 GLU B N 1
ATOM 2998 C CA . GLU B 1 171 ? 6.738 0.722 12.969 1 90.62 171 GLU B CA 1
ATOM 2999 C C . GLU B 1 171 ? 7.977 -0.164 13.023 1 90.62 171 GLU B C 1
ATOM 3001 O O . GLU B 1 171 ? 8.508 -0.43 14.109 1 90.62 171 GLU B O 1
ATOM 3006 N N . SER B 1 172 ? 8.461 -0.523 11.898 1 92.25 172 SER B N 1
ATOM 3007 C CA .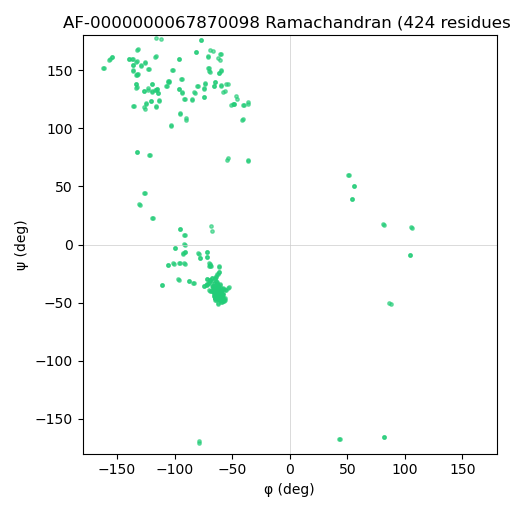 SER B 1 172 ? 9.602 -1.433 11.828 1 92.25 172 SER B CA 1
ATOM 3008 C C . SER B 1 172 ? 10.914 -0.67 11.898 1 92.25 172 SER B C 1
ATOM 3010 O O . SER B 1 172 ? 11.914 -1.191 12.398 1 92.25 172 SER B O 1
ATOM 3012 N N . PHE B 1 173 ? 10.914 0.502 11.391 1 92.88 173 PHE B N 1
ATOM 3013 C CA . PHE B 1 173 ? 12.086 1.365 11.352 1 92.88 173 PHE B CA 1
ATOM 3014 C C . PHE B 1 173 ? 11.734 2.773 11.82 1 92.88 173 PHE B C 1
ATOM 3016 O O . PHE B 1 173 ? 11.703 3.709 11.023 1 92.88 173 PHE B O 1
ATOM 3023 N N . PRO B 1 174 ? 11.641 2.992 13.109 1 90.06 174 PRO B N 1
ATOM 3024 C CA . PRO B 1 174 ? 11.172 4.266 13.648 1 90.06 174 PRO B CA 1
ATOM 3025 C C . PRO B 1 174 ? 12.055 5.445 13.25 1 90.06 174 PRO B C 1
ATOM 3027 O O . PRO B 1 174 ? 11.586 6.582 13.18 1 90.06 174 PRO B O 1
ATOM 3030 N N . ARG B 1 175 ? 13.281 5.207 12.922 1 87.94 175 ARG B N 1
ATOM 3031 C CA . ARG B 1 175 ? 14.203 6.266 12.523 1 87.94 175 ARG B CA 1
ATOM 3032 C C . ARG B 1 175 ? 13.703 6.977 11.266 1 87.94 175 ARG B C 1
ATOM 3034 O O . ARG B 1 175 ? 14.117 8.102 10.984 1 87.94 175 ARG B O 1
ATOM 3041 N N . VAL B 1 176 ? 12.828 6.391 10.516 1 90.62 176 VAL B N 1
ATOM 3042 C CA . VAL B 1 176 ? 12.281 7.016 9.32 1 90.62 176 VAL B CA 1
ATOM 3043 C C . VAL B 1 176 ? 11.469 8.25 9.703 1 90.62 176 VAL B C 1
ATOM 3045 O O . VAL B 1 176 ? 11.328 9.18 8.898 1 90.62 176 VAL B O 1
ATOM 3048 N N . CYS B 1 177 ? 10.875 8.258 10.906 1 90.81 177 CYS B N 1
ATOM 3049 C CA . CYS B 1 177 ? 10.117 9.414 11.375 1 90.81 177 CYS B CA 1
ATOM 3050 C C . CYS B 1 177 ? 11.016 10.625 11.531 1 90.81 177 CYS B C 1
ATOM 3052 O O . CYS B 1 177 ? 10.586 11.758 11.32 1 90.81 177 CYS B O 1
ATOM 3054 N N . ASP B 1 178 ? 12.266 10.383 11.922 1 90.81 178 ASP B N 1
ATOM 3055 C CA . ASP B 1 178 ? 13.242 11.461 11.961 1 90.81 178 ASP B CA 1
ATOM 3056 C C . ASP B 1 178 ? 13.492 12.031 10.57 1 90.81 178 ASP B C 1
ATOM 3058 O O . ASP B 1 178 ? 13.727 13.234 10.422 1 90.81 178 ASP B O 1
ATOM 3062 N N . HIS B 1 179 ? 13.477 11.234 9.656 1 89.12 179 HIS B N 1
ATOM 3063 C CA . HIS B 1 179 ? 13.68 11.68 8.281 1 89.12 179 HIS B CA 1
ATOM 3064 C C . HIS B 1 179 ? 12.508 12.516 7.793 1 89.12 179 HIS B C 1
ATOM 3066 O O . HIS B 1 179 ? 12.68 13.43 6.977 1 89.12 179 HIS B O 1
ATOM 3072 N N . GLU B 1 180 ? 11.344 12.227 8.297 1 90.81 180 GLU B N 1
ATOM 3073 C CA . GLU B 1 180 ? 10.195 13.078 7.977 1 90.81 180 GLU B CA 1
ATOM 3074 C C . GLU B 1 180 ? 10.398 14.492 8.516 1 90.81 180 GLU B C 1
ATOM 3076 O O . GLU B 1 180 ? 10.055 15.469 7.844 1 90.81 180 GLU B O 1
ATOM 3081 N N . LEU B 1 181 ? 10.898 14.594 9.742 1 93.5 181 LEU B N 1
ATOM 3082 C CA . LEU B 1 181 ? 11.25 15.891 10.305 1 93.5 181 LEU B CA 1
ATOM 3083 C C . LEU B 1 181 ? 12.258 16.609 9.406 1 93.5 181 LEU B C 1
ATOM 3085 O O . LEU B 1 181 ? 12.094 17.797 9.109 1 93.5 181 LEU B O 1
ATOM 3089 N N . ALA B 1 182 ? 13.281 15.867 9.031 1 94 182 ALA B N 1
ATOM 3090 C CA . ALA B 1 182 ? 14.305 16.422 8.156 1 94 182 ALA B CA 1
ATOM 3091 C C . ALA B 1 182 ? 13.711 16.859 6.82 1 94 182 ALA B C 1
ATOM 3093 O O . ALA B 1 182 ? 14.148 17.859 6.238 1 94 182 ALA B O 1
ATOM 3094 N N . LEU B 1 183 ? 12.727 16.156 6.367 1 95.75 183 LEU B N 1
ATOM 3095 C CA . LEU B 1 183 ? 12.031 16.5 5.129 1 95.75 183 LEU B CA 1
ATOM 3096 C C . LEU B 1 183 ? 11.414 17.891 5.215 1 95.75 183 LEU B C 1
ATOM 3098 O O . LEU B 1 183 ? 11.609 18.703 4.32 1 95.75 183 LEU B O 1
ATOM 3102 N N . PHE B 1 184 ? 10.688 18.141 6.316 1 96.5 184 PHE B N 1
ATOM 3103 C CA . PHE B 1 184 ? 10.047 19.438 6.488 1 96.5 184 PHE B CA 1
ATOM 3104 C C . PHE B 1 184 ? 11.094 20.531 6.621 1 96.5 184 PHE B C 1
ATOM 3106 O O . PHE B 1 184 ? 10.953 21.609 6.016 1 96.5 184 PHE B O 1
ATOM 3113 N N . ALA B 1 185 ? 12.156 20.25 7.344 1 95.94 185 ALA B N 1
ATOM 3114 C CA . ALA B 1 185 ? 13.211 21.234 7.555 1 95.94 185 ALA B CA 1
ATOM 3115 C C . ALA B 1 185 ? 13.906 21.594 6.242 1 95.94 185 ALA B C 1
ATOM 3117 O O . ALA B 1 185 ? 14.188 22.75 5.98 1 95.94 185 ALA B O 1
ATOM 3118 N N . GLU B 1 186 ? 14.164 20.594 5.465 1 95.62 186 GLU B N 1
ATOM 3119 C CA . GLU B 1 186 ? 14.828 20.797 4.184 1 95.62 186 GLU B CA 1
ATOM 3120 C C . GLU B 1 186 ? 13.906 21.5 3.191 1 95.62 186 GLU B C 1
ATOM 3122 O O . GLU B 1 186 ? 14.367 22.266 2.336 1 95.62 186 GLU B O 1
ATOM 3127 N N . THR B 1 187 ? 12.641 21.234 3.291 1 97.25 187 THR B N 1
ATOM 3128 C CA . THR B 1 187 ? 11.664 21.844 2.402 1 97.25 187 THR B CA 1
ATOM 3129 C C . THR B 1 187 ? 11.508 23.328 2.713 1 97.25 187 THR B C 1
ATOM 3131 O O . THR B 1 187 ? 11.219 24.125 1.82 1 97.25 187 THR B O 1
ATOM 3134 N N . LEU B 1 188 ? 11.711 23.703 4 1 96.56 188 LEU B N 1
ATOM 3135 C CA . LEU B 1 188 ? 11.539 25.078 4.469 1 96.56 188 LEU B CA 1
ATOM 3136 C C . LEU B 1 188 ? 12.828 25.594 5.09 1 96.56 188 LEU B C 1
ATOM 3138 O O . LEU B 1 188 ? 12.891 25.828 6.301 1 96.56 188 LEU B O 1
ATOM 3142 N N . PRO B 1 189 ? 13.812 25.969 4.223 1 93.56 189 PRO B N 1
ATOM 3143 C CA . PRO B 1 189 ? 15.117 26.359 4.762 1 93.56 189 PRO B CA 1
ATOM 3144 C C . PRO B 1 189 ? 15.078 27.672 5.539 1 93.56 189 PRO B C 1
ATOM 3146 O O . PRO B 1 189 ? 15.984 27.953 6.32 1 93.56 189 PRO B O 1
ATOM 3149 N N . ASP B 1 190 ? 14.141 28.391 5.355 1 95.06 190 ASP B N 1
ATOM 3150 C CA . ASP B 1 190 ? 14.016 29.672 6.031 1 95.06 190 ASP B CA 1
ATOM 3151 C C . ASP B 1 190 ? 13.25 29.531 7.344 1 95.06 190 ASP B C 1
ATOM 3153 O O . ASP B 1 190 ? 12.922 30.531 7.992 1 95.06 190 ASP B O 1
ATOM 3157 N N . CYS B 1 191 ? 12.977 28.281 7.746 1 96.56 191 CYS B N 1
ATOM 3158 C CA . CYS B 1 191 ? 12.219 28.047 8.969 1 96.56 191 CYS B CA 1
ATOM 3159 C C . CYS B 1 191 ? 12.945 27.047 9.875 1 96.56 191 CYS B C 1
ATOM 3161 O O . CYS B 1 191 ? 13.789 26.281 9.414 1 96.56 191 CYS B O 1
ATOM 3163 N N . HIS B 1 192 ? 12.648 27.188 11.172 1 95.69 192 HIS B N 1
ATOM 3164 C CA . HIS B 1 192 ? 12.984 26.141 12.141 1 95.69 192 HIS B CA 1
ATOM 3165 C C . HIS B 1 192 ? 11.812 25.188 12.336 1 95.69 192 HIS B C 1
ATOM 3167 O O . HIS B 1 192 ? 10.672 25.609 12.531 1 95.69 192 HIS B O 1
ATOM 3173 N N . VAL B 1 193 ? 12.109 23.906 12.266 1 96 193 VAL B N 1
ATOM 3174 C CA . VAL B 1 193 ? 11.078 22.891 12.383 1 96 193 VAL B CA 1
ATOM 3175 C C . VAL B 1 193 ? 11.367 22 13.586 1 96 193 VAL B C 1
ATOM 3177 O O . VAL B 1 193 ? 12.492 21.516 13.75 1 96 193 VAL B O 1
ATOM 3180 N N . GLU B 1 194 ? 10.305 21.812 14.398 1 94.38 194 GLU B N 1
ATOM 3181 C CA . GLU B 1 194 ? 10.438 20.953 15.57 1 94.38 194 GLU B CA 1
ATOM 3182 C C . GLU B 1 194 ? 9.258 19.984 15.688 1 94.38 194 GLU B C 1
ATOM 3184 O O . GLU B 1 194 ? 8.109 20.391 15.461 1 94.38 194 GLU B O 1
ATOM 3189 N N . ARG B 1 195 ? 9.555 18.766 16.031 1 92.31 195 ARG B N 1
ATOM 3190 C CA . ARG B 1 195 ? 8.492 17.797 16.266 1 92.31 195 ARG B CA 1
ATOM 3191 C C . ARG B 1 195 ? 7.789 18.062 17.594 1 92.31 195 ARG B C 1
ATOM 3193 O O . ARG B 1 195 ? 8.438 18.297 18.609 1 92.31 195 ARG B O 1
ATOM 3200 N N . THR B 1 196 ? 6.508 18.031 17.547 1 89.38 196 THR B N 1
ATOM 3201 C CA . THR B 1 196 ? 5.754 18.281 18.766 1 89.38 196 THR B CA 1
ATOM 3202 C C . THR B 1 196 ? 5.059 17.016 19.25 1 89.38 196 THR B C 1
ATOM 3204 O O . THR B 1 196 ? 4.871 16.828 20.453 1 89.38 196 THR B O 1
ATOM 3207 N N . HIS B 1 197 ? 4.602 16.172 18.375 1 83.94 197 HIS B N 1
ATOM 3208 C CA . HIS B 1 197 ? 3.914 14.914 18.656 1 83.94 197 HIS B CA 1
ATOM 3209 C C . HIS B 1 197 ? 4.426 13.789 17.766 1 83.94 197 HIS B C 1
ATOM 3211 O O . HIS B 1 197 ? 4.922 14.039 16.656 1 83.94 197 HIS B O 1
ATOM 3217 N N . TRP B 1 198 ? 4.383 12.469 18.312 1 80.19 198 TRP B N 1
ATOM 3218 C CA . TRP B 1 198 ? 4.809 11.289 17.562 1 80.19 198 TRP B CA 1
ATOM 3219 C C . TRP B 1 198 ? 3.701 10.242 17.516 1 80.19 198 TRP B C 1
ATOM 3221 O O . TRP B 1 198 ? 3.338 9.672 18.562 1 80.19 198 TRP B O 1
ATOM 3231 N N . LEU B 1 199 ? 3.33 9.906 16.406 1 78 199 LEU B N 1
ATOM 3232 C CA . LEU B 1 199 ? 2.352 8.836 16.25 1 78 199 LEU B CA 1
ATOM 3233 C C . LEU B 1 199 ? 2.932 7.496 16.688 1 78 199 LEU B C 1
ATOM 3235 O O . LEU B 1 199 ? 2.258 6.711 17.359 1 78 199 LEU B O 1
ATOM 3239 N N . ILE B 1 200 ? 4.137 7.258 16.406 1 72.38 200 ILE B N 1
ATOM 3240 C CA . ILE B 1 200 ? 4.754 5.961 16.672 1 72.38 200 ILE B CA 1
ATOM 3241 C C . ILE B 1 200 ? 4.898 5.754 18.172 1 72.38 200 ILE B C 1
ATOM 3243 O O . ILE B 1 200 ? 5.055 4.621 18.641 1 72.38 200 ILE B O 1
ATOM 3247 N N . ASP B 1 201 ? 4.828 6.77 18.844 1 66.44 201 ASP B N 1
ATOM 3248 C CA . ASP B 1 201 ? 4.953 6.691 20.297 1 66.44 201 ASP B CA 1
ATOM 3249 C C . ASP B 1 201 ? 3.578 6.621 20.953 1 66.44 201 ASP B C 1
ATOM 3251 O O . ASP B 1 201 ? 3.439 6.93 22.141 1 66.44 201 ASP B O 1
ATOM 3255 N N . GLY B 1 202 ? 2.637 6.383 20.188 1 72.88 202 GLY B N 1
ATOM 3256 C CA . GLY B 1 202 ? 1.335 6.094 20.766 1 72.88 202 GLY B CA 1
ATOM 3257 C C . GLY B 1 202 ? 0.362 7.25 20.656 1 72.88 202 GLY B C 1
ATOM 3258 O O . GLY B 1 202 ? -0.825 7.102 20.953 1 72.88 202 GLY B O 1
ATOM 3259 N N . GLU B 1 203 ? 0.95 8.352 20.219 1 80.81 203 GLU B N 1
ATOM 3260 C CA . GLU B 1 203 ? 0.029 9.453 19.984 1 80.81 203 GLU B CA 1
ATOM 3261 C C . GLU B 1 203 ? -0.84 9.195 18.75 1 80.81 203 GLU B C 1
ATOM 3263 O O . GLU B 1 203 ? -0.563 8.273 17.969 1 80.81 203 GLU B O 1
ATOM 3268 N N . HIS B 1 204 ? -1.924 9.914 18.641 1 83.44 204 HIS B N 1
ATOM 3269 C CA . HIS B 1 204 ? -2.857 9.648 17.562 1 83.44 204 HIS B CA 1
ATOM 3270 C C . HIS B 1 204 ? -2.535 10.5 16.344 1 83.44 204 HIS B C 1
ATOM 3272 O O . HIS B 1 204 ? -3.221 10.414 15.312 1 83.44 204 HIS B O 1
ATOM 3278 N N . ARG B 1 205 ? -1.464 11.312 16.5 1 90.81 205 ARG B N 1
ATOM 3279 C CA . ARG B 1 205 ? -1.068 12.195 15.406 1 90.81 205 ARG B CA 1
ATOM 3280 C C . ARG B 1 205 ? 0.415 12.539 15.492 1 90.81 205 ARG B C 1
ATOM 3282 O O . ARG B 1 205 ? 1.043 12.359 16.531 1 90.81 205 ARG B O 1
ATOM 3289 N N . CYS B 1 206 ? 0.966 12.992 14.383 1 94.81 206 CYS B N 1
ATOM 3290 C CA . CYS B 1 206 ? 2.27 13.641 14.344 1 94.81 206 CYS B CA 1
ATOM 3291 C C . CYS B 1 206 ? 2.119 15.148 14.156 1 94.81 206 CYS B C 1
ATOM 3293 O O . CYS B 1 206 ? 1.229 15.602 13.438 1 94.81 206 CYS B O 1
ATOM 3295 N N . GLY B 1 207 ? 2.959 15.859 14.844 1 95.19 207 GLY B N 1
ATOM 3296 C CA . GLY B 1 207 ? 2.92 17.312 14.766 1 95.19 207 GLY B CA 1
ATOM 3297 C C . GLY B 1 207 ? 4.289 17.938 14.57 1 95.19 207 GLY B C 1
ATOM 3298 O O . GLY B 1 207 ? 5.285 17.438 15.102 1 95.19 207 GLY B O 1
ATOM 3299 N N . TYR B 1 208 ? 4.32 19.047 13.836 1 96.5 208 TYR B N 1
ATOM 3300 C CA . TYR B 1 208 ? 5.543 19.781 13.547 1 96.5 208 TYR B CA 1
ATOM 3301 C C . TYR B 1 208 ? 5.324 21.281 13.719 1 96.5 208 TYR B C 1
ATOM 3303 O O . TYR B 1 208 ? 4.492 21.875 13.031 1 96.5 208 TYR B O 1
ATOM 3311 N N . LEU B 1 209 ? 6.074 21.844 14.625 1 95.94 209 LEU B N 1
ATOM 3312 C CA . LEU B 1 209 ? 6.059 23.297 14.797 1 95.94 209 LEU B CA 1
ATOM 3313 C C . LEU B 1 209 ? 7.016 23.969 13.82 1 95.94 209 LEU B C 1
ATOM 3315 O O . LEU B 1 209 ? 8.195 23.609 13.742 1 95.94 209 LEU B O 1
ATOM 3319 N N . ILE B 1 210 ? 6.496 24.875 13.062 1 96.56 210 ILE B N 1
ATOM 3320 C CA . ILE B 1 210 ? 7.266 25.578 12.047 1 96.56 210 ILE B CA 1
ATOM 3321 C C . ILE B 1 210 ? 7.348 27.062 12.391 1 96.56 210 ILE B C 1
ATOM 3323 O O . ILE B 1 210 ? 6.328 27.766 12.414 1 96.56 210 ILE B O 1
ATOM 3327 N N . GLN B 1 211 ? 8.539 27.484 12.578 1 95.19 211 GLN B N 1
ATOM 3328 C CA . GLN B 1 211 ? 8.781 28.875 12.953 1 95.19 211 GLN B CA 1
ATOM 3329 C C . GLN B 1 211 ? 9.773 29.531 12.008 1 95.19 211 GLN B C 1
ATOM 3331 O O . GLN B 1 211 ? 10.82 28.953 11.695 1 95.19 211 GLN B O 1
ATOM 3336 N N . PRO B 1 212 ? 9.383 30.766 11.547 1 93.12 212 PRO B N 1
ATOM 3337 C CA . PRO B 1 212 ? 10.375 31.469 10.727 1 93.12 212 PRO B CA 1
ATOM 3338 C C . PRO B 1 212 ? 11.688 31.719 11.477 1 93.12 212 PRO B C 1
ATOM 3340 O O . PRO B 1 212 ? 11.672 31.969 12.68 1 93.12 212 PRO B O 1
ATOM 3343 N N . GLN B 1 213 ? 12.758 31.453 10.703 1 88 213 GLN B N 1
ATOM 3344 C CA . GLN B 1 213 ? 14.047 31.812 11.297 1 88 213 GLN B CA 1
ATOM 3345 C C . GLN B 1 213 ? 14.258 33.312 11.289 1 88 213 GLN B C 1
ATOM 3347 O O . GLN B 1 213 ? 13.828 34 10.359 1 88 213 GLN B O 1
ATOM 3352 N N . PRO B 1 214 ? 14.828 33.781 12.492 1 75.25 214 PRO B N 1
ATOM 3353 C CA . PRO B 1 214 ? 15.086 35.219 12.547 1 75.25 214 PRO B CA 1
ATOM 3354 C C . PRO B 1 214 ? 15.977 35.688 11.398 1 75.25 214 PRO B C 1
ATOM 3356 O O . PRO B 1 214 ? 16.797 34.906 10.883 1 75.25 214 PRO B O 1
#

Secondary structure (DSSP, 8-state):
-----PPPHHHHHHHHHHHHSEE-HHHHHHHHT--HHHHHHHHHHHHHTTSEEEEEE--TTSS-EEEEEE-HHHHTTS---HHHHHHHHHHHHHHHS-HHHHHHHHHHHHHHHHHHHHHHH-SS-HHHHHHHHHHHHHHTT--EEEEEETT-SS-EEEEEES--TTHHHHHH-THHHHHHHHHHHHH-TTEEEEEEE-GGGT-S-EEEEEEE--/-----PPPHHHHHHHHHHHHSEE-HHHHHHHHT--HHHHHHHHHHHHHTTSEEEEEE--TTSSPEEEEEE-HHHHTTS---HHHHHHHHHHHHHHHS-HHHHHHHHHHHHHHHHHHHHHHH-SS-HHHHHHHHHHHHHHTT--EEEEEETT-SS-EEEEEES--TTHHHHHH-THHHHHHHHHHHHH-TTEEEEEEE-GGGT-S-EEEEEEE--

Radius of gyration: 25.14 Å; Cα contacts (8 Å, |Δi|>4): 639; chains: 2; bounding box: 57×73×80 Å

Foldseek 3Di:
DPPPPDDDLLRVLLVVLVVVVKDFLVRSCVVVVHDSVVSVVSVVVCVVVVQKDWDFDPDPPDDTTIIIHGDPNNVVVDDDDVLVVVQVVLVVCPVPDDPVVSVVVLLVVLLVVLVVLLVQQDDDDPVSSVQSVQVVVVVLPQNKDKDWDPPDVPTKIKIKGQHDSNVSNCLSPVCSVVSVQVSVCSNCVQWDKDWDDDVNVPDRITMIIIGGDD/DPPPPDDDLLRVLLVVLVVVVKDFLVRSCVVVVHDSVVSVVSVVVCVVVVQKDWDWDPDPPDDTTIIIHGDPNNVVVDDDDVLVVVQVVLVVCPVPDDPVVSVVVLLVVLLVVLVVLLVQQDDDDPVSSVQSVQVVVVVLPQNWDKDWDPPDVPTKIKIKGQHDSNVSNCLSPVCSVVSVQVSVCSNCVQWDKDWDDDVNVPDRMTMIIIGGDD

Organism: Synechococcus elongatus (strain ATCC 33912 / PCC 7942 / FACHB-805) (NCBI:txid1140)

pLDDT: mean 90.89, std 10.94, range [25.02, 98.06]

InterPro domains:
  IPR011991 ArsR-like helix-turn-helix domain [cd00090] (9-55)
  IPR014075 SUF system FeS cluster assembly, SufR regulator, cyanobacteria [TIGR02702] (8-210)
  IPR036388 Winged helix-like DNA-binding domain superfamily [G3DSA:1.10.10.10] (2-91)
  IPR036390 Winged helix DNA-binding domain superfamily [SSF46785] (9-192)

Nearest PDB structures (foldseek):
  3r0a-assembly1_A  TM=6.653E-01  e=4.758E-03  Methanosarcina mazei
  4zzl-assembly1_A  TM=5.957E-01  e=4.758E-03  Pseudomonas aeruginosa
  1sfx-assembly1_A  TM=6.882E-01  e=1.547E-02  Archaeoglobus fulgidus DSM 4304
  2p4w-assembly1_A  TM=4.407E-01  e=8.349E-04  Pyrococcus furiosus
  7zzq-assembly1_D  TM=5.349E-01  e=1.938E-03  Novacetimonas hansenii ATCC 23769